Protein AF-A0A6J6P985-F1 (afdb_monomer_lite)

pLDDT: mean 82.82, std 18.65, range [24.58, 98.44]

Sequence (424 aa):
MREKALIQKAADFWYPEFSPVDVTVMYLTQNDATWAEEQISQRPSWSGNIPGGIRSWIERNSCGFALAFMADQKQVFIQCVKNGSESGINDQQVGPHEYSHWVQYAQTPFLFLGTVPWLIEGQANFYGLALGIAPDDPTLLSINKSIAGHATQFDIYNGYQFADFKMLDIFESADVFDMQTMLTRGGTVWDKYAVGTLTSEWLVAKHGHQKYVDWMKGLLQNKGQNNDSERLENANVFRTVYGFEYDQLGVHVTAYFAARSKQLRDAWAQNGQGQPNPAPQNPAPQNPSVSPTVAPTPTPTSSPTPAPTGSPKPTPTPTPAVILNAKVQLPSFSSKATALTNSQRDWIAAKVKDPRVKQVSCTAAYSSKTTAKDLALYKLRAQNSCAYAKTSLTKLGRSAKTSVTTVKTTKTAEVGRVYLVFKG

Secondary structure (DSSP, 8-state):
-HHHHHHHHHHHHHTTT---SS-EEEEE-GGGHHHHHHHHHT-GGGGGGSTT-HHHHHHHHTS-EEEEEEETTEEEEEEEPPPGGG--GGGGGHHHHHHHHHHHHTT-S-TTSSS-THHHHHHHHHHHHHHHTGGG-TT-HHHHHHHHHHHTS--SSS---SS--HHHHHHHHT-HHHHHHHHHH--SSSHHHHHHHHHHHHHHHHH-HHHHHHHHHHHHHS--SSHHHHHHHHHHHHHHHHSS-GGGHHHHHHHHHHHHHHHHHHHHHTTTS-PPP-----------------PPPPPPPPPPPPPPPPPPPPPPPPPPPP-TT-EEEPPPPPTT--SPPHHHHHHHHHHHTSTT--EEEEEEEE-TT--HHHHHHHHHHHHHHHHHHHHHHHHTT---EEEEEEEE-S-GGGTT-EEEEEE-

Foldseek 3Di:
DLLVVLLVLLCVVCVVQDDFDAEDEAEAELVCQVVQQVVVVVPVQCDVQAPPHPNVVCVVPVFLAKGWDDGPSHIYIYGHAYDDLVDDLLSQLRSQLNSVLVSLVVLPVCNPALDQQLLRRQQSSLRSCVSRRCVVCVVCLVVLQVLLLLQQQDDDPDDDDGRDNVSLVLLQVLDLVSLLVLVLRRDDPSSSNNNSNLLLVLCCVPQNDVLVSQLSSQLSNQDDPHNVSSQVSSQVSNCVSPVDGSSCSSVVCSVVSSVSSVVSVVSNVVVPVDPDSCDDDDDDDDDDDDDDDDDDDDDDDDDDDDDDDDDDDDDDDDQPADDAQDKAWQDADDQQDQADDPNSLVVLLSHLPHPQFQEKEKEFEAEPPQDPVLVVSLQSNSVNSLVSNQVSCVVVVGNYHYHYYYDYDPDPVRHSIMIMGTGD

Organism: NCBI:txid449393

Radius of gyration: 27.2 Å; chains: 1; bounding box: 88×66×59 Å

Structure (mmCIF, N/CA/C/O backbone):
data_AF-A0A6J6P985-F1
#
_entry.id   AF-A0A6J6P985-F1
#
loop_
_atom_site.group_PDB
_atom_site.id
_atom_site.type_symbol
_atom_site.label_atom_id
_atom_site.label_alt_id
_atom_site.label_comp_id
_atom_site.label_asym_id
_atom_site.label_entity_id
_atom_site.label_seq_id
_atom_site.pdbx_PDB_ins_code
_atom_site.Cartn_x
_atom_site.Cartn_y
_atom_site.Cartn_z
_atom_site.occupancy
_atom_site.B_iso_or_equiv
_atom_site.auth_seq_id
_atom_site.auth_comp_id
_atom_site.auth_asym_id
_atom_site.auth_atom_id
_atom_site.pdbx_PDB_model_num
ATOM 1 N N . MET A 1 1 ? -28.088 -6.683 10.915 1.00 77.88 1 MET A N 1
ATOM 2 C CA . MET A 1 1 ? -27.445 -5.389 10.596 1.00 77.88 1 MET A CA 1
ATOM 3 C C . MET A 1 1 ? -26.374 -5.640 9.542 1.00 77.88 1 MET A C 1
ATOM 5 O O . MET A 1 1 ? -25.669 -6.634 9.683 1.00 77.88 1 MET A O 1
ATOM 9 N N . ARG A 1 2 ? -26.290 -4.806 8.494 1.00 86.44 2 ARG A N 1
ATOM 10 C CA . ARG A 1 2 ? -25.358 -4.977 7.360 1.00 86.44 2 ARG A CA 1
ATOM 11 C C . ARG A 1 2 ? -23.895 -5.044 7.810 1.00 86.44 2 ARG A C 1
ATOM 13 O O . ARG A 1 2 ? -23.207 -5.978 7.424 1.00 86.44 2 ARG A O 1
ATOM 20 N N . GLU A 1 3 ? -23.477 -4.156 8.710 1.00 89.00 3 GLU A N 1
ATOM 21 C CA . GLU A 1 3 ? -22.098 -4.119 9.228 1.00 89.00 3 GLU A CA 1
ATOM 22 C C . GLU A 1 3 ? -21.650 -5.432 9.877 1.00 89.00 3 GLU A C 1
ATOM 24 O O . GLU A 1 3 ? -20.571 -5.943 9.590 1.00 89.00 3 GLU A O 1
ATOM 29 N N . LYS A 1 4 ? -22.536 -6.074 10.647 1.00 90.56 4 LYS A N 1
ATOM 30 C CA . LYS A 1 4 ? -22.260 -7.401 11.213 1.00 90.56 4 LYS A CA 1
ATOM 31 C C . LYS A 1 4 ? -21.996 -8.456 10.136 1.00 90.56 4 LYS A C 1
ATOM 33 O O . LYS A 1 4 ? -21.120 -9.295 10.316 1.00 90.56 4 LYS A O 1
ATOM 38 N N . ALA A 1 5 ? -22.744 -8.424 9.034 1.00 92.38 5 ALA A N 1
ATOM 39 C CA . ALA A 1 5 ? -22.537 -9.356 7.927 1.00 92.38 5 ALA A CA 1
ATOM 40 C C . ALA A 1 5 ? -21.221 -9.076 7.183 1.00 92.38 5 ALA A C 1
ATOM 42 O O . ALA A 1 5 ? -20.559 -10.015 6.754 1.00 92.38 5 ALA A O 1
ATOM 43 N N . LEU A 1 6 ? -20.815 -7.809 7.071 1.00 93.88 6 LEU A N 1
ATOM 44 C CA . LEU A 1 6 ? -19.551 -7.411 6.446 1.00 93.88 6 LEU A CA 1
ATOM 45 C C . LEU A 1 6 ? -18.336 -7.853 7.269 1.00 93.88 6 LEU A C 1
ATOM 47 O O . LEU A 1 6 ? -17.388 -8.396 6.707 1.00 93.88 6 LEU A O 1
ATOM 51 N N . ILE A 1 7 ? -18.393 -7.711 8.596 1.00 93.00 7 ILE A N 1
ATOM 52 C CA . ILE A 1 7 ? -17.362 -8.247 9.495 1.00 93.00 7 ILE A CA 1
ATOM 53 C C . ILE A 1 7 ? -17.308 -9.771 9.437 1.00 93.00 7 ILE A C 1
ATOM 55 O O . ILE A 1 7 ? -16.219 -10.330 9.341 1.00 93.00 7 ILE A O 1
ATOM 59 N N . GLN A 1 8 ? -18.461 -10.451 9.440 1.00 93.19 8 GLN A N 1
ATOM 60 C CA . GLN A 1 8 ? -18.484 -11.908 9.291 1.00 93.19 8 GLN A CA 1
ATOM 61 C C . GLN A 1 8 ? -17.863 -12.336 7.960 1.00 93.19 8 GLN A C 1
ATOM 63 O O . GLN A 1 8 ? -17.035 -13.235 7.934 1.00 93.19 8 GLN A O 1
ATOM 68 N N . LYS A 1 9 ? -18.185 -11.643 6.866 1.00 95.69 9 LYS A N 1
ATOM 69 C CA . LYS A 1 9 ? -17.593 -11.914 5.557 1.00 95.69 9 LYS A CA 1
ATOM 70 C C . LYS A 1 9 ? -16.074 -11.725 5.557 1.00 95.69 9 LYS A C 1
ATOM 72 O O . LYS A 1 9 ? -15.367 -12.518 4.941 1.00 95.69 9 LYS A O 1
ATOM 77 N N . ALA A 1 10 ? -15.570 -10.685 6.222 1.00 95.88 10 ALA A N 1
ATOM 78 C CA . ALA A 1 10 ? -14.133 -10.492 6.380 1.00 95.88 10 ALA A CA 1
ATOM 79 C C . ALA A 1 10 ? -13.502 -11.632 7.190 1.00 95.88 10 ALA A C 1
ATOM 81 O O . ALA A 1 10 ? -12.466 -12.153 6.787 1.00 95.88 10 ALA A O 1
ATOM 82 N N . ALA A 1 11 ? -14.155 -12.072 8.268 1.00 94.88 11 ALA A N 1
ATOM 83 C CA . ALA A 1 11 ? -13.709 -13.218 9.052 1.00 94.88 11 ALA A CA 1
ATOM 84 C C . ALA A 1 11 ? -13.675 -14.512 8.229 1.00 94.88 11 ALA A C 1
ATOM 86 O O . ALA A 1 11 ? -12.671 -15.214 8.252 1.00 94.88 11 ALA A O 1
ATOM 87 N N . ASP A 1 12 ? -14.722 -14.795 7.452 1.00 95.75 12 ASP A N 1
ATOM 88 C CA . ASP A 1 12 ? -14.796 -15.985 6.599 1.00 95.75 12 ASP A CA 1
ATOM 89 C C . ASP A 1 12 ? -13.705 -15.967 5.517 1.00 95.75 12 ASP A C 1
ATOM 91 O O . ASP A 1 12 ? -13.078 -16.989 5.242 1.00 95.75 12 ASP A O 1
ATOM 95 N N . PHE A 1 13 ? -13.448 -14.796 4.922 1.00 97.12 13 PHE A N 1
ATOM 96 C CA . PHE A 1 13 ? -12.390 -14.612 3.929 1.00 97.12 13 PHE A CA 1
ATOM 97 C C . PHE A 1 13 ? -10.995 -14.842 4.522 1.00 97.12 13 PHE A C 1
ATOM 99 O O . PHE A 1 13 ? -10.173 -15.530 3.922 1.00 97.12 13 PHE A O 1
ATOM 106 N N . TRP A 1 14 ? -10.730 -14.278 5.702 1.00 96.38 14 TRP A N 1
ATOM 107 C CA . TRP A 1 14 ? -9.422 -14.348 6.350 1.00 96.38 14 TRP A CA 1
ATOM 108 C C . TRP A 1 14 ? -9.190 -15.621 7.159 1.00 96.38 14 TRP A C 1
ATOM 110 O O . TRP A 1 14 ? -8.052 -15.864 7.546 1.00 96.38 14 TRP A O 1
ATOM 120 N N . TYR A 1 15 ? -10.213 -16.450 7.376 1.00 95.19 15 TYR A N 1
ATOM 121 C CA . TYR A 1 15 ? -10.146 -17.643 8.222 1.00 95.19 15 TYR A CA 1
ATOM 122 C C . TYR A 1 15 ? -8.940 -18.568 7.958 1.00 95.19 15 TYR A C 1
ATOM 124 O O . TYR A 1 15 ? -8.319 -19.001 8.932 1.00 95.19 15 TYR A O 1
ATOM 132 N N . PRO A 1 16 ? -8.533 -18.848 6.698 1.00 94.50 16 PRO A N 1
ATOM 133 C CA . PRO A 1 16 ? -7.348 -19.673 6.439 1.00 94.50 16 PRO A CA 1
ATOM 134 C C . PRO A 1 16 ? -6.039 -19.046 6.939 1.00 94.50 16 PRO A C 1
ATOM 136 O O . PRO A 1 16 ? -5.064 -19.749 7.190 1.00 94.50 16 PRO A O 1
ATOM 139 N N . GLU A 1 17 ? -6.011 -17.722 7.075 1.00 93.88 17 GLU A N 1
ATOM 140 C CA . GLU A 1 17 ? -4.814 -16.933 7.340 1.00 93.88 17 GLU A CA 1
ATOM 141 C C . GLU A 1 17 ? -4.761 -16.374 8.763 1.00 93.88 17 GLU A C 1
ATOM 143 O O . GLU A 1 17 ? -3.667 -16.113 9.274 1.00 93.88 17 GLU A O 1
ATOM 148 N N . PHE A 1 18 ? -5.924 -16.162 9.376 1.00 92.19 18 PHE A N 1
ATOM 149 C CA . PHE A 1 18 ? -6.105 -15.575 10.692 1.00 92.19 18 PHE A CA 1
ATOM 150 C C . PHE A 1 18 ? -7.467 -15.974 11.268 1.00 92.19 18 PHE A C 1
ATOM 152 O O . PHE A 1 18 ? -8.512 -15.711 10.677 1.00 92.19 18 PHE A O 1
ATOM 159 N N . SER A 1 19 ? -7.448 -16.546 12.471 1.00 89.62 19 SER A N 1
ATOM 160 C CA . SER A 1 19 ? -8.642 -16.773 13.281 1.00 89.62 19 SER A CA 1
ATOM 161 C C . SER A 1 19 ? -8.469 -16.022 14.598 1.00 89.62 19 SER A C 1
ATOM 163 O O . SER A 1 19 ? -7.572 -16.376 15.368 1.00 89.62 19 SER A O 1
ATOM 165 N N . PRO A 1 20 ? -9.284 -14.995 14.883 1.00 84.19 20 PRO A N 1
ATOM 166 C CA . PRO A 1 20 ? -9.195 -14.293 16.152 1.00 84.19 20 PRO A CA 1
ATOM 167 C C . PRO A 1 20 ? -9.678 -15.184 17.307 1.00 84.19 20 PRO A C 1
ATOM 169 O O . PRO A 1 20 ? -10.470 -16.110 17.112 1.00 84.19 20 PRO A O 1
ATOM 172 N N . VAL A 1 21 ? -9.209 -14.884 18.516 1.00 79.62 21 VAL A N 1
ATOM 173 C CA . VAL A 1 21 ? -9.539 -15.589 19.758 1.00 79.62 21 VAL A CA 1
ATOM 174 C C . VAL A 1 21 ? -10.272 -14.617 20.682 1.00 79.62 21 VAL A C 1
ATOM 176 O O . VAL A 1 21 ? -9.804 -13.511 20.931 1.00 79.62 21 VAL A O 1
ATOM 179 N N . ASP A 1 22 ? -11.429 -15.022 21.203 1.00 84.12 22 ASP A N 1
ATOM 180 C CA . ASP A 1 22 ? -12.195 -14.232 22.178 1.00 84.12 22 ASP A CA 1
ATOM 181 C C . ASP A 1 22 ? -12.510 -12.793 21.719 1.00 84.12 22 ASP A C 1
ATOM 183 O O . ASP A 1 22 ? -12.195 -11.803 22.384 1.00 84.12 22 ASP A O 1
ATOM 187 N N . VAL A 1 23 ? -13.171 -12.678 20.562 1.00 89.00 23 VAL A N 1
ATOM 188 C CA . VAL A 1 23 ? -13.545 -11.389 19.964 1.00 89.00 23 VAL A CA 1
ATOM 189 C C . VAL A 1 23 ? -14.640 -10.682 20.763 1.00 89.00 23 VAL A C 1
ATOM 191 O O . VAL A 1 23 ? -15.717 -11.230 20.997 1.00 89.00 23 VAL A O 1
ATOM 194 N N . THR A 1 24 ? -14.413 -9.409 21.080 1.00 91.31 24 THR A N 1
ATOM 195 C CA . THR A 1 24 ? -15.446 -8.479 21.547 1.00 91.31 24 THR A CA 1
ATOM 196 C C . THR A 1 24 ? -15.780 -7.483 20.442 1.00 91.31 24 THR A C 1
ATOM 198 O O . THR A 1 24 ? -14.900 -6.771 19.968 1.00 91.31 24 THR A O 1
ATOM 201 N N . VAL A 1 25 ? -17.055 -7.403 20.053 1.00 91.62 25 VAL A N 1
ATOM 202 C CA . VAL A 1 25 ? -17.539 -6.446 19.046 1.00 91.62 25 VAL A CA 1
ATOM 203 C C . VAL A 1 25 ? -18.564 -5.505 19.667 1.00 91.62 25 VAL A C 1
ATOM 205 O O . VAL A 1 25 ? -19.538 -5.957 20.266 1.00 91.62 25 VAL A O 1
ATOM 208 N N . MET A 1 26 ? -18.366 -4.203 19.482 1.00 93.62 26 MET A N 1
ATOM 209 C CA . MET A 1 26 ? -19.264 -3.142 19.921 1.00 93.62 26 MET A CA 1
ATOM 210 C C . MET A 1 26 ? -19.716 -2.317 18.714 1.00 93.62 26 MET A C 1
ATOM 212 O O . MET A 1 26 ? -18.924 -1.596 18.113 1.00 93.62 26 MET A O 1
ATOM 216 N N . TYR A 1 27 ? -20.999 -2.418 18.370 1.00 93.25 27 TYR A N 1
ATOM 217 C CA . TYR A 1 27 ? -21.635 -1.514 17.411 1.00 93.25 27 TYR A CA 1
ATOM 218 C C . TYR A 1 27 ? -22.296 -0.379 18.175 1.00 93.25 27 TYR A C 1
ATOM 220 O O . TYR A 1 27 ? -22.989 -0.624 19.161 1.00 93.25 27 TYR A O 1
ATOM 228 N N . LEU A 1 28 ? -22.075 0.843 17.714 1.00 93.62 28 LEU A N 1
ATOM 229 C CA . LEU A 1 28 ? -22.618 2.049 18.318 1.00 93.62 28 LEU A CA 1
ATOM 230 C C . LEU A 1 28 ? -23.062 3.028 17.234 1.00 93.62 28 LEU A C 1
ATOM 232 O O . LEU A 1 28 ? -22.626 2.947 16.090 1.00 93.62 28 LEU A O 1
ATOM 236 N N . THR A 1 29 ? -23.939 3.945 17.596 1.00 92.38 29 THR A N 1
ATOM 237 C CA . THR A 1 29 ? -24.404 5.056 16.767 1.00 92.38 29 THR A CA 1
ATOM 238 C C . THR A 1 29 ? -24.014 6.376 17.424 1.00 92.38 29 THR A C 1
ATOM 240 O O . THR A 1 29 ? -23.498 6.404 18.544 1.00 92.38 29 THR A O 1
ATOM 243 N N . GLN A 1 30 ? -24.287 7.499 16.759 1.00 90.75 30 GLN A N 1
ATOM 244 C CA . GLN A 1 30 ? -23.992 8.819 17.319 1.00 90.75 30 GLN A CA 1
ATOM 245 C C . GLN A 1 30 ? -24.688 9.061 18.672 1.00 90.75 30 GLN A C 1
ATOM 247 O O . GLN A 1 30 ? -24.121 9.703 19.555 1.00 90.75 30 GLN A O 1
ATOM 252 N N . ASN A 1 31 ? -25.881 8.491 18.863 1.00 92.62 31 ASN A N 1
ATOM 253 C CA . ASN A 1 31 ? -26.668 8.643 20.089 1.00 92.62 31 ASN A CA 1
ATOM 254 C C . ASN A 1 31 ? -26.132 7.808 21.261 1.00 92.62 31 ASN A C 1
ATOM 256 O O . ASN A 1 31 ? -26.488 8.060 22.410 1.00 92.62 31 ASN A O 1
ATOM 260 N N . ASP A 1 32 ? -25.249 6.847 20.991 1.00 95.00 32 ASP A N 1
ATOM 261 C CA . ASP A 1 32 ? -24.734 5.920 21.994 1.00 95.00 32 ASP A CA 1
ATOM 262 C C . ASP A 1 32 ? -23.474 6.448 22.697 1.00 95.00 32 ASP A C 1
ATOM 264 O O . ASP A 1 32 ? -22.858 5.717 23.467 1.00 95.00 32 ASP A O 1
ATOM 268 N N . ALA A 1 33 ? -23.069 7.705 22.469 1.00 93.44 33 ALA A N 1
ATOM 269 C CA . ALA A 1 33 ? -21.807 8.252 22.979 1.00 93.44 33 ALA A CA 1
ATOM 270 C C . ALA A 1 33 ? -21.634 8.083 24.498 1.00 93.44 33 ALA A C 1
ATOM 272 O O . ALA A 1 33 ? -20.585 7.629 24.952 1.00 93.44 33 ALA A O 1
ATOM 273 N N . THR A 1 34 ? -22.674 8.387 25.281 1.00 95.50 34 THR A N 1
ATOM 274 C CA . THR A 1 34 ? -22.643 8.238 26.746 1.00 95.50 34 THR A CA 1
ATOM 275 C C . THR A 1 34 ? -22.553 6.774 27.167 1.00 95.50 34 THR A C 1
ATOM 277 O O . THR A 1 34 ? -21.746 6.429 28.025 1.00 95.50 34 THR A O 1
ATOM 280 N N . TRP A 1 35 ? -23.332 5.897 26.530 1.00 96.31 35 TRP A N 1
ATOM 281 C CA . TRP A 1 35 ? -23.271 4.460 26.794 1.00 96.31 35 TRP A CA 1
ATOM 282 C C . TRP A 1 35 ? -21.897 3.878 26.431 1.00 96.31 35 TRP A C 1
ATOM 284 O O . TRP A 1 35 ? -21.331 3.101 27.196 1.00 96.31 35 TRP A O 1
ATOM 294 N N . ALA A 1 36 ? -21.322 4.284 25.298 1.00 95.50 36 ALA A N 1
ATOM 295 C CA . ALA A 1 36 ? -20.022 3.815 24.837 1.00 95.50 36 ALA A CA 1
ATOM 296 C C . ALA A 1 36 ? -18.892 4.233 25.791 1.00 95.50 36 ALA A C 1
ATOM 298 O O . ALA A 1 36 ? -18.010 3.428 26.089 1.00 95.50 36 ALA A O 1
ATOM 299 N N . GLU A 1 37 ? -18.924 5.466 26.306 1.00 94.75 37 GLU A N 1
ATOM 300 C CA . GLU A 1 37 ? -17.995 5.916 27.348 1.00 94.75 37 GLU A CA 1
ATOM 301 C C . GLU A 1 37 ? -18.131 5.098 28.630 1.00 94.75 37 GLU A C 1
ATOM 303 O O . GLU A 1 37 ? -17.118 4.685 29.195 1.00 94.75 37 GLU A O 1
ATOM 308 N N . GLU A 1 38 ? -19.360 4.809 29.063 1.00 95.50 38 GLU A N 1
ATOM 309 C CA . GLU A 1 38 ? -19.596 3.970 30.236 1.00 95.50 38 GLU A CA 1
ATOM 310 C C . GLU A 1 38 ? -19.015 2.564 30.024 1.00 95.50 38 GLU A C 1
ATOM 312 O O . GLU A 1 38 ? -18.254 2.080 30.865 1.00 95.50 38 GLU A O 1
ATOM 317 N N . GLN A 1 39 ? -19.263 1.947 28.862 1.00 94.88 39 GLN A N 1
ATOM 318 C CA . GLN A 1 39 ? -18.684 0.647 28.518 1.00 94.88 39 GLN A CA 1
ATOM 319 C C . GLN A 1 39 ? -17.150 0.678 28.512 1.00 94.88 39 GLN A C 1
ATOM 321 O O . GLN A 1 39 ? -16.512 -0.239 29.034 1.00 94.88 39 GLN A O 1
ATOM 326 N N . ILE A 1 40 ? -16.531 1.718 27.958 1.00 93.94 40 ILE A N 1
ATOM 327 C CA . ILE A 1 40 ? -15.066 1.826 27.919 1.00 93.94 40 ILE A CA 1
ATOM 328 C C . ILE A 1 40 ? -14.484 2.114 29.306 1.00 93.94 40 ILE A C 1
ATOM 330 O O . ILE A 1 40 ? -13.428 1.581 29.636 1.00 93.94 40 ILE A O 1
ATOM 334 N N . SER A 1 41 ? -15.170 2.881 30.158 1.00 93.06 41 SER A N 1
ATOM 335 C CA . SER A 1 41 ? -14.693 3.166 31.521 1.00 93.06 41 SER A CA 1
ATOM 336 C C . SER A 1 41 ? -14.625 1.911 32.402 1.00 93.06 41 SER A C 1
ATOM 338 O O . SER A 1 41 ? -13.728 1.786 33.232 1.00 93.06 41 SER A O 1
ATOM 340 N N . GLN A 1 42 ? -15.499 0.929 32.153 1.00 94.38 42 GLN A N 1
ATOM 341 C CA . GLN A 1 42 ? -15.455 -0.396 32.783 1.00 94.38 42 GLN A CA 1
ATOM 342 C C . GLN A 1 42 ? -14.312 -1.284 32.256 1.00 94.38 42 GLN A C 1
ATOM 344 O O . GLN A 1 42 ? -14.088 -2.375 32.779 1.00 94.38 42 GLN A O 1
ATOM 349 N N . ARG A 1 43 ? -13.587 -0.847 31.215 1.00 93.69 43 ARG A N 1
ATOM 350 C CA . ARG A 1 43 ? -12.525 -1.602 30.529 1.00 93.69 43 ARG A CA 1
ATOM 351 C C . ARG A 1 43 ? -11.261 -0.739 30.377 1.00 93.69 43 ARG A C 1
ATOM 353 O O . ARG A 1 43 ? -10.919 -0.336 29.264 1.00 93.69 43 ARG A O 1
ATOM 360 N N . PRO A 1 44 ? -10.534 -0.442 31.474 1.00 90.38 44 PRO A N 1
ATOM 361 C CA . PRO A 1 44 ? -9.434 0.528 31.458 1.00 90.38 44 PRO A CA 1
ATOM 362 C C . PRO A 1 44 ? -8.322 0.223 30.443 1.00 90.38 44 PRO A C 1
ATOM 364 O O . PRO A 1 44 ? -7.727 1.150 29.892 1.00 90.38 44 PRO A O 1
ATOM 367 N N . SER A 1 45 ? -8.079 -1.055 30.141 1.00 91.44 45 SER A N 1
ATOM 368 C CA . SER A 1 45 ? -7.119 -1.530 29.131 1.00 91.44 45 SER A CA 1
ATOM 369 C C . SER A 1 45 ? -7.422 -1.047 27.705 1.00 91.44 45 SER A C 1
ATOM 371 O O . SER A 1 45 ? -6.532 -1.021 26.856 1.00 91.44 45 SER A O 1
ATOM 373 N N . TRP A 1 46 ? -8.658 -0.625 27.420 1.00 93.00 46 TRP A N 1
ATOM 374 C CA . TRP A 1 46 ? -9.060 -0.133 26.100 1.00 93.00 46 TRP A CA 1
ATOM 375 C C . TRP A 1 46 ? -8.658 1.326 25.882 1.00 93.00 46 TRP A C 1
ATOM 377 O O . TRP A 1 46 ? -8.454 1.739 24.744 1.00 93.00 46 TRP A O 1
ATOM 387 N N . SER A 1 47 ? -8.508 2.104 26.957 1.00 86.81 47 SER A N 1
ATOM 388 C CA . SER A 1 47 ? -8.303 3.559 26.892 1.00 86.81 47 SER A CA 1
ATOM 389 C C . SER A 1 47 ? -7.082 3.972 26.058 1.00 86.81 47 SER A C 1
ATOM 391 O O . SER A 1 47 ? -7.171 4.902 25.258 1.00 86.81 47 SER A O 1
ATOM 393 N N . GLY A 1 48 ? -5.969 3.237 26.167 1.00 86.56 48 GLY A N 1
ATOM 394 C CA . GLY A 1 48 ? -4.748 3.492 25.393 1.00 86.56 48 GLY A CA 1
ATOM 395 C C . GLY A 1 48 ? -4.907 3.277 23.883 1.00 86.56 48 GLY A C 1
ATOM 396 O O . GLY A 1 48 ? -4.159 3.860 23.104 1.00 86.56 48 GLY A O 1
ATOM 397 N N . ASN A 1 49 ? -5.906 2.494 23.467 1.00 88.38 49 ASN A N 1
ATOM 398 C CA . ASN A 1 49 ? -6.210 2.211 22.065 1.00 88.38 49 ASN A CA 1
ATOM 399 C C . ASN A 1 49 ? -7.280 3.149 21.481 1.00 88.38 49 ASN A C 1
ATOM 401 O O . ASN A 1 49 ? -7.620 3.037 20.306 1.00 88.38 49 ASN A O 1
ATOM 405 N N . ILE A 1 50 ? -7.806 4.089 22.276 1.00 92.06 50 ILE A N 1
ATOM 406 C CA . ILE A 1 50 ? -8.821 5.058 21.844 1.00 92.06 50 ILE A CA 1
ATOM 407 C C . ILE A 1 50 ? -8.328 6.476 22.179 1.00 92.06 50 ILE A C 1
ATOM 409 O O . ILE A 1 50 ? -8.825 7.110 23.116 1.00 92.06 50 ILE A O 1
ATOM 413 N N . PRO A 1 51 ? -7.330 7.005 21.440 1.00 87.62 51 PRO A N 1
ATOM 414 C CA . PRO A 1 51 ? -6.746 8.308 21.739 1.00 87.62 51 PRO A CA 1
ATOM 415 C C . PRO A 1 51 ? -7.800 9.418 21.691 1.00 87.62 51 PRO A C 1
ATOM 417 O O . PRO A 1 51 ? -8.521 9.561 20.700 1.00 87.62 51 PRO A O 1
ATOM 420 N N . GLY A 1 52 ? -7.885 10.206 22.764 1.00 90.75 52 GLY A N 1
ATOM 421 C CA . GLY A 1 52 ? -8.888 11.266 22.923 1.00 90.75 52 GLY A CA 1
ATOM 422 C C . GLY A 1 52 ? -10.277 10.790 23.374 1.00 90.75 52 GLY A C 1
ATOM 423 O O . GLY A 1 52 ? -11.155 11.626 23.558 1.00 90.75 52 GLY A O 1
ATOM 424 N N . GLY A 1 53 ? -10.478 9.484 23.587 1.00 93.56 53 GLY A N 1
ATOM 425 C CA . GLY A 1 53 ? -11.738 8.907 24.065 1.00 93.56 53 GLY A CA 1
ATOM 426 C C . GLY A 1 53 ? -12.804 8.741 22.977 1.00 93.56 53 GLY A C 1
ATOM 427 O O . GLY A 1 53 ? -12.815 9.449 21.969 1.00 93.56 53 GLY A O 1
ATOM 428 N N . ILE A 1 54 ? -13.725 7.788 23.172 1.00 94.62 54 ILE A N 1
ATOM 429 C CA . ILE A 1 54 ? -14.691 7.394 22.131 1.00 94.62 54 ILE A CA 1
ATOM 430 C C . ILE A 1 54 ? -15.635 8.528 21.728 1.00 94.62 54 ILE A C 1
ATOM 432 O O . ILE A 1 54 ? -15.925 8.685 20.545 1.00 94.62 54 ILE A O 1
ATOM 436 N N . ARG A 1 55 ? -16.060 9.371 22.676 1.00 94.38 55 ARG A N 1
ATOM 437 C CA . ARG A 1 55 ? -16.934 10.515 22.398 1.00 94.38 55 ARG A CA 1
ATOM 438 C C . ARG A 1 55 ? -16.294 11.483 21.413 1.00 94.38 55 ARG A C 1
ATOM 440 O O . ARG A 1 55 ? -16.937 11.866 20.445 1.00 94.38 55 ARG A O 1
ATOM 447 N N . SER A 1 56 ? -15.006 11.783 21.586 1.00 93.25 56 SER A N 1
ATOM 448 C CA . SER A 1 56 ? -14.269 12.646 20.657 1.00 93.25 56 SER A CA 1
ATOM 449 C C . SER A 1 56 ? -14.232 12.071 19.238 1.00 93.25 56 SER A C 1
ATOM 451 O O . SER A 1 56 ? -14.252 12.816 18.260 1.00 93.25 56 SER A O 1
ATOM 453 N N . TRP A 1 57 ? -14.173 10.746 19.087 1.00 92.62 57 TRP A N 1
ATOM 454 C CA . TRP A 1 57 ? -14.256 10.103 17.773 1.00 92.62 57 TRP A CA 1
ATOM 455 C C . TRP A 1 57 ? -15.655 10.202 17.162 1.00 92.62 57 TRP A C 1
ATOM 457 O O . TRP A 1 57 ? -15.769 10.515 15.977 1.00 92.62 57 TRP A O 1
ATOM 467 N N . ILE A 1 58 ? -16.702 9.986 17.961 1.00 92.19 58 ILE A N 1
ATOM 468 C CA . ILE A 1 58 ? -18.100 10.118 17.530 1.00 92.19 58 ILE A CA 1
ATOM 469 C C . ILE A 1 58 ? -18.390 11.553 17.076 1.00 92.19 58 ILE A C 1
ATOM 471 O O . ILE A 1 58 ? -18.885 11.751 15.970 1.00 92.19 58 ILE A O 1
ATOM 475 N N . GLU A 1 59 ? -18.025 12.547 17.886 1.00 89.38 59 GLU A N 1
ATOM 476 C CA . GLU A 1 59 ? -18.293 13.965 17.623 1.00 89.38 59 GLU A CA 1
ATOM 477 C C . GLU A 1 59 ? -17.517 14.499 16.413 1.00 89.38 59 GLU A C 1
ATOM 479 O O . GLU A 1 59 ? -18.078 15.233 15.604 1.00 89.38 59 GLU A O 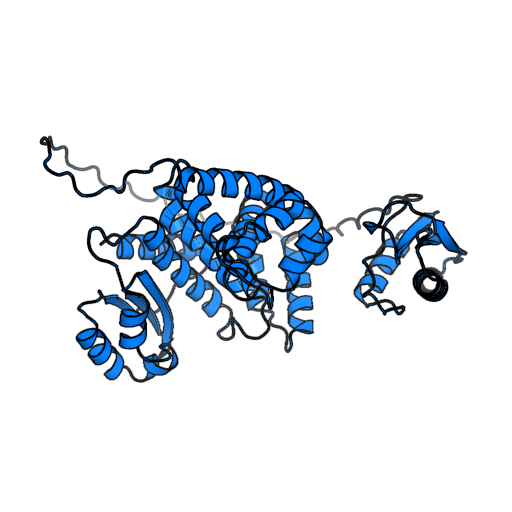1
ATOM 484 N N . ARG A 1 60 ? -16.245 14.108 16.241 1.00 87.56 60 ARG A N 1
ATOM 485 C CA . ARG A 1 60 ? -15.424 14.574 15.108 1.00 87.56 60 ARG A CA 1
ATOM 486 C C . ARG A 1 60 ? -15.864 14.003 13.764 1.00 87.56 60 ARG A C 1
ATOM 488 O O . ARG A 1 60 ? -15.730 14.688 12.757 1.00 87.56 60 ARG A O 1
ATOM 495 N N . ASN A 1 61 ? -16.336 12.757 13.742 1.00 83.25 61 ASN A N 1
ATOM 496 C CA . ASN A 1 61 ? -16.599 12.043 12.490 1.00 83.25 61 ASN A CA 1
ATOM 497 C C . ASN A 1 61 ? -18.090 11.923 12.156 1.00 83.25 61 ASN A C 1
ATOM 499 O O . ASN A 1 61 ? -18.416 11.615 11.017 1.00 83.25 61 ASN A O 1
ATOM 503 N N . SER A 1 62 ? -18.995 12.173 13.114 1.00 86.75 62 SER A N 1
ATOM 504 C CA . SER A 1 62 ? -20.433 11.881 12.969 1.00 86.75 62 SER A CA 1
ATOM 505 C C . SER A 1 62 ? -20.686 10.419 12.552 1.00 86.75 62 SER A C 1
ATOM 507 O O . SER A 1 62 ? -21.454 10.137 11.637 1.00 86.75 62 SER A O 1
ATOM 509 N N . CYS A 1 63 ? -20.002 9.476 13.221 1.00 89.12 63 CYS A N 1
ATOM 510 C CA . CYS A 1 63 ? -19.913 8.055 12.840 1.00 89.12 63 CYS A CA 1
ATOM 511 C C . CYS A 1 63 ? -19.328 7.786 11.432 1.00 89.12 63 CYS A C 1
ATOM 513 O O . CYS A 1 63 ? -18.885 8.687 10.731 1.00 89.12 63 CYS A O 1
ATOM 515 N N . GLY A 1 64 ? -19.245 6.512 11.032 1.00 87.94 64 GLY A N 1
ATOM 516 C CA . GLY A 1 64 ? -18.573 6.073 9.800 1.00 87.94 64 GLY A CA 1
ATOM 517 C C . GLY A 1 64 ? -17.108 5.683 10.011 1.00 87.94 64 GLY A C 1
ATOM 518 O O . GLY A 1 64 ? -16.309 5.769 9.087 1.00 87.94 64 GLY A O 1
ATOM 519 N N . PHE A 1 65 ? -16.750 5.274 11.229 1.00 91.56 65 PHE A N 1
ATOM 520 C CA . PHE A 1 65 ? -15.418 4.780 11.570 1.00 91.56 65 PHE A CA 1
ATOM 521 C C . PHE A 1 65 ? -15.520 3.452 12.317 1.00 91.56 65 PHE A C 1
ATOM 523 O O . PHE A 1 65 ? -16.544 3.145 12.940 1.00 91.56 65 PHE A O 1
ATOM 530 N N . ALA A 1 66 ? -14.431 2.696 12.303 1.00 93.44 66 ALA A N 1
ATOM 531 C CA . ALA A 1 66 ? -14.232 1.571 13.194 1.00 93.44 66 ALA A CA 1
ATOM 532 C C . ALA A 1 66 ? -12.830 1.626 13.809 1.00 93.44 66 ALA A C 1
ATOM 534 O O . ALA A 1 66 ? -11.968 2.375 13.358 1.00 93.44 66 ALA A O 1
ATOM 535 N N . LEU A 1 67 ? -12.643 0.873 14.885 1.00 91.44 67 LEU A N 1
ATOM 536 C CA . LEU A 1 67 ? -11.385 0.683 15.586 1.00 91.44 67 LEU A CA 1
ATOM 537 C C . LEU A 1 67 ? -11.209 -0.818 15.798 1.00 91.44 67 LEU A C 1
ATOM 539 O O . LEU A 1 67 ? -12.068 -1.454 16.414 1.00 91.44 67 LEU A O 1
ATOM 543 N N . ALA A 1 68 ? -10.093 -1.363 15.327 1.00 90.25 68 ALA A N 1
ATOM 544 C CA . ALA A 1 68 ? -9.694 -2.742 15.568 1.00 90.25 68 ALA A CA 1
ATOM 545 C C . ALA A 1 68 ? -8.360 -2.772 16.317 1.00 90.25 68 ALA A C 1
ATOM 547 O O . ALA A 1 68 ? -7.340 -2.296 15.825 1.00 90.25 68 ALA A O 1
ATOM 548 N N . PHE A 1 69 ? -8.357 -3.332 17.524 1.00 87.56 69 PHE A N 1
ATOM 549 C CA . PHE A 1 69 ? -7.152 -3.425 18.351 1.00 87.56 69 PHE A CA 1
ATOM 550 C C . PHE A 1 69 ? -7.170 -4.673 19.236 1.00 87.56 69 PHE A C 1
ATOM 552 O O . PHE A 1 69 ? -8.120 -5.460 19.214 1.00 87.56 69 PHE A O 1
ATOM 559 N N . MET A 1 70 ? -6.096 -4.869 20.000 1.00 85.44 70 MET A N 1
ATOM 560 C CA . MET A 1 70 ? -5.982 -5.921 21.007 1.00 85.44 70 MET A CA 1
ATOM 561 C C . MET A 1 70 ? -5.930 -5.291 22.402 1.00 85.44 70 MET A C 1
ATOM 563 O O . MET A 1 70 ? -5.162 -4.359 22.635 1.00 85.44 70 MET A O 1
ATOM 567 N N . ALA A 1 71 ? -6.726 -5.810 23.333 1.00 86.75 71 ALA A N 1
ATOM 568 C CA . ALA A 1 71 ? -6.679 -5.433 24.744 1.00 86.75 71 ALA A CA 1
ATOM 569 C C . ALA A 1 71 ? -6.947 -6.667 25.608 1.00 86.75 71 ALA A C 1
ATOM 571 O O . ALA A 1 71 ? -7.798 -7.482 25.265 1.00 86.75 71 ALA A O 1
ATOM 572 N N . ASP A 1 72 ? -6.204 -6.832 26.704 1.00 85.75 72 ASP A N 1
ATOM 573 C CA . ASP A 1 72 ? -6.308 -7.997 27.600 1.00 85.75 72 ASP A CA 1
ATOM 574 C C . ASP A 1 72 ? -6.227 -9.351 26.873 1.00 85.75 72 ASP A C 1
ATOM 576 O O . ASP A 1 72 ? -6.952 -10.287 27.200 1.00 85.75 72 ASP A O 1
ATOM 580 N N . GLN A 1 73 ? -5.353 -9.446 25.861 1.00 82.31 73 GLN A N 1
ATOM 581 C CA . GLN A 1 73 ? -5.206 -10.625 24.989 1.00 82.31 73 GLN A CA 1
ATOM 582 C C . GLN A 1 73 ? -6.467 -10.985 24.179 1.00 82.31 73 GLN A C 1
ATOM 584 O O . GLN A 1 73 ? -6.553 -12.079 23.630 1.00 82.31 73 GLN A O 1
ATOM 589 N N . LYS A 1 74 ? -7.430 -10.063 24.066 1.00 86.56 74 LYS A N 1
ATOM 590 C CA . LYS A 1 74 ? -8.666 -10.219 23.293 1.00 86.56 74 LYS A CA 1
ATOM 591 C C . LYS A 1 74 ? -8.692 -9.256 22.120 1.00 86.56 74 LYS A C 1
ATOM 593 O O . LYS A 1 74 ? -8.250 -8.109 22.233 1.00 86.56 74 LYS A O 1
ATOM 598 N N . GLN A 1 75 ? -9.239 -9.705 20.994 1.00 89.38 75 GLN A N 1
ATOM 599 C CA . GLN A 1 75 ? -9.517 -8.818 19.869 1.00 89.38 75 GLN A CA 1
ATOM 600 C C . GLN A 1 75 ? -10.749 -7.960 20.169 1.00 89.38 75 GLN A C 1
ATOM 602 O O . GLN A 1 75 ? -11.813 -8.476 20.508 1.00 89.38 75 GLN A O 1
ATOM 607 N N . VAL A 1 76 ? -10.604 -6.643 20.036 1.00 91.81 76 VAL A N 1
ATOM 608 C CA . VAL A 1 76 ? -11.665 -5.664 20.288 1.00 91.81 76 VAL A CA 1
ATOM 609 C C . VAL A 1 76 ? -11.963 -4.897 19.012 1.00 91.81 76 VAL A C 1
ATOM 611 O O . VAL A 1 76 ? -11.056 -4.358 18.377 1.00 91.81 76 VAL A O 1
ATOM 614 N N . PHE A 1 77 ? -13.240 -4.884 18.637 1.00 93.56 77 PHE A N 1
ATOM 615 C CA . PHE A 1 77 ? -13.758 -4.177 17.476 1.00 93.56 77 PHE A CA 1
ATOM 616 C C . PHE A 1 77 ? -14.834 -3.199 17.914 1.00 93.56 77 PHE A C 1
ATOM 618 O O . PHE A 1 77 ? -15.815 -3.599 18.542 1.00 93.56 77 PHE A O 1
ATOM 625 N N . ILE A 1 78 ? -14.677 -1.929 17.570 1.00 94.81 78 ILE A N 1
ATOM 626 C CA . ILE A 1 78 ? -15.666 -0.891 17.853 1.00 94.81 78 ILE A CA 1
ATOM 627 C C . ILE A 1 78 ? -16.035 -0.233 16.534 1.00 94.81 78 ILE A C 1
ATOM 629 O O . ILE A 1 78 ? -15.150 0.285 15.870 1.00 94.81 78 ILE A O 1
ATOM 633 N N . GLN A 1 79 ? -17.313 -0.209 16.160 1.00 94.44 79 GLN A N 1
ATOM 634 C CA . GLN A 1 79 ? -17.766 0.460 14.937 1.00 94.44 79 GLN A CA 1
ATOM 635 C C . GLN A 1 79 ? -18.912 1.424 15.219 1.00 94.44 79 GLN A C 1
ATOM 637 O O . GLN A 1 79 ? -19.971 1.020 15.700 1.00 94.44 79 GLN A O 1
ATOM 642 N N . CYS A 1 80 ? -18.689 2.693 14.872 1.00 94.00 80 CYS A N 1
ATOM 643 C CA . CYS A 1 80 ? -19.698 3.747 14.887 1.00 94.00 80 CYS A CA 1
ATOM 644 C C . CYS A 1 80 ? -20.413 3.748 13.539 1.00 94.00 80 CYS A C 1
ATOM 646 O O . CYS A 1 80 ? -19.849 4.174 12.528 1.00 94.00 80 CYS A O 1
ATOM 648 N N . VAL A 1 81 ? -21.643 3.255 13.510 1.00 92.06 81 VAL A N 1
ATOM 649 C CA . VAL A 1 81 ? -22.445 3.094 12.298 1.00 92.06 81 VAL A CA 1
ATOM 650 C C . VAL A 1 81 ? -23.316 4.333 12.093 1.00 92.06 81 VAL A C 1
ATOM 652 O O . VAL A 1 81 ? -23.941 4.823 13.034 1.00 92.06 81 VAL A O 1
ATOM 655 N N . LYS A 1 82 ? -23.364 4.844 10.859 1.00 87.44 82 LYS A N 1
ATOM 656 C CA . LYS A 1 82 ? -24.303 5.907 10.471 1.00 87.44 82 LYS A CA 1
ATOM 657 C C . LYS A 1 82 ? -25.713 5.341 10.305 1.00 87.44 82 LYS A C 1
ATOM 659 O O . LYS A 1 82 ? -25.878 4.208 9.855 1.00 87.44 82 LYS A O 1
ATOM 664 N N . ASN A 1 83 ? -26.733 6.126 10.643 1.00 79.00 83 ASN A N 1
ATOM 665 C CA . ASN A 1 83 ? -28.123 5.670 10.617 1.00 79.00 83 ASN A CA 1
ATOM 666 C C . ASN A 1 83 ? -28.854 6.108 9.340 1.00 79.00 83 ASN A C 1
ATOM 668 O O . ASN A 1 83 ? -28.703 7.229 8.863 1.00 79.00 83 ASN A O 1
ATOM 672 N N . GLY A 1 84 ? -29.724 5.235 8.824 1.00 74.06 84 GLY A N 1
ATOM 673 C CA . GLY A 1 84 ? -30.668 5.578 7.756 1.00 74.06 84 GLY A CA 1
ATOM 674 C C . GLY A 1 84 ? -29.993 6.154 6.508 1.00 74.06 84 GLY A C 1
ATOM 675 O O . GLY A 1 84 ? -29.073 5.552 5.964 1.00 74.06 84 GLY A O 1
ATOM 676 N N . SER A 1 85 ? -30.459 7.322 6.060 1.00 70.75 85 SER A N 1
ATOM 677 C CA . SER A 1 85 ? -29.967 8.008 4.857 1.00 70.75 85 SER A CA 1
ATOM 678 C C . SER A 1 85 ? -28.540 8.553 4.969 1.00 70.75 85 SER A C 1
ATOM 680 O O . SER A 1 85 ? -27.988 8.990 3.966 1.00 70.75 85 SER A O 1
ATOM 682 N N . GLU A 1 86 ? -27.947 8.563 6.165 1.00 72.88 86 GLU A N 1
ATOM 683 C CA . GLU A 1 86 ? -26.557 8.991 6.366 1.00 72.88 86 GLU A CA 1
ATOM 684 C C . GLU A 1 86 ? -25.554 7.880 6.038 1.00 72.88 86 GLU A C 1
ATOM 686 O O . GLU A 1 86 ? -24.378 8.166 5.817 1.00 72.88 86 GLU A O 1
ATOM 691 N N . SER A 1 87 ? -26.006 6.619 5.995 1.00 77.38 87 SER A N 1
ATOM 692 C CA . SER A 1 87 ? -25.176 5.484 5.599 1.00 77.38 87 SER A CA 1
ATOM 693 C C . SER A 1 87 ? -25.104 5.382 4.076 1.00 77.38 87 SER A C 1
ATOM 695 O O . SER A 1 87 ? -26.109 5.175 3.395 1.00 77.38 87 SER A O 1
ATOM 697 N N . GLY A 1 88 ? -23.896 5.527 3.540 1.00 80.88 88 GLY A N 1
ATOM 698 C CA . GLY A 1 88 ? -23.589 5.357 2.127 1.00 80.88 88 GLY A CA 1
ATOM 699 C C . GLY A 1 88 ? -22.882 4.036 1.840 1.00 80.88 88 GLY A C 1
ATOM 700 O O . GLY A 1 88 ? -22.348 3.371 2.727 1.00 80.88 88 GLY A O 1
ATOM 701 N N . ILE A 1 89 ? -22.799 3.675 0.557 1.00 84.50 89 ILE A N 1
ATOM 702 C CA . ILE A 1 89 ? -22.071 2.474 0.118 1.00 84.50 89 ILE A CA 1
ATOM 703 C C . ILE A 1 89 ? -20.596 2.485 0.557 1.00 84.50 89 ILE A C 1
ATOM 705 O O . ILE A 1 89 ? -20.040 1.440 0.871 1.00 84.50 89 ILE A O 1
ATOM 709 N N . ASN A 1 90 ? -19.984 3.669 0.664 1.00 83.88 90 ASN A N 1
ATOM 710 C CA . ASN A 1 90 ? -18.602 3.812 1.115 1.00 83.88 90 ASN A CA 1
ATOM 711 C C . ASN A 1 90 ? -18.397 3.463 2.594 1.00 83.88 90 ASN A C 1
ATOM 713 O O . ASN A 1 90 ? -17.274 3.124 2.953 1.00 83.88 90 ASN A O 1
ATOM 717 N N . ASP A 1 91 ? -19.431 3.509 3.441 1.00 87.69 91 ASP A N 1
ATOM 718 C CA . ASP A 1 91 ? -19.297 3.104 4.848 1.00 87.69 91 ASP A CA 1
ATOM 719 C C . ASP A 1 91 ? -19.120 1.576 4.972 1.00 87.69 91 ASP A C 1
ATOM 721 O O . ASP A 1 91 ? -18.524 1.096 5.934 1.00 87.69 91 ASP A O 1
ATOM 725 N N . GLN A 1 92 ? -19.534 0.806 3.956 1.00 90.62 92 GLN A N 1
ATOM 726 C CA . GLN A 1 92 ? -19.437 -0.659 3.950 1.00 90.62 92 GLN A CA 1
ATOM 727 C C . GLN A 1 92 ? -17.992 -1.178 3.895 1.00 90.62 92 GLN A C 1
ATOM 729 O O . GLN A 1 92 ? -17.733 -2.337 4.216 1.00 90.62 92 GLN A O 1
ATOM 734 N N . GLN A 1 93 ? -17.028 -0.348 3.488 1.00 93.44 93 GLN A N 1
ATOM 735 C CA . GLN A 1 93 ? -15.619 -0.748 3.481 1.00 93.44 93 GLN A CA 1
ATOM 736 C C . GLN A 1 93 ? -14.982 -0.710 4.874 1.00 93.44 93 GLN A C 1
ATOM 738 O O . GLN A 1 93 ? -13.982 -1.386 5.096 1.00 93.44 93 GLN A O 1
ATOM 743 N N . VAL A 1 94 ? -15.546 0.077 5.798 1.00 93.62 94 VAL A N 1
ATOM 744 C CA . VAL A 1 94 ? -14.922 0.427 7.083 1.00 93.62 94 VAL A CA 1
ATOM 745 C C . VAL A 1 94 ? -14.709 -0.814 7.942 1.00 93.62 94 VAL A C 1
ATOM 747 O O . VAL A 1 94 ? -13.614 -1.040 8.447 1.00 93.62 94 VAL A O 1
ATOM 750 N N . GLY A 1 95 ? -15.736 -1.658 8.055 1.00 94.56 95 GLY A N 1
ATOM 751 C CA . GLY A 1 95 ? -15.652 -2.896 8.819 1.00 94.56 95 GLY A CA 1
ATOM 752 C C . GLY A 1 95 ? -14.538 -3.831 8.319 1.00 94.56 95 GLY A C 1
ATOM 753 O O . GLY A 1 95 ? -13.609 -4.139 9.069 1.00 94.56 95 GLY A O 1
ATOM 754 N N . PRO A 1 96 ? -14.596 -4.278 7.049 1.00 96.62 96 PRO A N 1
ATOM 755 C CA . PRO A 1 96 ? -13.571 -5.146 6.476 1.00 96.62 96 PRO A CA 1
ATOM 756 C C . PRO A 1 96 ? -12.164 -4.528 6.429 1.00 96.62 96 PRO A C 1
ATOM 758 O O . PRO A 1 96 ? -11.193 -5.265 6.590 1.00 96.62 96 PRO A O 1
ATOM 761 N N . HIS A 1 97 ? -12.042 -3.203 6.259 1.00 96.94 97 HIS A N 1
ATOM 762 C CA . HIS A 1 97 ? -10.762 -2.483 6.339 1.00 96.94 97 HIS A CA 1
ATOM 763 C C . HIS A 1 97 ? -10.114 -2.664 7.712 1.00 96.94 97 HIS A C 1
ATOM 765 O O . HIS A 1 97 ? -8.988 -3.148 7.809 1.00 96.94 97 HIS A O 1
ATOM 771 N N . GLU A 1 98 ? -10.843 -2.352 8.784 1.00 94.81 98 GLU A N 1
ATOM 772 C CA . GLU A 1 98 ? -10.319 -2.490 10.145 1.00 94.81 98 GLU A CA 1
ATOM 773 C C . GLU A 1 98 ? -10.094 -3.962 10.530 1.00 94.81 98 GLU A C 1
ATOM 775 O O . GLU A 1 98 ? -9.144 -4.285 11.240 1.00 94.81 98 GLU A O 1
ATOM 780 N N . TYR A 1 99 ? -10.898 -4.897 10.011 1.00 95.25 99 TYR A N 1
ATOM 781 C CA . TYR A 1 99 ? -10.637 -6.327 10.209 1.00 95.25 99 TYR A CA 1
ATOM 782 C C . TYR A 1 99 ? -9.285 -6.745 9.607 1.00 95.25 99 TYR A C 1
ATOM 784 O O . TYR A 1 99 ? -8.543 -7.520 10.212 1.00 95.25 99 TYR A O 1
ATOM 792 N N . SER A 1 100 ? -8.921 -6.218 8.435 1.00 95.75 100 SER A N 1
ATOM 793 C CA . SER A 1 100 ? -7.609 -6.480 7.837 1.00 95.75 100 SER A CA 1
ATOM 794 C C . SER A 1 100 ? -6.448 -5.995 8.711 1.00 95.75 100 SER A C 1
ATOM 796 O O . SER A 1 100 ? -5.402 -6.649 8.720 1.00 95.75 100 SER A O 1
ATOM 798 N N . HIS A 1 101 ? -6.633 -4.943 9.515 1.00 93.50 101 HIS A N 1
ATOM 799 C CA . HIS A 1 101 ? -5.629 -4.534 10.503 1.00 93.50 101 HIS A CA 1
ATOM 800 C C . HIS A 1 101 ? -5.412 -5.590 11.592 1.00 93.50 101 HIS A C 1
ATOM 802 O O . HIS A 1 101 ? -4.273 -5.782 12.007 1.00 93.50 101 HIS A O 1
ATOM 808 N N . TRP A 1 102 ? -6.419 -6.367 12.012 1.00 91.56 102 TRP A N 1
ATOM 809 C CA . TRP A 1 102 ? -6.179 -7.493 12.933 1.00 91.56 102 TRP A CA 1
ATOM 810 C C . TRP A 1 102 ? -5.278 -8.572 12.342 1.00 91.56 102 TRP A C 1
ATOM 812 O O . TRP A 1 102 ? -4.404 -9.086 13.041 1.00 91.56 102 TRP A O 1
ATOM 822 N N . VAL A 1 103 ? -5.455 -8.892 11.058 1.00 93.12 103 VAL A N 1
ATOM 823 C CA . VAL A 1 103 ? -4.600 -9.864 10.360 1.00 93.12 103 VAL A CA 1
ATOM 824 C C . VAL A 1 103 ? -3.148 -9.392 10.374 1.00 93.12 103 VAL A C 1
ATOM 826 O O . VAL A 1 103 ? -2.240 -10.189 10.616 1.00 93.12 103 VAL A O 1
ATOM 829 N N . GLN A 1 104 ? -2.934 -8.090 10.168 1.00 92.88 104 GLN A N 1
ATOM 830 C CA . GLN A 1 104 ? -1.619 -7.462 10.234 1.00 92.88 104 GLN A CA 1
ATOM 831 C C . GLN A 1 104 ? -1.068 -7.445 11.671 1.00 92.88 104 GLN A C 1
ATOM 833 O O . GLN A 1 104 ? 0.071 -7.859 11.892 1.00 92.88 104 GLN A O 1
ATOM 838 N N . TYR A 1 105 ? -1.867 -7.038 12.664 1.00 88.94 105 TYR A N 1
ATOM 839 C CA . TYR A 1 105 ? -1.472 -7.010 14.078 1.00 88.94 105 TYR A CA 1
ATOM 840 C C . TYR A 1 105 ? -1.104 -8.393 14.622 1.00 88.94 105 TYR A C 1
ATOM 842 O O . TYR A 1 105 ? -0.226 -8.501 15.476 1.00 88.94 105 TYR A O 1
ATOM 850 N N . ALA A 1 106 ? -1.728 -9.454 14.104 1.00 89.56 106 ALA A N 1
ATOM 851 C CA . ALA A 1 106 ? -1.369 -10.829 14.437 1.00 89.56 106 ALA A CA 1
ATOM 852 C C . ALA A 1 106 ? 0.056 -11.199 13.993 1.00 89.56 106 ALA A C 1
ATOM 854 O O . ALA A 1 106 ? 0.649 -12.117 14.554 1.00 89.56 106 ALA A O 1
ATOM 855 N N . GLN A 1 107 ? 0.617 -10.489 13.008 1.00 90.50 107 GLN A N 1
ATOM 856 C CA . GLN A 1 107 ? 2.003 -10.679 12.576 1.00 90.50 107 GLN A CA 1
ATOM 857 C C . GLN A 1 107 ? 2.972 -9.863 13.431 1.00 90.50 107 GLN A C 1
ATOM 859 O O . GLN A 1 107 ? 4.069 -10.325 13.735 1.00 90.50 107 GLN A O 1
ATOM 864 N N . THR A 1 108 ? 2.581 -8.643 13.813 1.00 86.62 108 THR A N 1
ATOM 865 C CA . THR A 1 108 ? 3.400 -7.766 14.653 1.00 86.62 108 THR A CA 1
ATOM 866 C C . THR A 1 108 ? 2.562 -6.684 15.344 1.00 86.62 108 THR A C 1
ATOM 868 O O . THR A 1 108 ? 1.781 -5.994 14.684 1.00 86.62 108 THR A O 1
ATOM 871 N N . PRO A 1 109 ? 2.756 -6.438 16.654 1.00 83.50 109 PRO A N 1
ATOM 872 C CA . PRO A 1 109 ? 2.075 -5.346 17.350 1.00 83.50 109 PRO A CA 1
ATOM 873 C C . PRO A 1 109 ? 2.618 -3.957 16.960 1.00 83.50 109 PRO A C 1
ATOM 875 O O . PRO A 1 109 ? 2.011 -2.941 17.292 1.00 83.50 109 PRO A O 1
ATOM 878 N N . PHE A 1 110 ? 3.746 -3.881 16.243 1.00 83.38 110 PHE A N 1
ATOM 879 C CA . PHE A 1 110 ? 4.438 -2.629 15.915 1.00 83.38 110 PHE A CA 1
ATOM 880 C C . PHE A 1 110 ? 4.207 -2.174 14.466 1.00 83.38 110 PHE A C 1
ATOM 882 O O . PHE A 1 110 ? 5.159 -1.750 13.810 1.00 83.38 110 PHE A O 1
ATOM 889 N N . LEU A 1 111 ? 2.978 -2.267 13.940 1.00 82.00 111 LEU A N 1
ATOM 890 C CA . LEU A 1 111 ? 2.670 -2.047 12.512 1.00 82.00 111 LEU A CA 1
ATOM 891 C C . LEU A 1 111 ? 3.296 -0.781 11.918 1.00 82.00 111 LEU A C 1
ATOM 893 O O . LEU A 1 111 ? 4.009 -0.857 10.925 1.00 82.00 111 LEU A O 1
ATOM 897 N N . PHE A 1 112 ? 3.094 0.371 12.554 1.00 78.12 112 PHE A N 1
ATOM 898 C CA . PHE A 1 112 ? 3.508 1.665 12.001 1.00 78.12 112 PHE A CA 1
ATOM 899 C C . PHE A 1 112 ? 4.969 2.036 12.280 1.00 78.12 112 PHE A C 1
ATOM 901 O O . PHE A 1 112 ? 5.470 3.024 11.741 1.00 78.12 112 PHE A O 1
ATOM 908 N N . LEU A 1 113 ? 5.678 1.275 13.119 1.00 80.88 113 LEU A N 1
ATOM 909 C CA . LEU A 1 113 ? 7.060 1.595 13.457 1.00 80.88 113 LEU A CA 1
ATOM 910 C C . LEU A 1 113 ? 7.977 1.228 12.285 1.00 80.88 113 LEU A C 1
ATOM 912 O O . LEU A 1 113 ? 8.212 0.051 12.024 1.00 80.88 113 LEU A O 1
ATOM 916 N N . GLY A 1 114 ? 8.469 2.239 11.569 1.00 76.38 114 GLY A N 1
ATOM 917 C CA . GLY A 1 114 ? 9.432 2.093 10.470 1.00 76.38 114 GLY A CA 1
ATOM 918 C C . GLY A 1 114 ? 8.868 1.536 9.158 1.00 76.38 114 GLY A C 1
ATOM 919 O O . GLY A 1 114 ? 9.547 1.612 8.133 1.00 76.38 114 GLY A O 1
ATOM 920 N N . THR A 1 115 ? 7.627 1.042 9.153 1.00 83.00 115 THR A N 1
ATOM 921 C CA . THR A 1 115 ? 6.967 0.508 7.958 1.00 83.00 115 THR A CA 1
ATOM 922 C C . THR A 1 115 ? 6.365 1.629 7.118 1.00 83.00 115 THR A C 1
ATOM 924 O O . THR A 1 115 ? 5.768 2.583 7.615 1.00 83.00 115 THR A O 1
ATOM 927 N N . VAL A 1 116 ? 6.524 1.500 5.804 1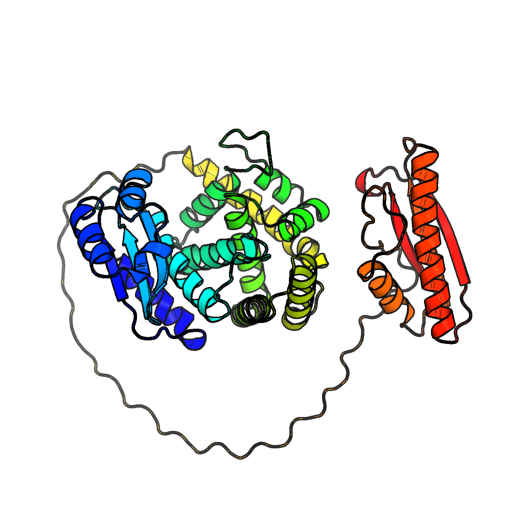.00 84.94 116 VAL A N 1
ATOM 928 C CA . VAL A 1 116 ? 5.988 2.430 4.808 1.00 84.94 116 VAL A CA 1
ATOM 929 C C . VAL A 1 116 ? 4.447 2.460 4.907 1.00 84.94 116 VAL A C 1
ATOM 931 O O . VAL A 1 116 ? 3.837 1.408 4.725 1.00 84.94 116 VAL A O 1
ATOM 934 N N . PRO A 1 117 ? 3.789 3.616 5.148 1.00 87.44 117 PRO A N 1
ATOM 935 C CA . PRO A 1 117 ? 2.360 3.655 5.488 1.00 87.44 117 PRO A CA 1
ATOM 936 C C . PRO A 1 117 ? 1.402 2.976 4.501 1.00 87.44 117 PRO A C 1
ATOM 938 O O . PRO A 1 117 ? 0.432 2.355 4.937 1.00 87.44 117 PRO A O 1
ATOM 941 N N . TRP A 1 118 ? 1.656 3.032 3.186 1.00 90.75 118 TRP A N 1
ATOM 942 C CA . TRP A 1 118 ? 0.790 2.352 2.208 1.00 90.75 118 TRP A CA 1
ATOM 943 C C . TRP A 1 118 ? 0.786 0.826 2.377 1.00 90.75 118 TRP A C 1
ATOM 945 O O . TRP A 1 118 ? -0.235 0.198 2.099 1.00 90.75 118 TRP A O 1
ATOM 955 N N . LEU A 1 119 ? 1.883 0.235 2.875 1.00 90.81 119 LEU A N 1
ATOM 956 C CA . LEU A 1 119 ? 1.977 -1.200 3.173 1.00 90.81 119 LEU A CA 1
ATOM 957 C C . LEU A 1 119 ? 1.092 -1.606 4.353 1.00 90.81 119 LEU A C 1
ATOM 959 O O . LEU A 1 119 ? 0.911 -2.791 4.581 1.00 90.81 119 LEU A O 1
ATOM 963 N N . ILE A 1 120 ? 0.546 -0.663 5.108 1.00 92.12 120 ILE A N 1
ATOM 964 C CA . ILE A 1 120 ? -0.389 -0.959 6.190 1.00 92.12 120 ILE A CA 1
ATOM 965 C C . ILE A 1 120 ? -1.793 -0.598 5.710 1.00 92.12 120 ILE A C 1
ATOM 967 O O . ILE A 1 120 ? -2.642 -1.457 5.483 1.00 92.12 120 ILE A O 1
ATOM 971 N N . GLU A 1 121 ? -1.982 0.681 5.411 1.00 93.50 121 GLU A N 1
ATOM 972 C CA . GLU A 1 121 ? -3.298 1.300 5.245 1.00 93.50 121 GLU A CA 1
ATOM 973 C C . GLU A 1 121 ? -3.883 1.070 3.862 1.00 93.50 121 GLU A C 1
ATOM 975 O O . GLU A 1 121 ? -5.078 0.847 3.713 1.00 93.50 121 GLU A O 1
ATOM 980 N N . GLY A 1 122 ? -3.042 1.078 2.829 1.00 95.38 122 GLY A N 1
ATOM 981 C CA . GLY A 1 122 ? -3.508 0.790 1.481 1.00 95.38 122 GLY A CA 1
ATOM 982 C C . GLY A 1 122 ? -3.779 -0.698 1.255 1.00 95.38 122 GLY A C 1
ATOM 983 O O . GLY A 1 122 ? -4.648 -1.026 0.451 1.00 95.38 122 GLY A O 1
ATOM 984 N N . GLN A 1 123 ? -3.100 -1.591 1.987 1.00 95.50 123 GLN A N 1
ATOM 985 C CA . GLN A 1 123 ? -3.441 -3.018 1.996 1.00 95.50 123 GLN A CA 1
ATOM 986 C C . GLN A 1 123 ? -4.804 -3.247 2.660 1.00 95.50 123 GLN A C 1
ATOM 988 O O . GLN A 1 123 ? -5.667 -3.896 2.075 1.00 95.50 123 GLN A O 1
ATOM 993 N N . ALA A 1 124 ? -5.020 -2.667 3.846 1.00 96.75 124 ALA A N 1
ATOM 994 C CA . ALA A 1 124 ? -6.309 -2.723 4.533 1.00 96.75 124 ALA A CA 1
ATOM 995 C C . ALA A 1 124 ? -7.436 -2.137 3.664 1.00 96.75 124 ALA A C 1
ATOM 997 O O . ALA A 1 124 ? -8.478 -2.768 3.500 1.00 96.75 124 ALA A O 1
ATOM 998 N N . ASN A 1 125 ? -7.179 -1.014 2.988 1.00 97.44 125 ASN A N 1
ATOM 999 C CA . ASN A 1 125 ? -8.165 -0.357 2.129 1.00 97.44 125 ASN A CA 1
ATOM 1000 C C . ASN A 1 125 ? -8.541 -1.184 0.903 1.00 97.44 125 ASN A C 1
ATOM 1002 O O . ASN A 1 125 ? -9.706 -1.216 0.514 1.00 97.44 125 ASN A O 1
ATOM 1006 N N . PHE A 1 126 ? -7.575 -1.886 0.307 1.00 97.94 126 PHE A N 1
ATOM 1007 C CA . PHE A 1 126 ? -7.857 -2.819 -0.780 1.00 97.94 126 PHE A CA 1
ATOM 1008 C C . PHE A 1 126 ? -8.886 -3.878 -0.360 1.00 97.94 126 PHE A C 1
ATOM 1010 O O . PHE A 1 126 ? -9.870 -4.082 -1.070 1.00 97.94 126 PHE A O 1
ATOM 1017 N N . TYR A 1 127 ? -8.710 -4.504 0.806 1.00 98.00 127 TYR A N 1
ATOM 1018 C CA . TYR A 1 127 ? -9.666 -5.495 1.307 1.00 98.00 127 TYR A CA 1
ATOM 1019 C C . TYR A 1 127 ? -10.966 -4.874 1.814 1.00 98.00 127 TYR A C 1
ATOM 1021 O O . TYR A 1 127 ? -12.025 -5.462 1.600 1.00 98.00 127 TYR A O 1
ATOM 1029 N N . GLY A 1 128 ? -10.912 -3.672 2.391 1.00 97.44 128 GLY A N 1
ATOM 1030 C CA . GLY A 1 1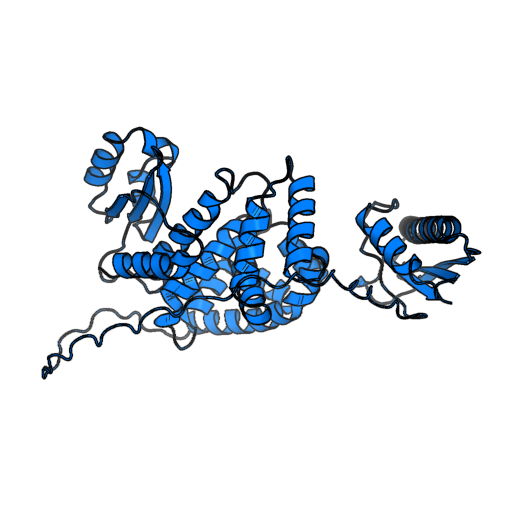28 ? -12.084 -2.852 2.690 1.00 97.44 128 GLY A CA 1
ATOM 1031 C C . GLY A 1 128 ? -12.999 -2.725 1.475 1.00 97.44 128 GLY A C 1
ATOM 1032 O O . GLY A 1 128 ? -14.164 -3.121 1.509 1.00 97.44 128 GLY A O 1
ATOM 1033 N N . LEU A 1 129 ? -12.445 -2.243 0.363 1.00 96.75 129 LEU A N 1
ATOM 1034 C CA . LEU A 1 129 ? -13.167 -2.068 -0.896 1.00 96.75 129 LEU A CA 1
ATOM 1035 C C . LEU A 1 129 ? -13.608 -3.407 -1.505 1.00 96.75 129 LEU A C 1
ATOM 1037 O O . LEU A 1 129 ? -14.767 -3.550 -1.899 1.00 96.75 129 LEU A O 1
ATOM 1041 N N . ALA A 1 130 ? -12.714 -4.397 -1.566 1.00 96.06 130 ALA A N 1
ATOM 1042 C CA . ALA A 1 130 ? -12.983 -5.684 -2.209 1.00 96.06 130 ALA A CA 1
ATOM 1043 C C . ALA A 1 130 ? -14.050 -6.513 -1.474 1.00 96.06 130 ALA A C 1
ATOM 1045 O O . ALA A 1 130 ? -14.876 -7.179 -2.100 1.00 96.06 130 ALA A O 1
ATOM 1046 N N . LEU A 1 131 ? -14.051 -6.486 -0.141 1.00 96.56 131 LEU A N 1
ATOM 1047 C CA . LEU A 1 131 ? -14.980 -7.269 0.671 1.00 96.56 131 LEU A CA 1
ATOM 1048 C C . LEU A 1 131 ? -16.255 -6.488 0.985 1.00 96.56 131 LEU A C 1
ATOM 1050 O O . LEU A 1 131 ? -17.331 -7.094 0.989 1.00 96.56 131 LEU A O 1
ATOM 1054 N N . GLY A 1 132 ? -16.127 -5.180 1.217 1.00 94.69 132 GLY A N 1
ATOM 1055 C CA . GLY A 1 132 ? -17.206 -4.290 1.631 1.00 94.69 132 GLY A CA 1
ATOM 1056 C C . GLY A 1 132 ? -18.064 -3.756 0.490 1.00 94.69 132 GLY A C 1
ATOM 1057 O O . GLY A 1 132 ? -19.285 -3.778 0.600 1.00 94.69 132 GLY A O 1
ATOM 1058 N N . ILE A 1 133 ? -17.441 -3.309 -0.606 1.00 93.75 133 ILE A N 1
ATOM 1059 C CA . ILE A 1 133 ? -18.129 -2.570 -1.680 1.00 93.75 133 ILE A CA 1
ATOM 1060 C C . ILE A 1 133 ? -18.290 -3.404 -2.951 1.00 93.75 133 ILE A C 1
ATOM 1062 O O . ILE A 1 133 ? -19.383 -3.454 -3.507 1.00 93.75 133 ILE A O 1
ATOM 1066 N N . ALA A 1 134 ? -17.232 -4.085 -3.408 1.00 91.75 134 ALA A N 1
ATOM 1067 C CA . ALA A 1 134 ? -17.203 -4.749 -4.721 1.00 91.75 134 ALA A CA 1
ATOM 1068 C C . ALA A 1 134 ? -18.392 -5.681 -5.031 1.00 91.75 134 ALA A C 1
ATOM 1070 O O . ALA A 1 134 ? -18.850 -5.670 -6.172 1.00 91.75 134 ALA A O 1
ATOM 1071 N N . PRO A 1 135 ? -18.925 -6.471 -4.075 1.00 89.62 135 PRO A N 1
ATOM 1072 C CA . PRO A 1 135 ? -20.070 -7.346 -4.344 1.00 89.62 135 PRO A CA 1
ATOM 1073 C C . PRO A 1 135 ? -21.334 -6.600 -4.768 1.00 89.62 135 PRO A C 1
ATOM 1075 O O . PRO A 1 135 ? -22.135 -7.151 -5.517 1.00 89.62 135 PRO A O 1
ATOM 1078 N N . ASP A 1 136 ? -21.492 -5.364 -4.294 1.00 87.62 136 ASP A N 1
ATOM 1079 C CA . ASP A 1 136 ? -22.675 -4.536 -4.524 1.00 87.62 136 ASP A CA 1
ATOM 1080 C C . ASP A 1 136 ? -22.392 -3.408 -5.538 1.00 87.62 136 ASP A C 1
ATOM 1082 O O . ASP A 1 136 ? -23.256 -2.574 -5.804 1.00 87.62 136 ASP A O 1
ATOM 1086 N N . ASP A 1 137 ? -21.194 -3.385 -6.133 1.00 88.62 137 ASP A N 1
ATOM 1087 C CA . ASP A 1 137 ? -20.753 -2.390 -7.114 1.00 88.62 137 ASP A CA 1
ATOM 1088 C C . ASP A 1 137 ? -20.321 -3.060 -8.434 1.00 88.62 137 ASP A C 1
ATOM 1090 O O . ASP A 1 137 ? -19.142 -3.038 -8.799 1.00 88.62 137 ASP A O 1
ATOM 1094 N N . PRO A 1 138 ? -21.259 -3.656 -9.198 1.00 86.81 138 PRO A N 1
ATOM 1095 C CA . PRO A 1 138 ? -20.939 -4.422 -10.408 1.00 86.81 138 PRO A CA 1
ATOM 1096 C C . PRO A 1 138 ? -20.289 -3.578 -11.515 1.00 86.81 138 PRO A C 1
ATOM 1098 O O . PRO A 1 138 ? -19.644 -4.117 -12.411 1.00 86.81 138 PRO A O 1
ATOM 1101 N N . THR A 1 139 ? -20.454 -2.253 -11.464 1.00 86.75 139 THR A N 1
ATOM 1102 C CA . THR A 1 139 ? -19.837 -1.303 -12.407 1.00 86.75 139 THR A CA 1
ATOM 1103 C C . THR A 1 139 ? -18.487 -0.764 -11.933 1.00 86.75 139 THR A C 1
ATOM 1105 O O . THR A 1 139 ? -17.830 -0.033 -12.674 1.00 86.75 139 THR A O 1
ATOM 1108 N N . LEU A 1 140 ? -18.072 -1.110 -10.707 1.00 88.56 140 LEU A N 1
ATOM 1109 C CA . LEU A 1 140 ? -16.893 -0.578 -10.016 1.00 88.56 140 LEU A CA 1
ATOM 1110 C C . LEU A 1 140 ? -16.902 0.952 -9.865 1.00 88.56 140 LEU A C 1
ATOM 1112 O O . LEU A 1 140 ? -15.855 1.564 -9.635 1.00 88.56 140 LEU A O 1
ATOM 1116 N N . LEU A 1 141 ? -18.059 1.600 -10.030 1.00 90.06 141 LEU A N 1
ATOM 1117 C CA . LEU A 1 141 ? -18.159 3.052 -10.012 1.00 90.06 141 LEU A CA 1
ATOM 1118 C C . LEU A 1 141 ? -17.894 3.592 -8.608 1.00 90.06 141 LEU A C 1
ATOM 1120 O O . LEU A 1 141 ? -17.154 4.562 -8.463 1.00 90.06 141 LEU A O 1
ATOM 1124 N N . SER A 1 142 ? -18.457 2.964 -7.579 1.00 90.25 142 SER A N 1
ATOM 1125 C CA . SER A 1 142 ? -18.293 3.392 -6.185 1.00 90.25 142 SER A CA 1
ATOM 1126 C C . SER A 1 142 ? -16.867 3.149 -5.693 1.00 90.25 142 SER A C 1
ATOM 1128 O O . SER A 1 142 ? -16.267 4.042 -5.098 1.00 90.25 142 SER A O 1
ATOM 1130 N N . ILE A 1 143 ? -16.275 2.000 -6.033 1.00 93.06 143 ILE A N 1
ATOM 1131 C CA . ILE A 1 143 ? -14.862 1.701 -5.754 1.00 93.06 143 ILE A CA 1
ATOM 1132 C C . ILE A 1 143 ? -13.955 2.729 -6.422 1.00 93.06 143 ILE A C 1
ATOM 1134 O O . ILE A 1 143 ? -13.106 3.330 -5.761 1.00 93.06 143 ILE A O 1
ATOM 1138 N N . ASN A 1 144 ? -14.143 2.973 -7.721 1.00 93.94 144 ASN A N 1
ATOM 1139 C CA . ASN A 1 144 ? -13.325 3.938 -8.447 1.00 93.94 144 ASN A CA 1
ATOM 1140 C C . ASN A 1 144 ? -13.517 5.357 -7.898 1.00 93.94 144 ASN A C 1
ATOM 1142 O O . ASN A 1 144 ? -12.537 6.084 -7.774 1.00 93.94 144 ASN A O 1
ATOM 1146 N N . LYS A 1 145 ? -14.736 5.739 -7.494 1.00 90.12 145 LYS A N 1
ATOM 1147 C CA . LYS A 1 145 ? -14.994 7.014 -6.807 1.00 90.12 145 LYS A CA 1
ATOM 1148 C C . LYS A 1 145 ? -14.268 7.102 -5.464 1.00 90.12 145 LYS A C 1
ATOM 1150 O O . LYS A 1 145 ? -13.675 8.139 -5.184 1.00 90.12 145 LYS A O 1
ATOM 1155 N N . SER A 1 146 ? -14.265 6.038 -4.660 1.00 90.81 146 SER A N 1
ATOM 1156 C CA . SER A 1 146 ? -13.556 6.012 -3.372 1.00 90.81 146 SER A CA 1
ATOM 1157 C C . SER A 1 146 ? -12.044 6.169 -3.562 1.00 90.81 146 SER A C 1
ATOM 1159 O O . SER A 1 146 ? -11.420 7.001 -2.907 1.00 90.81 146 SER A O 1
ATOM 1161 N N . ILE A 1 147 ? -11.447 5.425 -4.500 1.00 93.19 147 ILE A N 1
ATOM 1162 C CA . ILE A 1 147 ? -10.006 5.519 -4.789 1.00 93.19 147 ILE A CA 1
ATOM 1163 C C . ILE A 1 147 ? -9.663 6.887 -5.395 1.00 93.19 147 ILE A C 1
ATOM 1165 O O . ILE A 1 147 ? -8.659 7.490 -5.014 1.00 93.19 147 ILE A O 1
ATOM 1169 N N . ALA A 1 148 ? -10.500 7.406 -6.299 1.00 90.56 148 ALA A N 1
ATOM 1170 C CA . ALA A 1 148 ? -10.336 8.745 -6.855 1.00 90.56 148 ALA A CA 1
ATOM 1171 C C . ALA A 1 148 ? -10.386 9.811 -5.754 1.00 90.56 148 ALA A C 1
ATOM 1173 O O . ALA A 1 148 ? -9.521 10.678 -5.730 1.00 90.56 148 ALA A O 1
ATOM 1174 N N . GLY A 1 149 ? -11.306 9.688 -4.792 1.00 87.06 149 GLY A N 1
ATOM 1175 C CA . GLY A 1 149 ? -11.395 10.581 -3.638 1.00 87.06 149 GLY A CA 1
ATOM 1176 C C . GLY A 1 149 ? -10.122 10.615 -2.795 1.00 87.06 149 GLY A C 1
ATOM 1177 O O . GLY A 1 149 ? -9.712 11.695 -2.371 1.00 87.06 149 GLY A O 1
ATOM 1178 N N . HIS A 1 150 ? -9.457 9.472 -2.595 1.00 87.94 150 HIS A N 1
ATOM 1179 C CA . HIS A 1 150 ? -8.136 9.428 -1.956 1.00 87.94 150 HIS A CA 1
ATOM 1180 C C . HIS A 1 150 ? -7.057 10.097 -2.820 1.00 87.94 150 HIS A C 1
ATOM 1182 O O . HIS A 1 150 ? -6.208 10.822 -2.304 1.00 87.94 150 HIS A O 1
ATOM 1188 N N . ALA A 1 151 ? -7.102 9.888 -4.137 1.00 87.31 151 ALA A N 1
ATOM 1189 C CA . ALA A 1 151 ? -6.129 10.454 -5.065 1.00 87.31 151 ALA A CA 1
ATOM 1190 C C . ALA A 1 151 ? -6.267 11.978 -5.255 1.00 87.31 151 ALA A C 1
ATOM 1192 O O . ALA A 1 151 ? -5.266 12.638 -5.526 1.00 87.31 151 ALA A O 1
ATOM 1193 N N . THR A 1 152 ? -7.467 12.546 -5.084 1.00 80.44 152 THR A N 1
ATOM 1194 C CA . THR A 1 152 ? -7.739 13.990 -5.240 1.00 80.44 152 THR A CA 1
ATOM 1195 C C . THR A 1 152 ? -7.474 14.829 -3.981 1.00 80.44 152 THR A C 1
ATOM 1197 O O . THR A 1 152 ? -7.737 16.032 -3.955 1.00 80.44 152 THR A O 1
ATOM 1200 N N . GLN A 1 153 ? -6.984 14.205 -2.907 1.00 73.00 153 GLN A N 1
ATOM 1201 C CA . GLN A 1 153 ? -6.669 14.841 -1.618 1.00 73.00 153 GLN A CA 1
ATOM 1202 C C . GLN A 1 153 ? -5.154 14.803 -1.332 1.00 73.00 153 GLN A C 1
ATOM 1204 O O . GLN A 1 153 ? -4.703 14.472 -0.237 1.00 73.00 153 GLN A O 1
ATOM 1209 N N . PHE A 1 154 ? -4.363 15.088 -2.364 1.00 65.56 154 PHE A N 1
ATOM 1210 C CA . PHE A 1 154 ? -2.904 14.974 -2.415 1.00 65.56 154 PHE A CA 1
ATOM 1211 C C . PHE A 1 154 ? -2.159 16.084 -1.640 1.00 65.56 154 PHE A C 1
ATOM 1213 O O . PHE A 1 154 ? -2.472 17.243 -1.877 1.00 65.56 154 PHE A O 1
ATOM 1220 N N . ASP A 1 155 ? -1.128 15.780 -0.818 1.00 57.97 155 ASP A N 1
ATOM 1221 C CA . ASP A 1 155 ? 0.164 16.530 -0.779 1.00 57.97 155 ASP A CA 1
ATOM 1222 C C . ASP A 1 155 ? 1.304 15.933 0.093 1.00 57.97 155 ASP A C 1
ATOM 1224 O O . ASP A 1 155 ? 1.201 15.473 1.227 1.00 57.97 155 ASP A O 1
ATOM 1228 N N . ILE A 1 156 ? 2.474 15.974 -0.516 1.00 55.00 156 ILE A N 1
ATOM 1229 C CA . ILE A 1 156 ? 3.745 15.356 -0.174 1.00 55.00 156 ILE A CA 1
ATOM 1230 C C . ILE A 1 156 ? 4.648 16.203 0.767 1.00 55.00 156 ILE A C 1
ATOM 1232 O O . ILE A 1 156 ? 5.846 15.933 0.837 1.00 55.00 156 ILE A O 1
ATOM 1236 N N . TYR A 1 157 ? 4.101 17.182 1.505 1.00 51.62 157 TYR A N 1
ATOM 1237 C CA . TYR A 1 157 ? 4.778 18.192 2.357 1.00 51.62 157 TYR A CA 1
ATOM 1238 C C . TYR A 1 157 ? 5.484 19.339 1.579 1.00 51.62 157 TYR A C 1
ATOM 1240 O O . TYR A 1 157 ? 6.654 19.217 1.229 1.00 51.62 157 TYR A O 1
ATOM 1248 N N . ASN A 1 158 ? 4.980 20.550 1.336 1.00 56.72 158 ASN A N 1
ATOM 1249 C CA . ASN A 1 158 ? 3.722 21.208 1.657 1.00 56.72 158 ASN A CA 1
ATOM 1250 C C . ASN A 1 158 ? 3.461 22.312 0.622 1.00 56.72 158 ASN A C 1
ATOM 1252 O O . ASN A 1 158 ? 4.229 23.266 0.491 1.00 56.72 158 ASN A O 1
ATOM 1256 N N . GLY A 1 159 ? 2.310 22.253 -0.009 1.00 53.03 159 GLY A N 1
ATOM 1257 C CA . GLY A 1 159 ? 1.661 23.387 -0.639 1.00 53.03 159 GLY A CA 1
ATOM 1258 C C . GLY A 1 159 ? 0.253 23.052 -1.121 1.00 53.03 159 GLY A C 1
ATOM 1259 O O . GLY A 1 159 ? -0.102 23.499 -2.205 1.00 53.03 159 GLY A O 1
ATOM 1260 N N . TYR A 1 160 ? -0.491 22.228 -0.370 1.00 56.41 160 TYR A N 1
ATOM 1261 C CA . TYR A 1 160 ? -1.861 21.751 -0.614 1.00 56.41 160 TYR A CA 1
ATOM 1262 C C . TYR A 1 160 ? -2.804 22.848 -1.107 1.00 56.41 160 TYR A C 1
ATOM 1264 O O . TYR A 1 160 ? -2.829 23.897 -0.470 1.00 56.41 160 TYR A O 1
ATOM 1272 N N . GLN A 1 161 ? -3.715 22.525 -2.042 1.00 47.47 161 GLN A N 1
ATOM 1273 C CA . GLN A 1 161 ? -5.143 22.854 -1.894 1.00 47.47 161 GLN A CA 1
ATOM 1274 C C . GLN A 1 161 ? -6.032 21.766 -2.518 1.00 47.47 161 GLN A C 1
ATOM 1276 O O . GLN A 1 161 ? -5.745 21.210 -3.571 1.00 47.47 161 GLN A O 1
ATOM 1281 N N . PHE A 1 162 ? -7.099 21.460 -1.789 1.00 50.62 162 PHE A N 1
ATOM 1282 C CA . PHE A 1 162 ? -8.086 20.413 -2.018 1.00 50.62 162 PHE A CA 1
ATOM 1283 C C . PHE A 1 162 ? -8.633 20.353 -3.456 1.00 50.62 162 PHE A C 1
ATOM 1285 O O . PHE A 1 162 ? -8.920 21.386 -4.057 1.00 50.62 162 PHE A O 1
ATOM 1292 N N . ALA A 1 163 ? -8.854 19.118 -3.933 1.00 55.81 163 ALA A N 1
ATOM 1293 C CA . ALA A 1 163 ? -9.375 18.749 -5.254 1.00 55.81 163 ALA A CA 1
ATOM 1294 C C . ALA A 1 163 ? -8.432 19.019 -6.445 1.00 55.81 163 ALA A C 1
ATOM 1296 O O . ALA A 1 163 ? -8.885 19.434 -7.513 1.00 55.81 163 ALA A O 1
ATOM 1297 N N . ASP A 1 164 ? -7.133 18.734 -6.293 1.00 67.19 164 ASP A N 1
ATOM 1298 C CA . ASP A 1 164 ? -6.230 18.616 -7.442 1.00 67.19 164 ASP A CA 1
ATOM 1299 C C . ASP A 1 164 ? -6.194 17.176 -7.982 1.00 67.19 164 ASP A C 1
ATOM 1301 O O . ASP A 1 164 ? -6.557 16.215 -7.306 1.00 67.19 164 ASP A O 1
ATOM 1305 N N . PHE A 1 165 ? -5.787 17.017 -9.238 1.00 78.81 165 PHE A N 1
ATOM 1306 C CA . PHE A 1 165 ? -5.582 15.706 -9.847 1.00 78.81 165 PHE A CA 1
ATOM 1307 C C . PHE A 1 165 ? -4.103 15.318 -9.904 1.00 78.81 165 PHE A C 1
ATOM 1309 O O . PHE A 1 165 ? -3.720 14.455 -10.690 1.00 78.81 165 PHE A O 1
ATOM 1316 N N . LYS A 1 166 ? -3.249 15.923 -9.077 1.00 81.62 166 LYS A N 1
ATOM 1317 C CA . LYS A 1 166 ? -1.796 15.844 -9.247 1.00 81.62 166 LYS A CA 1
ATOM 1318 C C . LYS A 1 166 ? -1.255 14.431 -9.075 1.00 81.62 166 LYS A C 1
ATOM 1320 O O . LYS A 1 166 ? -0.355 14.019 -9.803 1.00 81.62 166 LYS A O 1
ATOM 1325 N N . MET A 1 167 ? -1.825 13.657 -8.154 1.00 86.19 167 MET A N 1
ATOM 1326 C CA . MET A 1 167 ? -1.512 12.232 -8.050 1.00 86.19 167 MET A CA 1
ATOM 1327 C C . MET A 1 167 ? -1.872 11.480 -9.335 1.00 86.19 167 MET A C 1
ATOM 1329 O O . MET A 1 167 ? -1.083 10.674 -9.826 1.00 86.19 167 MET A O 1
ATOM 1333 N N . LEU A 1 168 ? -3.063 11.739 -9.874 1.00 89.19 168 LEU A N 1
ATOM 1334 C CA . LEU A 1 168 ? -3.525 11.101 -11.100 1.00 89.19 168 LEU A CA 1
ATOM 1335 C C . LEU A 1 168 ? -2.684 11.544 -12.308 1.00 89.19 168 LEU A C 1
ATOM 1337 O O . LEU A 1 168 ? -2.412 10.713 -13.171 1.00 89.19 168 LEU A O 1
ATOM 1341 N N . ASP A 1 169 ? -2.191 12.785 -12.333 1.00 87.75 169 ASP A N 1
ATOM 1342 C CA . ASP A 1 169 ? -1.239 13.270 -13.340 1.00 87.75 169 ASP A CA 1
ATOM 1343 C C . ASP A 1 169 ? 0.089 12.500 -13.258 1.00 87.75 169 ASP A C 1
ATOM 1345 O O . ASP A 1 169 ? 0.618 12.072 -14.283 1.00 87.75 169 ASP A O 1
ATOM 1349 N N . ILE A 1 170 ? 0.613 12.268 -12.045 1.00 86.50 170 ILE A N 1
ATOM 1350 C CA . ILE A 1 170 ? 1.824 11.456 -11.836 1.00 86.50 170 ILE A CA 1
ATOM 1351 C C . ILE A 1 170 ? 1.603 10.037 -12.362 1.00 86.50 170 ILE A C 1
ATOM 1353 O O . ILE A 1 170 ? 2.428 9.527 -13.120 1.00 86.50 170 ILE A O 1
ATOM 1357 N N . PHE A 1 171 ? 0.480 9.412 -12.010 1.00 91.06 171 PHE A N 1
ATOM 1358 C CA . PHE A 1 171 ? 0.150 8.067 -12.479 1.00 91.06 171 PHE A CA 1
ATOM 1359 C C . PHE A 1 171 ? 0.045 8.011 -14.007 1.00 91.06 171 PHE A C 1
ATOM 1361 O O . PHE A 1 171 ? 0.606 7.117 -14.635 1.00 91.06 171 PHE A O 1
ATOM 1368 N N . GLU A 1 172 ? -0.639 8.984 -14.608 1.00 91.69 172 GLU A N 1
ATOM 1369 C CA . GLU A 1 172 ? -0.862 9.086 -16.052 1.00 91.69 172 GLU A CA 1
ATOM 1370 C C . GLU A 1 172 ? 0.418 9.388 -16.839 1.00 91.69 172 GLU A C 1
ATOM 1372 O O . GLU A 1 172 ? 0.575 8.894 -17.955 1.00 91.69 172 GLU A O 1
ATOM 1377 N N . SER A 1 173 ? 1.369 10.118 -16.244 1.00 87.62 173 SER A N 1
ATOM 1378 C CA . SER A 1 173 ? 2.673 10.408 -16.859 1.00 87.62 173 SER A CA 1
ATOM 1379 C C . SER A 1 173 ? 3.481 9.151 -17.194 1.00 87.62 173 SER A C 1
ATOM 1381 O O . SER A 1 173 ? 4.387 9.204 -18.029 1.00 87.62 173 SER A O 1
ATOM 1383 N N . ALA A 1 174 ? 3.159 8.029 -16.539 1.00 85.31 174 ALA A N 1
ATOM 1384 C CA . ALA A 1 174 ? 3.883 6.773 -16.638 1.00 85.31 174 ALA A CA 1
ATOM 1385 C C . ALA A 1 174 ? 5.398 6.926 -16.369 1.00 85.31 174 ALA A C 1
ATOM 1387 O O . ALA A 1 174 ? 6.218 6.178 -16.914 1.00 85.31 174 ALA A O 1
ATOM 1388 N N . ASP A 1 175 ? 5.787 7.889 -15.526 1.00 85.56 175 ASP A N 1
ATOM 1389 C CA . ASP A 1 175 ? 7.173 8.045 -15.103 1.00 85.56 175 ASP A CA 1
ATOM 1390 C C . ASP A 1 175 ? 7.523 7.042 -13.994 1.00 85.56 175 ASP A C 1
ATOM 1392 O O . ASP A 1 175 ? 7.035 7.085 -12.864 1.00 85.56 175 ASP A O 1
ATOM 1396 N N . VAL A 1 176 ? 8.420 6.115 -14.327 1.00 83.31 176 VAL A N 1
ATOM 1397 C CA . VAL A 1 176 ? 8.864 5.049 -13.420 1.00 83.31 176 VAL A CA 1
ATOM 1398 C C . VAL A 1 176 ? 9.564 5.598 -12.174 1.00 83.31 176 VAL A C 1
ATOM 1400 O O . VAL A 1 176 ? 9.487 4.980 -11.111 1.00 83.31 176 VAL A O 1
ATOM 1403 N N . PHE A 1 177 ? 10.288 6.717 -12.282 1.00 82.38 177 PHE A N 1
ATOM 1404 C CA . PHE A 1 177 ? 11.020 7.279 -11.150 1.00 82.38 177 PHE A CA 1
ATOM 1405 C C . PHE A 1 177 ? 10.058 7.878 -10.124 1.00 82.38 177 PHE A C 1
ATOM 1407 O O . PHE A 1 177 ? 10.214 7.615 -8.927 1.00 82.38 177 PHE A O 1
ATOM 1414 N N . ASP A 1 178 ? 9.048 8.615 -10.578 1.00 83.69 178 ASP A N 1
ATOM 1415 C CA . ASP A 1 178 ? 8.016 9.162 -9.701 1.00 83.69 178 ASP A CA 1
ATOM 1416 C C . ASP A 1 178 ? 7.193 8.036 -9.065 1.00 83.69 178 ASP A C 1
ATOM 1418 O O . ASP A 1 178 ? 7.028 8.010 -7.841 1.00 83.69 178 ASP A O 1
ATOM 1422 N N . MET A 1 179 ? 6.811 7.020 -9.848 1.00 85.06 179 MET A N 1
ATOM 1423 C CA . MET A 1 179 ? 6.123 5.832 -9.332 1.00 85.06 179 MET A CA 1
ATOM 1424 C C . MET A 1 179 ? 6.935 5.094 -8.261 1.00 85.06 179 MET A C 1
ATOM 1426 O O . MET A 1 179 ? 6.428 4.805 -7.173 1.00 85.06 179 MET A O 1
ATOM 1430 N N . GLN A 1 180 ? 8.218 4.826 -8.517 1.00 87.44 180 GLN A N 1
ATOM 1431 C CA . GLN A 1 180 ? 9.087 4.178 -7.533 1.00 87.44 180 GLN A CA 1
ATOM 1432 C C . GLN A 1 180 ? 9.292 5.056 -6.290 1.00 87.44 180 GLN A C 1
ATOM 1434 O O . GLN A 1 180 ? 9.405 4.544 -5.171 1.00 87.44 180 GLN A O 1
ATOM 1439 N N . THR A 1 181 ? 9.317 6.379 -6.458 1.00 83.38 181 THR A N 1
ATOM 1440 C CA . THR A 1 181 ? 9.428 7.327 -5.347 1.00 83.38 181 THR A CA 1
ATOM 1441 C C . THR A 1 181 ? 8.202 7.257 -4.443 1.00 83.38 181 THR A C 1
ATOM 1443 O O . THR A 1 181 ? 8.367 7.176 -3.223 1.00 83.38 181 THR A O 1
ATOM 1446 N N . MET A 1 182 ? 6.994 7.210 -5.010 1.00 84.12 182 MET A N 1
ATOM 1447 C CA . MET A 1 182 ? 5.752 7.057 -4.242 1.00 84.12 182 MET A CA 1
ATOM 1448 C C . MET A 1 182 ? 5.730 5.738 -3.459 1.00 84.12 182 MET A C 1
ATOM 1450 O O . MET A 1 182 ? 5.513 5.743 -2.245 1.00 84.12 182 MET A O 1
ATOM 1454 N N . LEU A 1 183 ? 6.071 4.625 -4.117 1.00 87.69 183 LEU A N 1
ATOM 1455 C CA . LEU A 1 183 ? 6.145 3.301 -3.488 1.00 87.69 183 LEU A CA 1
ATOM 1456 C C . LEU A 1 183 ? 7.185 3.229 -2.360 1.00 87.69 183 LEU A C 1
ATOM 1458 O O . LEU A 1 183 ? 6.987 2.532 -1.368 1.00 87.69 183 LEU A O 1
ATOM 1462 N N . THR A 1 184 ? 8.300 3.947 -2.487 1.00 82.94 184 THR A N 1
ATOM 1463 C CA . THR A 1 184 ? 9.378 3.918 -1.486 1.00 82.94 184 THR A CA 1
ATOM 1464 C C . THR A 1 184 ? 9.098 4.842 -0.299 1.00 82.94 184 THR A C 1
ATOM 1466 O O . THR A 1 184 ? 9.576 4.591 0.809 1.00 82.94 184 THR A O 1
ATOM 1469 N N . ARG A 1 185 ? 8.372 5.945 -0.517 1.00 76.50 185 ARG A N 1
ATOM 1470 C CA . ARG A 1 185 ? 8.134 6.968 0.514 1.00 76.50 185 ARG A CA 1
ATOM 1471 C C . ARG A 1 185 ? 6.870 6.747 1.326 1.00 76.50 185 ARG A C 1
ATOM 1473 O O . ARG A 1 185 ? 6.859 7.164 2.476 1.00 76.50 185 ARG A O 1
ATOM 1480 N N . GLY A 1 186 ? 5.854 6.081 0.783 1.00 66.31 186 GLY A N 1
ATOM 1481 C CA . GLY A 1 186 ? 4.736 5.626 1.610 1.00 66.31 186 GLY A CA 1
ATOM 1482 C C . GLY A 1 186 ? 3.537 6.533 1.728 1.00 66.31 186 GLY A C 1
ATOM 1483 O O . GLY A 1 186 ? 2.504 6.069 2.199 1.00 66.31 186 GLY A O 1
ATOM 1484 N N . GLY A 1 187 ? 3.683 7.777 1.289 1.00 67.62 187 GLY A N 1
ATOM 1485 C CA . GLY A 1 187 ? 2.694 8.811 1.503 1.00 67.62 187 GLY A CA 1
ATOM 1486 C C . GLY A 1 187 ? 2.532 9.233 2.958 1.00 67.62 187 GLY A C 1
ATOM 1487 O O . GLY A 1 187 ? 3.153 8.669 3.860 1.00 67.62 187 GLY A O 1
ATOM 1488 N N . THR A 1 188 ? 1.748 10.280 3.178 1.00 66.81 188 THR A N 1
ATOM 1489 C CA . THR A 1 188 ? 1.665 10.993 4.465 1.00 66.81 188 THR A CA 1
ATOM 1490 C C . THR A 1 188 ? 0.237 11.114 4.969 1.00 66.81 188 THR A C 1
ATOM 1492 O O . THR A 1 188 ? 0.034 11.194 6.180 1.00 66.81 188 THR A O 1
ATOM 1495 N N . VAL A 1 189 ? -0.750 11.087 4.065 1.00 76.00 189 VAL A N 1
ATOM 1496 C CA . VAL A 1 189 ? -2.166 11.265 4.404 1.00 76.00 189 VAL A CA 1
ATOM 1497 C C . VAL A 1 189 ? -3.031 10.304 3.583 1.00 76.00 189 VAL A C 1
ATOM 1499 O O . VAL A 1 189 ? -3.123 9.130 3.936 1.00 76.00 189 VAL A O 1
ATOM 1502 N N . TRP A 1 190 ? -3.662 10.771 2.502 1.00 79.44 190 TRP A N 1
ATOM 1503 C CA . TRP A 1 190 ? -4.621 10.005 1.695 1.00 79.44 190 TRP A CA 1
ATOM 1504 C C . TRP A 1 190 ? -3.959 9.187 0.585 1.00 79.44 190 TRP A C 1
ATOM 1506 O O . TRP A 1 190 ? -4.465 8.150 0.155 1.00 79.44 190 TRP A O 1
ATOM 1516 N N . ASP A 1 191 ? -2.775 9.613 0.167 1.00 81.62 191 ASP A N 1
ATOM 1517 C CA . ASP A 1 191 ? -1.977 8.980 -0.872 1.00 81.62 191 ASP A CA 1
ATOM 1518 C C . ASP A 1 191 ? -1.577 7.540 -0.537 1.00 81.62 191 ASP A C 1
ATOM 1520 O O . ASP A 1 191 ? -1.552 6.688 -1.429 1.00 81.62 191 ASP A O 1
ATOM 1524 N N . LYS A 1 192 ? -1.358 7.233 0.748 1.00 88.19 192 LYS A N 1
ATOM 1525 C CA . LYS A 1 192 ? -1.082 5.864 1.214 1.00 88.19 192 LYS A CA 1
ATOM 1526 C C . LYS A 1 192 ? -2.211 4.885 0.860 1.00 88.19 192 LYS A C 1
ATOM 1528 O O . LYS A 1 192 ? -1.933 3.743 0.493 1.00 88.19 192 LYS A O 1
ATOM 1533 N N . TYR A 1 193 ? -3.467 5.338 0.899 1.00 92.56 193 TYR A N 1
ATOM 1534 C CA . TYR A 1 193 ? -4.629 4.513 0.570 1.00 92.56 193 TYR A CA 1
ATOM 1535 C C . TYR A 1 193 ? -4.701 4.249 -0.931 1.00 92.56 193 TYR A C 1
ATOM 1537 O O . TYR A 1 193 ? -4.817 3.095 -1.338 1.00 92.56 193 TYR A O 1
ATOM 1545 N N . ALA A 1 194 ? -4.573 5.287 -1.764 1.00 92.50 194 ALA A N 1
ATOM 1546 C CA . ALA A 1 194 ? -4.626 5.143 -3.219 1.00 92.50 194 ALA A CA 1
ATOM 1547 C C . ALA A 1 194 ? -3.461 4.295 -3.757 1.00 92.50 194 ALA A C 1
ATOM 1549 O O . ALA A 1 194 ? -3.687 3.306 -4.456 1.00 92.50 194 ALA A O 1
ATOM 1550 N N . VAL A 1 195 ? -2.218 4.628 -3.383 1.00 92.75 195 VAL A N 1
ATOM 1551 C CA . VAL A 1 195 ? -1.018 3.900 -3.831 1.00 92.75 195 VAL A CA 1
ATOM 1552 C C . VAL A 1 195 ? -1.068 2.448 -3.383 1.00 92.75 195 VAL A C 1
ATOM 1554 O O . VAL A 1 195 ? -0.843 1.546 -4.193 1.00 92.75 195 VAL A O 1
ATOM 1557 N N . GLY A 1 196 ? -1.374 2.202 -2.108 1.00 95.19 196 GLY A N 1
ATOM 1558 C CA . GLY A 1 196 ? -1.393 0.837 -1.610 1.00 95.19 196 GLY A CA 1
ATOM 1559 C C . GLY A 1 196 ? -2.570 0.033 -2.146 1.00 95.19 196 GLY A C 1
ATOM 1560 O O . GLY A 1 196 ? -2.368 -1.132 -2.474 1.00 95.19 196 GLY A O 1
ATOM 1561 N N . THR A 1 197 ? -3.737 0.642 -2.373 1.00 97.19 197 THR A N 1
ATOM 1562 C CA . THR A 1 197 ? -4.872 -0.052 -3.003 1.00 97.19 197 THR A CA 1
ATOM 1563 C C . THR A 1 197 ? -4.531 -0.502 -4.414 1.00 97.19 197 THR A C 1
ATOM 1565 O O . THR A 1 197 ? -4.657 -1.682 -4.722 1.00 97.19 197 THR A O 1
ATOM 1568 N N . LEU A 1 198 ? -4.038 0.406 -5.263 1.00 97.38 198 LEU A N 1
ATOM 1569 C CA . LEU A 1 198 ? -3.720 0.092 -6.659 1.00 97.38 198 LEU A CA 1
ATOM 1570 C C . LEU A 1 198 ? -2.554 -0.897 -6.784 1.00 97.38 198 LEU A C 1
ATOM 1572 O O . LEU A 1 198 ? -2.561 -1.760 -7.661 1.00 97.38 198 LEU A O 1
ATOM 1576 N N . THR A 1 199 ? -1.565 -0.809 -5.891 1.00 97.25 199 THR A N 1
ATOM 1577 C CA . THR A 1 199 ? -0.466 -1.783 -5.848 1.00 97.25 199 THR A CA 1
ATOM 1578 C C . THR A 1 199 ? -0.974 -3.162 -5.439 1.00 97.25 199 THR A C 1
ATOM 1580 O O . THR A 1 199 ? -0.605 -4.160 -6.053 1.00 97.25 199 THR A O 1
ATOM 1583 N N . SER A 1 200 ? -1.852 -3.224 -4.437 1.00 98.12 200 SER A N 1
ATOM 1584 C CA . SER A 1 200 ? -2.446 -4.476 -3.958 1.00 98.12 200 SER A CA 1
ATOM 1585 C C . SER A 1 200 ? -3.342 -5.116 -5.007 1.00 98.12 200 SER A C 1
ATOM 1587 O O . SER A 1 200 ? -3.206 -6.304 -5.285 1.00 98.12 200 SER A O 1
ATOM 1589 N N . GLU A 1 201 ? -4.173 -4.308 -5.662 1.00 97.88 201 GLU A N 1
ATOM 1590 C CA . GLU A 1 201 ? -5.010 -4.706 -6.790 1.00 97.88 201 GLU A CA 1
ATOM 1591 C C . GLU A 1 201 ? -4.159 -5.334 -7.904 1.00 97.88 201 GLU A C 1
ATOM 1593 O O . GLU A 1 201 ? -4.439 -6.451 -8.338 1.00 97.88 201 GLU A O 1
ATOM 1598 N N . TRP A 1 202 ? -3.061 -4.680 -8.304 1.00 98.38 202 TRP A N 1
ATOM 1599 C CA . TRP A 1 202 ? -2.151 -5.211 -9.321 1.00 98.38 202 TRP A CA 1
ATOM 1600 C C . TRP A 1 202 ? -1.476 -6.518 -8.891 1.00 98.38 202 TRP A C 1
ATOM 1602 O O . TRP A 1 202 ? -1.450 -7.477 -9.666 1.00 98.38 202 TRP A O 1
ATOM 1612 N N . LEU A 1 203 ? -0.940 -6.574 -7.666 1.00 98.44 203 LEU A N 1
ATOM 1613 C CA . LEU A 1 203 ? -0.236 -7.752 -7.156 1.00 98.44 203 LEU A CA 1
ATOM 1614 C C . LEU A 1 203 ? -1.172 -8.960 -7.069 1.00 98.44 203 LEU A C 1
ATOM 1616 O O . LEU A 1 203 ? -0.829 -10.031 -7.568 1.00 98.44 203 LEU A O 1
ATOM 1620 N N . VAL A 1 204 ? -2.369 -8.786 -6.507 1.00 98.25 204 VAL A N 1
ATOM 1621 C CA . VAL A 1 204 ? -3.368 -9.857 -6.402 1.00 98.25 204 VAL A CA 1
ATOM 1622 C C . VAL A 1 204 ? -3.843 -10.289 -7.788 1.00 98.25 204 VAL A C 1
ATOM 1624 O O . VAL A 1 204 ? -3.876 -11.487 -8.068 1.00 98.25 204 VAL A O 1
ATOM 1627 N N . ALA A 1 205 ? -4.133 -9.346 -8.689 1.00 97.06 205 ALA A N 1
ATOM 1628 C CA . ALA A 1 205 ? -4.586 -9.667 -10.041 1.00 97.06 205 ALA A CA 1
ATOM 1629 C C . ALA A 1 205 ? -3.520 -10.397 -10.879 1.00 97.06 205 ALA A C 1
ATOM 1631 O O . ALA A 1 205 ? -3.859 -11.241 -11.707 1.00 97.06 205 ALA A O 1
ATOM 1632 N N . LYS A 1 206 ? -2.230 -10.080 -10.697 1.00 97.44 206 LYS A N 1
ATOM 1633 C CA . LYS A 1 206 ? -1.133 -10.676 -11.481 1.00 97.44 206 LYS A CA 1
ATOM 1634 C C . LYS A 1 206 ? -0.536 -11.935 -10.875 1.00 97.44 206 LYS A C 1
ATOM 1636 O O . LYS A 1 206 ? -0.072 -12.794 -11.623 1.00 97.44 206 LYS A O 1
ATOM 1641 N N . HIS A 1 207 ? -0.500 -12.029 -9.553 1.00 97.44 207 HIS A N 1
ATOM 1642 C CA . HIS A 1 207 ? 0.262 -13.058 -8.847 1.00 97.44 207 HIS A CA 1
ATOM 1643 C C . HIS A 1 207 ? -0.592 -13.922 -7.918 1.00 97.44 207 HIS A C 1
ATOM 1645 O O . HIS A 1 207 ? -0.096 -14.929 -7.413 1.00 97.44 207 HIS A O 1
ATOM 1651 N N . GLY A 1 208 ? -1.869 -13.578 -7.748 1.00 97.38 208 GLY A N 1
ATOM 1652 C CA . GLY A 1 208 ? -2.804 -14.293 -6.895 1.00 97.38 208 GLY A CA 1
ATOM 1653 C C . GLY A 1 208 ? -2.771 -13.816 -5.445 1.00 97.38 208 GLY A C 1
ATOM 1654 O O . GLY A 1 208 ? -1.778 -13.281 -4.951 1.00 97.38 208 GLY A O 1
ATOM 1655 N N . HIS A 1 209 ? -3.890 -14.042 -4.758 1.00 96.69 209 HIS A N 1
ATOM 1656 C CA . HIS A 1 209 ? -4.091 -13.623 -3.374 1.00 96.69 209 HIS A CA 1
ATOM 1657 C C . HIS A 1 209 ? -3.087 -14.264 -2.404 1.00 96.69 209 HIS A C 1
ATOM 1659 O O . HIS A 1 209 ? -2.503 -13.546 -1.601 1.00 96.69 209 HIS A O 1
ATOM 1665 N N . GLN A 1 210 ? -2.810 -15.569 -2.523 1.00 97.25 210 GLN A N 1
ATOM 1666 C CA . GLN A 1 210 ? -1.917 -16.257 -1.581 1.00 97.25 210 GLN A CA 1
ATOM 1667 C C . GLN A 1 210 ? -0.522 -15.628 -1.535 1.00 97.25 210 GLN A C 1
ATOM 1669 O O . GLN A 1 210 ? -0.033 -15.293 -0.466 1.00 97.25 210 GLN A O 1
ATOM 1674 N N . LYS A 1 211 ? 0.089 -15.367 -2.700 1.00 97.69 211 LYS A N 1
ATOM 1675 C CA . LYS A 1 211 ? 1.398 -14.701 -2.761 1.00 97.69 211 LYS A CA 1
ATOM 1676 C C . LYS A 1 211 ? 1.370 -13.328 -2.100 1.00 97.69 211 LYS A C 1
ATOM 1678 O O . LYS A 1 211 ? 2.320 -12.944 -1.427 1.00 97.69 211 LYS A O 1
ATOM 1683 N N . TYR A 1 212 ? 0.284 -12.589 -2.287 1.00 97.75 212 TYR A N 1
ATOM 1684 C CA . TYR A 1 212 ? 0.124 -11.299 -1.640 1.00 97.75 212 TYR A CA 1
ATOM 1685 C C . TYR A 1 212 ? 0.087 -11.421 -0.113 1.00 97.75 212 TYR A C 1
ATOM 1687 O O . TYR A 1 212 ? 0.778 -10.663 0.569 1.00 97.75 212 TYR A O 1
ATOM 1695 N N . VAL A 1 213 ? -0.647 -12.401 0.419 1.00 96.94 213 VAL A N 1
ATOM 1696 C CA . VAL A 1 213 ? -0.686 -12.678 1.861 1.00 96.94 213 VAL A CA 1
ATOM 1697 C C . VAL A 1 213 ? 0.675 -13.135 2.381 1.00 96.94 213 VAL A C 1
ATOM 1699 O O . VAL A 1 213 ? 1.132 -12.610 3.394 1.00 96.94 213 VAL A O 1
ATOM 1702 N N . ASP A 1 214 ? 1.358 -14.035 1.673 1.00 96.50 214 ASP A N 1
ATOM 1703 C CA . ASP A 1 214 ? 2.692 -14.518 2.045 1.00 96.50 214 ASP A CA 1
ATOM 1704 C C . ASP A 1 214 ? 3.696 -13.359 2.141 1.00 96.50 214 ASP A C 1
ATOM 1706 O O . ASP A 1 214 ? 4.486 -13.280 3.084 1.00 96.50 214 ASP A O 1
ATOM 1710 N N . TRP A 1 215 ? 3.643 -12.419 1.190 1.00 95.69 215 TRP A N 1
ATOM 1711 C CA . TRP A 1 215 ? 4.469 -11.215 1.232 1.00 95.69 215 TRP A CA 1
ATOM 1712 C C . TRP A 1 215 ? 4.093 -10.291 2.392 1.00 95.69 215 TRP A C 1
ATOM 1714 O O . TRP A 1 215 ? 4.990 -9.849 3.107 1.00 95.69 215 TRP A O 1
ATOM 1724 N N . MET A 1 216 ? 2.803 -10.022 2.615 1.00 95.06 216 MET A N 1
ATOM 1725 C CA . MET A 1 216 ? 2.336 -9.186 3.727 1.00 95.06 216 MET A CA 1
ATOM 1726 C C . MET A 1 216 ? 2.773 -9.757 5.082 1.00 95.06 216 MET A C 1
ATOM 1728 O O . MET A 1 216 ? 3.355 -9.038 5.893 1.00 95.06 216 MET A O 1
ATOM 1732 N N . LYS A 1 217 ? 2.580 -11.061 5.302 1.00 94.50 217 LYS A N 1
ATOM 1733 C CA . LYS A 1 217 ? 3.019 -11.741 6.526 1.00 94.50 217 LYS A CA 1
ATOM 1734 C C . LYS A 1 217 ? 4.533 -11.707 6.670 1.00 94.50 217 LYS A C 1
ATOM 1736 O O . LYS A 1 217 ? 5.033 -11.291 7.711 1.00 94.50 217 LYS A O 1
ATOM 1741 N N . GLY A 1 218 ? 5.264 -12.079 5.620 1.00 93.50 218 GLY A N 1
ATOM 1742 C CA . GLY A 1 218 ? 6.724 -12.083 5.643 1.00 93.50 218 GLY A CA 1
ATOM 1743 C C . GLY A 1 218 ? 7.311 -10.695 5.907 1.00 93.50 218 GLY A C 1
ATOM 1744 O O . GLY A 1 218 ? 8.259 -10.579 6.677 1.00 93.50 218 GLY A O 1
ATOM 1745 N N . LEU A 1 219 ? 6.732 -9.643 5.326 1.00 90.62 219 LEU A N 1
ATOM 1746 C CA . LEU A 1 219 ? 7.107 -8.254 5.588 1.00 90.62 219 LEU A CA 1
ATOM 1747 C C . LEU A 1 219 ? 6.940 -7.907 7.071 1.00 90.62 219 LEU A C 1
ATOM 1749 O O . LEU A 1 219 ? 7.858 -7.380 7.689 1.00 90.62 219 LEU A O 1
ATOM 1753 N N . LEU A 1 220 ? 5.765 -8.192 7.634 1.00 90.75 220 LEU A N 1
ATOM 1754 C CA . LEU A 1 220 ? 5.420 -7.785 8.995 1.00 90.75 220 LEU A CA 1
ATOM 1755 C C . LEU A 1 220 ? 6.116 -8.627 10.070 1.00 90.75 220 LEU A C 1
ATOM 1757 O O . LEU A 1 220 ? 6.347 -8.132 11.170 1.00 90.75 220 LEU A O 1
ATOM 1761 N N . GLN A 1 221 ? 6.473 -9.874 9.765 1.00 89.88 221 GLN A N 1
ATOM 1762 C CA . GLN A 1 221 ? 7.244 -10.738 10.661 1.00 89.88 221 GLN A CA 1
ATOM 1763 C C . GLN A 1 221 ? 8.736 -10.382 10.655 1.00 89.88 221 GLN A C 1
ATOM 1765 O O . GLN A 1 221 ? 9.379 -10.403 11.704 1.00 89.88 221 GLN A O 1
ATOM 1770 N N . ASN A 1 222 ? 9.294 -10.014 9.497 1.00 85.50 222 ASN A N 1
ATOM 1771 C CA . ASN A 1 222 ? 10.715 -9.691 9.347 1.00 85.50 222 ASN A CA 1
ATOM 1772 C C . ASN A 1 222 ? 10.973 -8.187 9.503 1.00 85.50 222 ASN A C 1
ATOM 1774 O O . ASN A 1 222 ? 11.550 -7.551 8.620 1.00 85.50 222 ASN A O 1
ATOM 1778 N N . LYS A 1 223 ? 10.540 -7.610 10.633 1.00 76.75 223 LYS A N 1
ATOM 1779 C CA . LYS A 1 223 ? 10.746 -6.181 10.892 1.00 76.75 223 LYS A CA 1
ATOM 1780 C C . LYS A 1 223 ? 12.223 -5.855 11.082 1.00 76.75 223 LYS A C 1
ATOM 1782 O O . LYS A 1 223 ? 12.923 -6.477 11.884 1.00 76.75 223 LYS A O 1
ATOM 1787 N N . GLY A 1 224 ? 12.682 -4.826 10.383 1.00 71.19 224 GLY A N 1
ATOM 1788 C CA . GLY A 1 224 ? 13.999 -4.251 10.590 1.00 71.19 224 GLY A CA 1
ATOM 1789 C C . GLY A 1 224 ? 14.079 -3.484 11.911 1.00 71.19 224 GLY A C 1
ATOM 1790 O O . GLY A 1 224 ? 13.107 -2.900 12.381 1.00 71.19 224 GLY A O 1
ATOM 1791 N N . GLN A 1 225 ? 15.272 -3.424 12.504 1.00 74.56 225 GLN A N 1
ATOM 1792 C CA . GLN A 1 225 ? 15.533 -2.641 13.723 1.00 74.56 225 GLN A CA 1
ATOM 1793 C C . GLN A 1 225 ? 15.408 -1.122 13.500 1.00 74.56 225 GLN A C 1
ATOM 1795 O O . GLN A 1 225 ? 15.272 -0.349 14.445 1.00 74.56 225 GLN A O 1
ATOM 1800 N N . ASN A 1 226 ? 15.507 -0.684 12.245 1.00 77.94 226 ASN A N 1
ATOM 1801 C CA . ASN A 1 226 ? 15.370 0.696 11.793 1.00 77.94 226 ASN A CA 1
ATOM 1802 C C . ASN A 1 226 ? 14.834 0.752 10.350 1.00 77.94 226 ASN A C 1
ATOM 1804 O O . ASN A 1 226 ? 14.759 -0.267 9.660 1.00 77.94 226 ASN A O 1
ATOM 1808 N N . ASN A 1 227 ? 14.537 1.963 9.872 1.00 74.88 227 ASN A N 1
ATOM 1809 C CA . ASN A 1 227 ? 13.957 2.206 8.546 1.00 74.88 227 ASN A CA 1
ATOM 1810 C C . ASN A 1 227 ? 14.763 1.602 7.381 1.00 74.88 227 ASN A C 1
ATOM 1812 O O . ASN A 1 227 ? 14.169 1.150 6.404 1.00 74.88 227 ASN A O 1
ATOM 1816 N N . ASP A 1 228 ? 16.097 1.602 7.453 1.00 78.81 228 ASP A N 1
ATOM 1817 C CA . ASP A 1 228 ? 16.939 1.071 6.374 1.00 78.81 228 ASP A CA 1
ATOM 1818 C C . ASP A 1 228 ? 16.898 -0.458 6.353 1.00 78.81 228 ASP A C 1
ATOM 1820 O O . ASP A 1 228 ? 16.732 -1.060 5.290 1.00 78.81 228 ASP A O 1
ATOM 1824 N N . SER A 1 229 ? 16.984 -1.088 7.527 1.00 80.81 229 SER A N 1
ATOM 1825 C CA . SER A 1 229 ? 16.823 -2.540 7.647 1.00 80.81 229 SER A CA 1
ATOM 1826 C C . SER A 1 229 ? 15.411 -3.003 7.279 1.00 80.81 229 SER A C 1
ATOM 1828 O O . SER A 1 229 ? 15.284 -4.014 6.606 1.00 80.81 229 SER A O 1
ATOM 1830 N N . GLU A 1 230 ? 14.362 -2.240 7.606 1.00 81.25 230 GLU A N 1
ATOM 1831 C CA . GLU A 1 230 ? 12.978 -2.565 7.224 1.00 81.25 230 GLU A CA 1
ATOM 1832 C C . GLU A 1 230 ? 12.827 -2.591 5.698 1.00 81.25 230 GLU A C 1
ATOM 1834 O O . GLU A 1 230 ? 12.240 -3.506 5.125 1.00 81.25 230 GLU A O 1
ATOM 1839 N N . ARG A 1 231 ? 13.398 -1.597 5.007 1.00 80.38 231 ARG A N 1
ATOM 1840 C CA . ARG A 1 231 ? 13.375 -1.542 3.539 1.00 80.38 231 ARG A CA 1
ATOM 1841 C C . ARG A 1 231 ? 14.131 -2.706 2.915 1.00 80.38 231 ARG A C 1
ATOM 1843 O O . ARG A 1 231 ? 13.686 -3.231 1.896 1.00 80.38 231 ARG A O 1
ATOM 1850 N N . LEU A 1 232 ? 15.266 -3.082 3.502 1.00 84.25 232 LEU A N 1
ATOM 1851 C CA . LEU A 1 232 ? 16.057 -4.217 3.041 1.00 84.25 232 LEU A CA 1
ATOM 1852 C C . LEU A 1 232 ? 15.294 -5.534 3.219 1.00 84.25 232 LEU A C 1
ATOM 1854 O O . LEU A 1 232 ? 15.201 -6.303 2.264 1.00 84.25 232 LEU A O 1
ATOM 1858 N N . GLU A 1 233 ? 14.715 -5.770 4.397 1.00 85.56 233 GLU A N 1
ATOM 1859 C CA . GLU A 1 233 ? 13.952 -6.992 4.657 1.00 85.56 233 GLU A CA 1
ATOM 1860 C C . GLU A 1 233 ? 12.693 -7.069 3.797 1.00 85.56 233 GLU A C 1
ATOM 1862 O O . GLU A 1 233 ? 12.449 -8.097 3.164 1.00 85.56 233 GLU A O 1
ATOM 1867 N N . ASN A 1 234 ? 11.961 -5.962 3.639 1.00 86.88 234 ASN A N 1
ATOM 1868 C CA . ASN A 1 234 ? 10.842 -5.903 2.702 1.00 86.88 234 ASN A CA 1
ATOM 1869 C C . ASN A 1 234 ? 11.280 -6.287 1.281 1.00 86.88 234 ASN A C 1
ATOM 1871 O O . ASN A 1 234 ? 10.652 -7.130 0.643 1.00 86.88 234 ASN A O 1
ATOM 1875 N N . ALA A 1 235 ? 12.392 -5.728 0.794 1.00 88.56 235 ALA A N 1
ATOM 1876 C CA . ALA A 1 235 ? 12.905 -6.056 -0.532 1.00 88.56 235 ALA A CA 1
ATOM 1877 C C . ALA A 1 235 ? 13.278 -7.544 -0.669 1.00 88.56 235 ALA A C 1
ATOM 1879 O O . ALA A 1 235 ? 12.997 -8.155 -1.704 1.00 88.56 235 ALA A O 1
ATOM 1880 N N . ASN A 1 236 ? 13.855 -8.146 0.375 1.00 90.44 236 ASN A N 1
ATOM 1881 C CA . ASN A 1 236 ? 14.201 -9.567 0.404 1.00 90.44 236 ASN A CA 1
ATOM 1882 C C . ASN A 1 236 ? 12.965 -10.472 0.362 1.00 90.44 236 ASN A C 1
ATOM 1884 O O . ASN A 1 236 ? 12.914 -11.403 -0.452 1.00 90.44 236 ASN A O 1
ATOM 1888 N N . VAL A 1 237 ? 11.969 -10.201 1.210 1.00 92.69 237 VAL A N 1
ATOM 1889 C CA . VAL A 1 237 ? 10.710 -10.961 1.246 1.00 92.69 237 VAL A CA 1
ATOM 1890 C C . VAL A 1 237 ? 9.984 -10.810 -0.086 1.00 92.69 237 VAL A C 1
ATOM 1892 O O . VAL A 1 237 ? 9.604 -11.806 -0.701 1.00 92.69 237 VAL A O 1
ATOM 1895 N N . PHE A 1 238 ? 9.864 -9.578 -0.583 1.00 94.38 238 PHE A N 1
ATOM 1896 C CA . PHE A 1 238 ? 9.214 -9.286 -1.854 1.00 94.38 238 PHE A CA 1
ATOM 1897 C C . PHE A 1 238 ? 9.844 -10.080 -3.006 1.00 94.38 238 PHE A C 1
ATOM 1899 O O . PHE A 1 238 ? 9.147 -10.781 -3.743 1.00 94.38 238 PHE A O 1
ATOM 1906 N N . ARG A 1 239 ? 11.177 -10.051 -3.122 1.00 94.69 239 ARG A N 1
ATOM 1907 C CA . ARG A 1 239 ? 11.911 -10.810 -4.142 1.00 94.69 239 ARG A CA 1
ATOM 1908 C C . ARG A 1 239 ? 11.692 -12.312 -4.022 1.00 94.69 239 ARG A C 1
ATOM 1910 O O . ARG A 1 239 ? 11.578 -12.990 -5.040 1.00 94.69 239 ARG A O 1
ATOM 1917 N N . THR A 1 240 ? 11.624 -12.829 -2.800 1.00 95.00 240 THR A N 1
ATOM 1918 C CA . THR A 1 240 ? 11.384 -14.255 -2.544 1.00 95.00 240 THR A CA 1
ATOM 1919 C C . THR A 1 240 ? 10.003 -14.687 -3.038 1.00 95.00 240 THR A C 1
ATOM 1921 O O . THR A 1 240 ? 9.877 -15.732 -3.671 1.0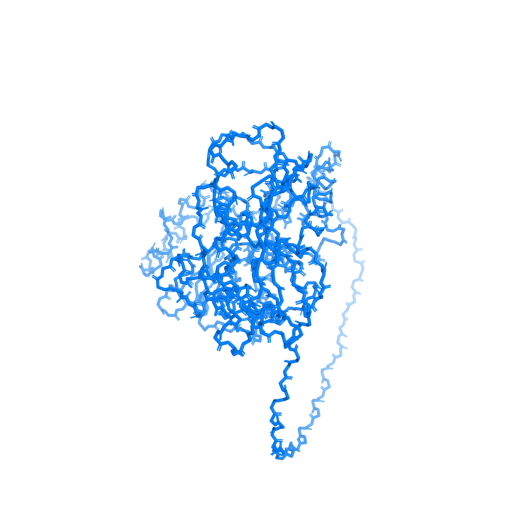0 95.00 240 THR A O 1
ATOM 1924 N N . VAL A 1 241 ? 8.979 -13.862 -2.818 1.00 96.88 241 VAL A N 1
ATOM 1925 C CA . VAL A 1 241 ? 7.591 -14.172 -3.190 1.00 96.88 241 VAL A CA 1
ATOM 1926 C C . VAL A 1 241 ? 7.328 -13.976 -4.690 1.00 96.88 241 VAL A C 1
ATOM 1928 O O . VAL A 1 241 ? 6.706 -14.822 -5.351 1.00 96.88 241 VAL A O 1
ATOM 1931 N N . TYR A 1 242 ? 7.799 -12.860 -5.248 1.00 94.44 242 TYR A N 1
ATOM 1932 C CA . TYR A 1 242 ? 7.441 -12.433 -6.604 1.00 94.44 242 TYR A CA 1
ATOM 1933 C C . TYR A 1 242 ? 8.511 -12.719 -7.658 1.00 94.44 242 TYR A C 1
ATOM 1935 O O . TYR A 1 242 ? 8.200 -12.729 -8.849 1.00 94.44 242 TYR A O 1
ATOM 1943 N N . GLY A 1 243 ? 9.748 -13.007 -7.252 1.00 90.50 243 GLY A N 1
ATOM 1944 C CA . GLY A 1 243 ? 10.840 -13.348 -8.166 1.00 90.50 243 GLY A CA 1
ATOM 1945 C C . GLY A 1 243 ? 11.458 -12.153 -8.900 1.00 90.50 243 GLY A C 1
ATOM 1946 O O . GLY A 1 243 ? 12.215 -12.360 -9.847 1.00 90.50 243 GLY A O 1
ATOM 1947 N N . PHE A 1 244 ? 11.157 -10.922 -8.479 1.00 89.62 244 PHE A N 1
ATOM 1948 C CA . PHE A 1 244 ? 11.777 -9.695 -8.984 1.00 89.62 244 PHE A CA 1
ATOM 1949 C C . PHE A 1 244 ? 12.048 -8.704 -7.847 1.00 89.62 244 PHE A C 1
ATOM 1951 O O . PHE A 1 244 ? 11.501 -8.835 -6.754 1.00 89.62 244 PHE A O 1
ATOM 1958 N N . GLU A 1 245 ? 12.930 -7.736 -8.085 1.00 88.69 245 GLU A N 1
ATOM 1959 C CA . GLU A 1 245 ? 13.390 -6.818 -7.041 1.00 88.69 245 GLU A CA 1
ATOM 1960 C C . GLU A 1 245 ? 12.309 -5.785 -6.676 1.00 88.69 245 GLU A C 1
ATOM 1962 O O . GLU A 1 245 ? 11.625 -5.247 -7.547 1.00 88.69 245 GLU A O 1
ATOM 1967 N N . TYR A 1 246 ? 12.183 -5.439 -5.391 1.00 87.31 246 TYR A N 1
ATOM 1968 C CA . TYR A 1 246 ? 11.220 -4.418 -4.942 1.00 87.31 246 TYR A CA 1
ATOM 1969 C C . TYR A 1 246 ? 11.488 -3.031 -5.558 1.00 87.31 246 TYR A C 1
ATOM 1971 O O . TYR A 1 246 ? 10.563 -2.251 -5.776 1.00 87.31 246 TYR A O 1
ATOM 1979 N N . ASP A 1 247 ? 12.742 -2.723 -5.906 1.00 85.12 247 ASP A N 1
ATOM 1980 C CA . ASP A 1 247 ? 13.105 -1.485 -6.612 1.00 85.12 247 ASP A CA 1
ATOM 1981 C C . ASP A 1 247 ? 12.672 -1.467 -8.093 1.00 85.12 247 ASP A C 1
ATOM 1983 O O . ASP A 1 247 ? 12.714 -0.418 -8.739 1.00 85.12 247 ASP A O 1
ATOM 1987 N N . GLN A 1 248 ? 12.216 -2.608 -8.620 1.00 87.31 248 GLN A N 1
ATOM 1988 C CA . GLN A 1 248 ? 11.596 -2.734 -9.936 1.00 87.31 248 GLN A CA 1
ATOM 1989 C C . GLN A 1 248 ? 10.070 -2.666 -9.863 1.00 87.31 248 GLN A C 1
ATOM 1991 O O . GLN A 1 248 ? 9.435 -2.564 -10.912 1.00 87.31 248 GLN A O 1
ATOM 1996 N N . LEU A 1 249 ? 9.460 -2.684 -8.672 1.00 91.44 249 LEU A N 1
ATOM 1997 C CA . LEU A 1 249 ? 8.003 -2.661 -8.531 1.00 91.44 249 LEU A CA 1
ATOM 1998 C C . LEU A 1 249 ? 7.382 -1.471 -9.266 1.00 91.44 249 LEU A C 1
ATOM 2000 O O . LEU A 1 249 ? 6.414 -1.660 -9.998 1.00 91.44 249 LEU A O 1
ATOM 2004 N N . GLY A 1 250 ? 7.997 -0.287 -9.181 1.00 91.00 250 GLY A N 1
ATOM 2005 C CA . GLY A 1 250 ? 7.599 0.887 -9.954 1.00 91.00 250 GLY A CA 1
ATOM 2006 C C . GLY A 1 250 ? 7.525 0.593 -11.451 1.00 91.00 250 GLY A C 1
ATOM 2007 O O . GLY A 1 250 ? 6.499 0.862 -12.067 1.00 91.00 250 GLY A O 1
ATOM 2008 N N . VAL A 1 251 ? 8.544 -0.050 -12.034 1.00 89.31 251 VAL A N 1
ATOM 2009 C CA . VAL A 1 251 ? 8.562 -0.444 -13.459 1.00 89.31 251 VAL A CA 1
ATOM 2010 C C . VAL A 1 251 ? 7.360 -1.326 -13.801 1.00 89.31 251 VAL A C 1
ATOM 2012 O O . VAL A 1 251 ? 6.721 -1.128 -14.833 1.00 89.31 251 VAL A O 1
ATOM 2015 N N . HIS A 1 252 ? 7.044 -2.286 -12.933 1.00 91.94 252 HIS A N 1
ATOM 2016 C CA . HIS A 1 252 ? 5.983 -3.259 -13.166 1.00 91.94 252 HIS A CA 1
ATOM 2017 C C . HIS A 1 252 ? 4.573 -2.664 -13.047 1.00 91.94 252 HIS A C 1
ATOM 2019 O O . HIS A 1 252 ? 3.698 -3.017 -13.841 1.00 91.94 252 HIS A O 1
ATOM 2025 N N . VAL A 1 253 ? 4.352 -1.744 -12.102 1.00 95.94 253 VAL A N 1
ATOM 2026 C CA . VAL A 1 253 ? 3.023 -1.159 -11.857 1.00 95.94 253 VAL A CA 1
ATOM 2027 C C . VAL A 1 253 ? 2.754 0.109 -12.664 1.00 95.94 253 VAL A C 1
ATOM 2029 O O . VAL A 1 253 ? 1.598 0.485 -12.815 1.00 95.94 253 VAL A O 1
ATOM 2032 N N . THR A 1 254 ? 3.774 0.767 -13.221 1.00 93.38 254 THR A N 1
ATOM 2033 C CA . THR A 1 254 ? 3.625 2.084 -13.875 1.00 93.38 254 THR A CA 1
ATOM 2034 C C . THR A 1 254 ? 2.538 2.096 -14.955 1.00 93.38 254 THR A C 1
ATOM 2036 O O . THR A 1 254 ? 1.644 2.937 -14.924 1.00 93.38 254 THR A O 1
ATOM 2039 N N . ALA A 1 255 ? 2.555 1.131 -15.881 1.00 90.75 255 ALA A N 1
ATOM 2040 C CA . ALA A 1 255 ? 1.544 1.061 -16.940 1.00 90.75 255 ALA A CA 1
ATOM 2041 C C . ALA A 1 255 ? 0.132 0.798 -16.385 1.00 90.75 255 ALA A C 1
ATOM 2043 O O . ALA A 1 255 ? -0.858 1.283 -16.930 1.00 90.75 255 ALA A O 1
ATOM 2044 N N . TYR A 1 256 ? 0.044 0.045 -15.287 1.00 96.56 256 TYR A N 1
ATOM 2045 C CA . TYR A 1 256 ? -1.216 -0.215 -14.606 1.00 96.56 256 TYR A CA 1
ATOM 2046 C C . TYR A 1 256 ? -1.775 1.052 -13.961 1.00 96.56 256 TYR A C 1
ATOM 2048 O O . TYR A 1 256 ? -2.938 1.386 -14.164 1.00 96.56 256 TYR A O 1
ATOM 2056 N N . PHE A 1 257 ? -0.933 1.793 -13.244 1.00 95.75 257 PHE A N 1
ATOM 2057 C CA . PHE A 1 257 ? -1.313 3.043 -12.595 1.00 95.75 257 PHE A CA 1
ATOM 2058 C C . PHE A 1 257 ? -1.763 4.094 -13.610 1.00 95.75 257 PHE A C 1
ATOM 2060 O O . PHE A 1 257 ? -2.784 4.738 -13.384 1.00 95.75 257 PHE A O 1
ATOM 2067 N N . ALA A 1 258 ? -1.089 4.204 -14.758 1.00 93.94 258 ALA A N 1
ATOM 2068 C CA . ALA A 1 258 ? -1.520 5.088 -15.840 1.00 93.94 258 ALA A CA 1
ATOM 2069 C C . ALA A 1 258 ? -2.926 4.730 -16.354 1.00 93.94 258 ALA A C 1
ATOM 2071 O O . ALA A 1 258 ? -3.788 5.600 -16.481 1.00 93.94 258 ALA A O 1
ATOM 2072 N N . ALA A 1 259 ? -3.197 3.439 -16.579 1.00 94.31 259 ALA A N 1
ATOM 2073 C CA . ALA A 1 259 ? -4.519 2.978 -17.002 1.00 94.31 259 ALA A CA 1
ATOM 2074 C C . ALA A 1 259 ? -5.597 3.224 -15.930 1.00 94.31 259 ALA A C 1
ATOM 2076 O O . ALA A 1 259 ? -6.698 3.681 -16.249 1.00 94.31 259 ALA A O 1
ATOM 2077 N N . ARG A 1 260 ? -5.279 2.962 -14.655 1.00 95.81 260 ARG A N 1
ATOM 2078 C CA . ARG A 1 260 ? -6.192 3.216 -13.533 1.00 95.81 260 ARG A CA 1
ATOM 2079 C C . ARG A 1 260 ? -6.454 4.704 -13.352 1.00 95.81 260 ARG A C 1
ATOM 2081 O O . ARG A 1 260 ? -7.604 5.063 -13.148 1.00 95.81 260 ARG A O 1
ATOM 2088 N N . SER A 1 261 ? -5.456 5.570 -13.524 1.00 94.19 261 SER A N 1
ATOM 2089 C CA . SER A 1 261 ? -5.618 7.026 -13.436 1.00 94.19 261 SER A CA 1
ATOM 2090 C C . SER A 1 261 ? -6.773 7.530 -14.300 1.00 94.19 261 SER A C 1
ATOM 2092 O O . SER A 1 261 ? -7.677 8.200 -13.799 1.00 94.19 261 SER A O 1
ATOM 2094 N N . LYS A 1 262 ? -6.827 7.098 -15.567 1.00 89.94 262 LYS A N 1
ATOM 2095 C CA . LYS A 1 262 ? -7.934 7.445 -16.463 1.00 89.94 262 LYS A CA 1
ATOM 2096 C C . LYS A 1 262 ? -9.291 6.976 -15.918 1.00 89.94 262 LYS A C 1
ATOM 2098 O O . LYS A 1 262 ? -10.237 7.755 -15.886 1.00 89.94 262 LYS A O 1
ATOM 2103 N N . GLN A 1 263 ? -9.388 5.727 -15.462 1.00 93.12 263 GLN A N 1
ATOM 2104 C CA . GLN A 1 263 ? -10.637 5.167 -14.926 1.00 93.12 263 GLN A CA 1
ATOM 2105 C C . GLN A 1 263 ? -11.109 5.905 -13.665 1.00 93.12 263 GLN A C 1
ATOM 2107 O O . GLN A 1 263 ? -12.303 6.143 -13.494 1.00 93.12 263 GLN A O 1
ATOM 2112 N N . LEU A 1 264 ? -10.172 6.300 -12.801 1.00 93.75 264 LEU A N 1
ATOM 2113 C CA . LEU A 1 264 ? -10.455 7.079 -11.598 1.00 93.75 264 LEU A CA 1
ATOM 2114 C C . LEU A 1 264 ? -10.953 8.488 -11.946 1.00 93.75 264 LEU A C 1
ATOM 2116 O O . LEU A 1 264 ? -11.931 8.945 -11.358 1.00 93.75 264 LEU A O 1
ATOM 2120 N N . ARG A 1 265 ? -10.350 9.154 -12.942 1.00 90.69 265 ARG A N 1
ATOM 2121 C CA . ARG A 1 265 ? -10.846 10.444 -13.456 1.00 90.69 265 ARG A CA 1
ATOM 2122 C C . ARG A 1 265 ? -12.247 10.326 -14.039 1.00 90.69 265 ARG A C 1
ATOM 2124 O O . ARG A 1 265 ? -13.097 11.150 -13.719 1.00 90.69 265 ARG A O 1
ATOM 2131 N N . ASP A 1 266 ? -12.489 9.311 -14.867 1.00 89.69 266 ASP A N 1
ATOM 2132 C CA . ASP A 1 266 ? -13.793 9.087 -15.496 1.00 89.69 266 ASP A CA 1
ATOM 2133 C C . ASP A 1 266 ? -14.880 8.877 -14.420 1.00 89.69 266 ASP A C 1
ATOM 2135 O O . ASP A 1 266 ? -15.957 9.471 -14.493 1.00 89.69 266 ASP A O 1
ATOM 2139 N N . ALA A 1 267 ? -14.585 8.089 -13.378 1.00 89.88 267 ALA A N 1
ATOM 2140 C CA . ALA A 1 267 ? -15.486 7.869 -12.244 1.00 89.88 267 ALA A CA 1
ATOM 2141 C C . ALA A 1 267 ? -15.715 9.140 -11.406 1.00 89.88 267 ALA A C 1
ATOM 2143 O O . ALA A 1 267 ? -16.837 9.398 -10.962 1.00 89.88 267 ALA A O 1
ATOM 2144 N N . TRP A 1 268 ? -14.672 9.954 -11.213 1.00 87.25 268 TRP A N 1
ATOM 2145 C CA . TRP A 1 268 ? -14.770 11.235 -10.511 1.00 87.25 268 TRP A CA 1
ATOM 2146 C C . TRP A 1 268 ? -15.567 12.278 -11.302 1.00 87.25 268 TRP A C 1
ATOM 2148 O O . TRP A 1 268 ? -16.356 13.018 -10.726 1.00 87.25 268 TRP A O 1
ATOM 2158 N N . ALA A 1 269 ? -15.431 12.324 -12.628 1.00 85.19 269 ALA A N 1
ATOM 2159 C CA . ALA A 1 269 ? -16.185 13.244 -13.481 1.00 85.19 269 ALA A CA 1
ATOM 2160 C C . ALA A 1 269 ? -17.695 12.945 -13.469 1.00 85.19 269 ALA A C 1
ATOM 2162 O O . ALA A 1 269 ? -18.518 13.863 -13.468 1.00 85.19 269 ALA A O 1
ATOM 2163 N N . GLN A 1 270 ? -18.071 11.668 -13.352 1.00 80.94 270 GLN A N 1
ATOM 2164 C CA . GLN A 1 270 ? -19.464 11.248 -13.148 1.00 80.94 270 GLN A CA 1
ATOM 2165 C C . GLN A 1 270 ? -20.054 11.728 -11.807 1.00 80.94 270 GLN A C 1
ATOM 2167 O O . GLN A 1 270 ? -21.248 11.570 -11.570 1.00 80.94 270 GLN A O 1
ATOM 2172 N N . ASN A 1 271 ? -19.254 12.333 -10.923 1.00 66.25 271 ASN A N 1
ATOM 2173 C CA . ASN A 1 271 ? -19.731 12.972 -9.697 1.00 66.25 271 ASN A CA 1
ATOM 2174 C C . ASN A 1 271 ? -20.424 14.329 -9.967 1.00 66.25 271 ASN A C 1
ATOM 2176 O O . ASN A 1 271 ? -21.237 14.765 -9.160 1.00 66.25 271 ASN A O 1
ATOM 2180 N N . GLY A 1 272 ? -20.142 14.979 -11.109 1.00 51.25 272 GLY A N 1
ATOM 2181 C CA . GLY A 1 272 ? -20.749 16.258 -11.521 1.00 51.25 272 GLY A CA 1
ATOM 2182 C C . GLY A 1 272 ? -21.914 16.140 -12.514 1.00 51.25 272 GLY A C 1
ATOM 2183 O O . GLY A 1 272 ? -22.644 17.106 -12.723 1.00 51.25 272 GLY A O 1
ATOM 2184 N N . GLN A 1 273 ? -22.121 14.964 -13.113 1.00 42.41 273 GLN A N 1
ATOM 2185 C CA . GLN A 1 273 ? -23.270 14.661 -13.972 1.00 42.41 273 GLN A CA 1
ATOM 2186 C C . GLN A 1 273 ? -24.279 13.812 -13.199 1.00 42.41 273 GLN A C 1
ATOM 2188 O O . GLN A 1 273 ? -24.396 12.618 -13.439 1.00 42.41 273 GLN A O 1
ATOM 2193 N N . GLY A 1 274 ? -24.953 14.437 -12.228 1.00 39.72 274 GLY A N 1
ATOM 2194 C CA . GLY A 1 274 ? -26.147 13.918 -11.558 1.00 39.72 274 GLY A CA 1
ATOM 2195 C C . GLY A 1 274 ? -26.190 12.405 -11.340 1.00 39.72 274 GLY A C 1
ATOM 2196 O O . GLY A 1 274 ? -26.906 11.705 -12.051 1.00 39.72 274 GLY A O 1
ATOM 2197 N N . GLN A 1 275 ? -25.553 11.909 -10.277 1.00 33.50 275 GLN A N 1
ATOM 2198 C CA . GLN A 1 275 ? -26.266 10.878 -9.531 1.00 33.50 275 GLN A CA 1
ATOM 2199 C C . GLN A 1 275 ? -27.309 11.600 -8.676 1.00 33.50 275 GLN A C 1
ATOM 2201 O O . GLN A 1 275 ? -26.923 12.444 -7.861 1.00 33.50 275 GLN A O 1
ATOM 2206 N N . PRO A 1 276 ? -28.615 11.327 -8.850 1.00 33.00 276 PRO A N 1
ATOM 2207 C CA . PRO A 1 276 ? -29.578 11.748 -7.857 1.00 33.00 276 PRO A CA 1
ATOM 2208 C C . PRO A 1 276 ? -29.141 11.141 -6.528 1.00 33.00 276 PRO A C 1
ATOM 2210 O O . PRO A 1 276 ? -28.886 9.941 -6.427 1.00 33.00 276 PRO A O 1
ATOM 2213 N N . ASN A 1 277 ? -29.044 11.993 -5.517 1.00 32.53 277 ASN A N 1
ATOM 2214 C CA . ASN A 1 277 ? -29.178 11.568 -4.139 1.00 32.53 277 ASN A CA 1
ATOM 2215 C C . ASN A 1 277 ? -30.421 10.660 -4.063 1.00 32.53 277 ASN A C 1
ATOM 2217 O O . ASN A 1 277 ? -31.504 11.148 -4.407 1.00 32.53 277 ASN A O 1
ATOM 2221 N N . PRO A 1 278 ? -30.342 9.374 -3.678 1.00 34.06 278 PRO A N 1
ATOM 2222 C CA . PRO A 1 278 ? -31.553 8.635 -3.380 1.00 34.06 278 PRO A CA 1
ATOM 2223 C C . PRO A 1 278 ? -32.068 9.117 -2.017 1.00 34.06 278 PRO A C 1
ATOM 2225 O O . PRO A 1 278 ? -31.839 8.501 -0.982 1.00 34.06 278 PRO A O 1
ATOM 2228 N N . ALA A 1 279 ? -32.757 10.259 -2.023 1.00 27.64 279 ALA A N 1
ATOM 2229 C CA . ALA A 1 279 ? -33.730 10.596 -0.993 1.00 27.64 279 ALA A CA 1
ATOM 2230 C C . ALA A 1 279 ? -34.997 9.730 -1.207 1.00 27.64 279 ALA A C 1
ATOM 2232 O O . ALA A 1 279 ? -35.241 9.242 -2.313 1.00 27.64 279 ALA A O 1
ATOM 2233 N N . PRO A 1 280 ? -35.775 9.472 -0.146 1.00 35.22 280 PRO A N 1
ATOM 2234 C CA . PRO A 1 280 ? -36.453 8.203 0.084 1.00 35.22 280 PRO A CA 1
ATOM 2235 C C . PRO A 1 280 ? -37.666 8.007 -0.825 1.00 35.22 280 PRO A C 1
ATOM 2237 O O . PRO A 1 280 ? -38.553 8.856 -0.884 1.00 35.22 280 PRO A O 1
ATOM 2240 N N . GLN A 1 281 ? -37.762 6.835 -1.451 1.00 24.58 281 GLN A N 1
ATOM 2241 C CA . GLN A 1 281 ? -39.027 6.342 -1.986 1.00 24.58 281 GLN A CA 1
ATOM 2242 C C . GLN A 1 281 ? -39.370 4.990 -1.362 1.00 24.58 281 GLN A C 1
ATOM 2244 O O . GLN A 1 281 ? -38.688 3.990 -1.561 1.00 24.58 281 GLN A O 1
ATOM 2249 N N . ASN A 1 282 ? -40.464 4.993 -0.607 1.00 27.25 282 ASN A N 1
ATOM 2250 C CA . ASN A 1 282 ? -41.338 3.850 -0.351 1.00 27.25 282 ASN A CA 1
ATOM 2251 C C . ASN A 1 282 ? -42.776 4.380 -0.601 1.00 27.25 282 ASN A C 1
ATOM 2253 O O . ASN A 1 282 ? -42.986 5.571 -0.349 1.00 27.25 282 ASN A O 1
ATOM 2257 N N . PRO A 1 283 ? -43.762 3.599 -1.093 1.00 33.84 283 PRO A N 1
ATOM 2258 C CA . PRO A 1 283 ? -44.021 2.206 -0.744 1.00 33.84 283 PRO A CA 1
ATOM 2259 C C . PRO A 1 283 ? -44.033 1.205 -1.920 1.00 33.84 283 PRO A C 1
ATOM 2261 O O . PRO A 1 283 ? -44.103 1.565 -3.091 1.00 33.84 283 PRO A O 1
ATOM 2264 N N . ALA A 1 284 ? -43.977 -0.069 -1.528 1.00 26.80 284 ALA A N 1
ATOM 2265 C CA . ALA A 1 284 ? -43.977 -1.314 -2.302 1.00 26.80 284 ALA A CA 1
ATOM 2266 C C . ALA A 1 284 ? -45.060 -1.476 -3.394 1.00 26.80 284 ALA A C 1
ATOM 2268 O O . ALA A 1 284 ? -46.106 -0.826 -3.360 1.00 26.80 284 ALA A O 1
ATOM 2269 N N . PRO A 1 285 ? -44.894 -2.505 -4.248 1.00 26.09 285 PRO A N 1
ATOM 2270 C CA . PRO A 1 285 ? -45.942 -3.523 -4.371 1.00 26.09 285 PRO A CA 1
ATOM 2271 C C . PRO A 1 285 ? -45.502 -4.909 -3.881 1.00 26.09 285 PRO A C 1
ATOM 2273 O O . PRO A 1 285 ? -44.324 -5.231 -3.759 1.00 26.09 285 PRO A O 1
ATOM 2276 N N . GLN A 1 286 ? -46.515 -5.703 -3.559 1.00 25.02 286 GLN A N 1
ATOM 2277 C CA . GLN A 1 286 ? -46.495 -6.920 -2.761 1.00 25.02 286 GLN A CA 1
ATOM 2278 C C . GLN A 1 286 ? -45.922 -8.170 -3.467 1.00 25.02 286 GLN A C 1
ATOM 2280 O O . GLN A 1 286 ? -45.960 -8.302 -4.684 1.00 25.02 286 GLN A O 1
ATOM 2285 N N . ASN A 1 287 ? -45.452 -9.074 -2.598 1.00 26.73 287 ASN A N 1
ATOM 2286 C CA . ASN A 1 287 ? -45.123 -10.512 -2.666 1.00 26.73 287 ASN A CA 1
ATOM 2287 C C . ASN A 1 287 ? -45.790 -11.375 -3.785 1.00 26.73 287 ASN A C 1
ATOM 2289 O O . ASN A 1 287 ? -46.876 -11.030 -4.244 1.00 26.73 287 ASN A O 1
ATOM 2293 N N . PRO A 1 288 ? -45.244 -12.571 -4.128 1.00 27.70 288 PRO A N 1
ATOM 2294 C CA . PRO A 1 288 ? -45.430 -13.727 -3.239 1.00 27.70 288 PRO A CA 1
ATOM 2295 C C . PRO A 1 288 ? -44.206 -14.654 -3.057 1.00 27.70 288 PRO A C 1
ATOM 2297 O O . PRO A 1 288 ? -43.671 -15.227 -3.997 1.00 27.70 288 PRO A O 1
ATOM 2300 N N . SER A 1 289 ? -43.836 -14.848 -1.790 1.00 31.59 289 SER A N 1
ATOM 2301 C CA . SER A 1 289 ? -43.733 -16.125 -1.068 1.00 31.59 289 SER A CA 1
ATOM 2302 C C . SER A 1 289 ? -43.337 -17.369 -1.873 1.00 31.59 289 SER A C 1
ATOM 2304 O O . SER A 1 289 ? -44.195 -17.990 -2.498 1.00 31.59 289 SER A O 1
ATOM 2306 N N . VAL A 1 290 ? -42.103 -17.849 -1.665 1.00 26.91 290 VAL A N 1
ATOM 2307 C CA . VAL A 1 290 ? -41.787 -19.287 -1.718 1.00 26.91 290 VAL A CA 1
ATOM 2308 C C . VAL A 1 290 ? -40.764 -19.649 -0.630 1.00 26.91 290 VAL A C 1
ATOM 2310 O O . VAL A 1 290 ? -39.717 -19.021 -0.506 1.00 26.91 290 VAL A O 1
ATOM 2313 N N . SER A 1 291 ? -41.091 -20.670 0.158 1.00 25.34 291 SER A N 1
ATOM 2314 C CA . SER A 1 291 ? -40.248 -21.429 1.099 1.00 25.34 291 SER A CA 1
ATOM 2315 C C . SER A 1 291 ? -40.932 -22.804 1.288 1.00 25.34 291 SER A C 1
ATOM 2317 O O . SER A 1 291 ? -42.146 -22.840 1.050 1.00 25.34 291 SER A O 1
ATOM 2319 N N . PRO A 1 292 ? -40.302 -23.912 1.753 1.00 40.06 292 PRO A N 1
ATOM 2320 C CA . PRO A 1 292 ? -38.893 -24.155 2.114 1.00 40.06 292 PRO A CA 1
ATOM 2321 C C . PRO A 1 292 ? -38.294 -25.517 1.607 1.00 40.06 292 PRO A C 1
ATOM 2323 O O . PRO A 1 292 ? -38.986 -26.351 1.034 1.00 40.06 292 PRO A O 1
ATOM 2326 N N . THR A 1 293 ? -37.015 -25.757 1.959 1.00 31.28 293 THR A N 1
ATOM 2327 C CA . THR A 1 293 ? -36.368 -27.061 2.300 1.00 31.28 293 THR A CA 1
ATOM 2328 C C . THR A 1 293 ? -35.854 -28.015 1.204 1.00 31.28 293 THR A C 1
ATOM 2330 O O . THR A 1 293 ? -36.641 -28.691 0.555 1.00 31.28 293 THR A O 1
ATOM 2333 N N . VAL A 1 294 ? -34.526 -28.258 1.194 1.00 32.12 294 VAL A N 1
ATOM 2334 C CA . VAL A 1 294 ? -33.922 -29.616 1.140 1.00 32.12 294 VAL A CA 1
ATOM 2335 C C . VAL A 1 294 ? -32.682 -29.672 2.058 1.00 32.12 294 VAL A C 1
ATOM 2337 O O . VAL A 1 294 ? -31.903 -28.725 2.126 1.00 32.12 294 VAL A O 1
ATOM 2340 N N . ALA A 1 295 ? -32.566 -30.779 2.797 1.00 30.20 295 ALA A N 1
ATOM 2341 C CA . ALA A 1 295 ? -31.576 -31.128 3.822 1.00 30.20 295 ALA A CA 1
ATOM 2342 C C . ALA A 1 295 ? -30.131 -31.345 3.296 1.00 30.20 295 ALA A C 1
ATOM 2344 O O . ALA A 1 295 ? -29.952 -31.583 2.101 1.00 30.20 295 ALA A O 1
ATOM 2345 N N . PRO A 1 296 ? -29.097 -31.324 4.168 1.00 37.12 296 PRO A N 1
ATOM 2346 C CA . PRO A 1 296 ? -27.717 -31.613 3.773 1.00 37.12 296 PRO A CA 1
ATOM 2347 C C . PRO A 1 296 ? -27.464 -33.120 3.577 1.00 37.12 296 PRO A C 1
ATOM 2349 O O . PRO A 1 296 ? -27.827 -33.947 4.412 1.00 37.12 296 PRO A O 1
ATOM 2352 N N . THR A 1 297 ? -26.791 -33.461 2.478 1.00 35.50 297 THR A N 1
ATOM 2353 C CA . THR A 1 297 ? -26.274 -34.804 2.155 1.00 35.50 297 THR A CA 1
ATOM 2354 C C . THR A 1 297 ? -24.979 -35.085 2.941 1.00 35.50 297 THR A C 1
ATOM 2356 O O . THR A 1 297 ? -24.150 -34.179 3.053 1.00 35.50 297 THR A O 1
ATOM 2359 N N . PRO A 1 298 ? -24.760 -36.303 3.482 1.00 39.47 298 PRO A N 1
ATOM 2360 C CA . PRO A 1 298 ? -23.593 -36.615 4.306 1.00 39.47 298 PRO A CA 1
ATOM 2361 C C . PRO A 1 298 ? -22.274 -36.684 3.521 1.00 39.47 298 PRO A C 1
ATOM 2363 O O . PRO A 1 298 ? -22.209 -37.110 2.369 1.00 39.47 298 PRO A O 1
ATOM 2366 N N . THR A 1 299 ? -21.217 -36.284 4.224 1.00 36.53 299 THR A N 1
ATOM 2367 C CA . THR A 1 299 ? -19.799 -36.257 3.852 1.00 36.53 299 THR A CA 1
ATOM 2368 C C . THR A 1 299 ? -19.240 -37.656 3.542 1.00 36.53 299 THR A C 1
ATOM 2370 O O . THR A 1 299 ? -19.416 -38.558 4.366 1.00 36.53 299 THR A O 1
ATOM 2373 N N . PRO A 1 300 ? -18.509 -37.870 2.428 1.00 41.66 300 PRO A N 1
ATOM 2374 C CA . PRO A 1 300 ? -17.770 -39.106 2.218 1.00 41.66 300 PRO A CA 1
ATOM 2375 C C . PRO A 1 300 ? -16.471 -39.130 3.034 1.00 41.66 300 PRO A C 1
ATOM 2377 O O . PRO A 1 300 ? -15.777 -38.132 3.220 1.00 41.66 300 PRO A O 1
ATOM 2380 N N . THR A 1 301 ? -16.191 -40.325 3.534 1.00 37.25 301 THR A N 1
ATOM 2381 C CA . THR A 1 301 ? -15.145 -40.721 4.474 1.00 37.25 301 THR A CA 1
ATOM 2382 C C . THR A 1 301 ? -13.737 -40.568 3.885 1.00 37.25 301 THR A C 1
ATOM 2384 O O . THR A 1 301 ? -13.499 -40.874 2.718 1.00 37.25 301 THR A O 1
ATOM 2387 N N . SER A 1 302 ? -12.785 -40.127 4.710 1.00 36.28 302 SER A N 1
ATOM 2388 C CA . SER A 1 302 ? -11.362 -40.004 4.378 1.00 36.28 302 SER A CA 1
ATOM 2389 C C . SER A 1 302 ? -10.709 -41.367 4.107 1.00 36.28 302 SER A C 1
ATOM 2391 O O . SER A 1 302 ? -10.689 -42.231 4.983 1.00 36.28 302 SER A O 1
ATOM 2393 N N . SER A 1 303 ? -10.122 -41.523 2.919 1.00 40.84 303 SER A N 1
ATOM 2394 C CA . SER A 1 303 ? -9.180 -42.600 2.580 1.00 40.84 303 SER A CA 1
ATOM 2395 C C . SER A 1 303 ? -7.777 -42.269 3.125 1.00 40.84 303 SER A C 1
ATOM 2397 O O . SER A 1 303 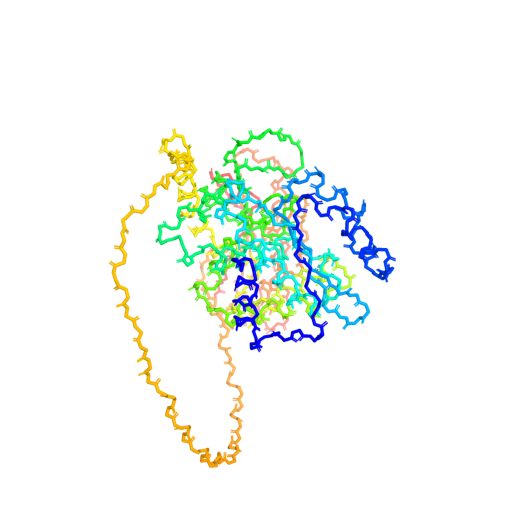? -7.399 -41.096 3.102 1.00 40.84 303 SER A O 1
ATOM 2399 N N . PRO A 1 304 ? -6.982 -43.249 3.599 1.00 47.62 304 PRO A N 1
ATOM 2400 C CA . PRO A 1 304 ? -5.662 -42.989 4.170 1.00 47.62 304 PRO A CA 1
ATOM 2401 C C . PRO A 1 304 ? -4.648 -42.524 3.114 1.00 47.62 304 PRO A C 1
ATOM 2403 O O . PRO A 1 304 ? -4.465 -43.155 2.072 1.00 47.62 304 PRO A O 1
ATOM 2406 N N . THR A 1 305 ? -3.970 -41.418 3.421 1.00 44.31 305 THR A N 1
ATOM 2407 C CA . THR A 1 305 ? -2.841 -40.852 2.672 1.00 44.31 305 THR A CA 1
ATOM 2408 C C . THR A 1 305 ? -1.608 -41.766 2.771 1.00 44.31 305 THR A C 1
ATOM 2410 O O . THR A 1 305 ? -1.202 -42.094 3.888 1.00 44.31 305 THR A O 1
ATOM 2413 N N . PRO A 1 306 ? -0.972 -42.173 1.654 1.00 47.53 306 PRO A N 1
ATOM 2414 C CA . PRO A 1 306 ? 0.297 -42.896 1.689 1.00 47.53 306 PRO A CA 1
ATOM 2415 C C . PRO A 1 306 ? 1.477 -41.991 2.090 1.00 47.53 306 PRO A C 1
ATOM 2417 O O . PRO A 1 306 ? 1.485 -40.786 1.845 1.00 47.53 306 PRO A O 1
ATOM 2420 N N . ALA A 1 307 ? 2.472 -42.614 2.725 1.00 38.19 307 ALA A N 1
ATOM 2421 C CA . ALA A 1 307 ? 3.670 -42.009 3.308 1.00 38.19 307 ALA A CA 1
ATOM 2422 C C . ALA A 1 307 ? 4.516 -41.173 2.314 1.00 38.19 307 ALA A C 1
ATOM 2424 O O . ALA A 1 307 ? 4.532 -41.468 1.117 1.00 38.19 307 ALA A O 1
ATOM 2425 N N . PRO A 1 308 ? 5.262 -40.154 2.794 1.00 47.47 308 PRO A N 1
ATOM 2426 C CA . PRO A 1 308 ? 5.966 -39.208 1.936 1.00 47.47 308 PRO A CA 1
ATOM 2427 C C . PRO A 1 308 ? 7.192 -39.847 1.274 1.00 47.47 308 PRO A C 1
ATOM 2429 O O . PRO A 1 308 ? 8.158 -40.228 1.934 1.00 47.47 308 PRO A O 1
ATOM 2432 N N . THR A 1 309 ? 7.181 -39.911 -0.055 1.00 48.78 309 THR A N 1
ATOM 2433 C CA . THR A 1 309 ? 8.384 -40.124 -0.867 1.00 48.78 309 THR A CA 1
ATOM 2434 C C . THR A 1 309 ? 9.244 -38.860 -0.881 1.00 48.78 309 THR A C 1
ATOM 2436 O O . THR A 1 309 ? 8.730 -37.751 -1.025 1.00 48.78 309 THR A O 1
ATOM 2439 N N . GLY A 1 310 ? 10.557 -39.043 -0.711 1.00 45.38 310 GLY A N 1
ATOM 2440 C CA . GLY A 1 310 ? 11.548 -37.987 -0.505 1.00 45.38 310 GLY A CA 1
ATOM 2441 C C . GLY A 1 310 ? 11.496 -36.842 -1.520 1.00 45.38 310 GLY A C 1
ATOM 2442 O O . GLY A 1 310 ? 11.402 -37.050 -2.728 1.00 45.38 310 GLY A O 1
ATOM 2443 N N . SER A 1 311 ? 11.595 -35.623 -0.991 1.00 36.06 311 SER A N 1
ATOM 2444 C CA . SER A 1 311 ? 11.655 -34.378 -1.756 1.00 36.06 311 SER A CA 1
ATOM 2445 C C . SER A 1 311 ? 12.896 -34.348 -2.667 1.00 36.06 311 SER A C 1
ATOM 2447 O O . SER A 1 311 ? 14.012 -34.567 -2.178 1.00 36.06 311 SER A O 1
ATOM 2449 N N . PRO A 1 312 ? 12.751 -34.088 -3.981 1.00 48.88 312 PRO A N 1
ATOM 2450 C CA . PRO A 1 312 ? 13.886 -33.937 -4.876 1.00 48.88 312 PRO A CA 1
ATOM 2451 C C . PRO A 1 312 ? 14.684 -32.674 -4.531 1.00 48.88 312 PRO A C 1
ATOM 2453 O O . PRO A 1 312 ? 14.143 -31.588 -4.326 1.00 48.88 312 PRO A O 1
ATOM 2456 N N . LYS A 1 313 ? 16.010 -32.830 -4.494 1.00 40.88 313 LYS A N 1
ATOM 2457 C CA . LYS A 1 313 ? 16.990 -31.753 -4.305 1.00 40.88 313 LYS A CA 1
ATOM 2458 C C . LYS A 1 313 ? 16.701 -30.593 -5.279 1.00 40.88 313 LYS A C 1
ATOM 2460 O O . LYS A 1 313 ? 16.580 -30.854 -6.479 1.00 40.88 313 LYS A O 1
ATOM 2465 N N . PRO A 1 314 ? 16.625 -29.330 -4.811 1.00 40.41 314 PRO A N 1
ATOM 2466 C CA . PRO A 1 314 ? 16.306 -28.195 -5.668 1.00 40.41 314 PRO A CA 1
ATOM 2467 C C . PRO A 1 314 ? 17.333 -28.082 -6.795 1.00 40.41 314 PRO A C 1
ATOM 2469 O O . PRO A 1 314 ? 18.542 -27.997 -6.567 1.00 40.41 314 PRO A O 1
ATOM 2472 N N . THR A 1 315 ? 16.828 -28.109 -8.025 1.00 36.97 315 THR A N 1
ATOM 2473 C CA . THR A 1 315 ? 17.616 -27.808 -9.220 1.00 36.97 315 THR A CA 1
ATOM 2474 C C . THR A 1 315 ? 17.934 -26.311 -9.196 1.00 36.97 315 THR A C 1
ATOM 2476 O O . THR A 1 315 ? 17.017 -25.520 -8.967 1.00 36.97 315 THR A O 1
ATOM 2479 N N . PRO A 1 316 ? 19.199 -25.887 -9.380 1.00 38.94 316 PRO A N 1
ATOM 2480 C CA . PRO A 1 316 ? 19.554 -24.475 -9.337 1.00 38.94 316 PRO A CA 1
ATOM 2481 C C . PRO A 1 316 ? 18.787 -23.703 -10.412 1.00 38.94 316 PRO A C 1
ATOM 2483 O O . PRO A 1 316 ? 18.911 -23.982 -11.605 1.00 38.94 316 PRO A O 1
ATOM 2486 N N . THR A 1 317 ? 17.995 -22.725 -9.977 1.00 38.16 317 THR A N 1
ATOM 2487 C CA . THR A 1 317 ? 17.291 -21.787 -10.852 1.00 38.16 317 THR A CA 1
ATOM 2488 C C . THR A 1 317 ? 18.307 -21.076 -11.755 1.00 38.16 317 THR A C 1
ATOM 2490 O O . THR A 1 317 ? 19.283 -20.522 -11.237 1.00 38.16 317 THR A O 1
ATOM 2493 N N . PRO A 1 318 ? 18.133 -21.072 -13.090 1.00 42.31 318 PRO A N 1
ATOM 2494 C CA . PRO A 1 318 ? 19.070 -20.415 -13.991 1.00 42.31 318 PRO A CA 1
ATOM 2495 C C . PRO A 1 318 ? 19.104 -18.907 -13.712 1.00 42.31 318 PRO A C 1
ATOM 2497 O O . PRO A 1 318 ? 18.092 -18.215 -13.808 1.00 42.31 318 PRO A O 1
ATOM 2500 N N . THR A 1 319 ? 20.286 -18.393 -13.366 1.00 50.12 319 THR A N 1
ATOM 2501 C CA . THR A 1 319 ? 20.546 -16.953 -13.239 1.00 50.12 319 THR A CA 1
ATOM 2502 C C . THR A 1 319 ? 20.155 -16.249 -14.549 1.00 50.12 319 THR A C 1
ATOM 2504 O O . THR A 1 319 ? 20.607 -16.697 -15.607 1.00 50.12 319 THR A O 1
ATOM 2507 N N . PRO A 1 320 ? 19.363 -15.155 -14.527 1.00 54.84 320 PRO A N 1
ATOM 2508 C CA . PRO A 1 320 ? 18.946 -14.450 -15.737 1.00 54.84 320 PRO A CA 1
ATOM 2509 C C . PRO A 1 320 ? 20.147 -14.084 -16.615 1.00 54.84 320 PRO A C 1
ATOM 2511 O O . PRO A 1 320 ? 21.065 -13.388 -16.168 1.00 54.84 320 PRO A O 1
ATOM 2514 N N . ALA A 1 321 ? 20.141 -14.556 -17.862 1.00 63.91 321 ALA A N 1
ATOM 2515 C CA . ALA A 1 321 ? 21.256 -14.386 -18.785 1.00 63.91 321 ALA A CA 1
ATOM 2516 C C . ALA A 1 321 ? 21.526 -12.897 -19.061 1.00 63.91 321 ALA A C 1
ATOM 2518 O O . ALA A 1 321 ? 20.610 -12.112 -19.321 1.00 63.91 321 ALA A O 1
ATOM 2519 N N . VAL A 1 322 ? 22.796 -12.486 -19.031 1.00 79.12 322 VAL A N 1
ATOM 2520 C CA . VAL A 1 322 ? 23.179 -11.133 -19.452 1.00 79.12 322 VAL A CA 1
ATOM 2521 C C . VAL A 1 322 ? 23.031 -11.031 -20.968 1.00 79.12 322 VAL A C 1
ATOM 2523 O O . VAL A 1 322 ? 23.562 -11.863 -21.705 1.00 79.12 322 VAL A O 1
ATOM 2526 N N . ILE A 1 323 ? 22.323 -10.006 -21.446 1.00 85.25 323 ILE A N 1
ATOM 2527 C CA . ILE A 1 323 ? 22.299 -9.662 -22.870 1.00 85.25 323 ILE A CA 1
ATOM 2528 C C . ILE A 1 323 ? 23.582 -8.883 -23.165 1.00 85.25 323 ILE A C 1
ATOM 2530 O O . ILE A 1 323 ? 23.725 -7.724 -22.769 1.00 85.25 323 ILE A O 1
ATOM 2534 N N . LEU A 1 324 ? 24.547 -9.537 -23.812 1.00 87.94 324 LEU A N 1
ATOM 2535 C CA . LEU A 1 324 ? 25.807 -8.898 -24.184 1.00 87.94 324 LEU A CA 1
ATOM 2536 C C . LEU A 1 324 ? 25.578 -7.788 -25.213 1.00 87.94 324 LEU A C 1
ATOM 2538 O O . LEU A 1 324 ? 24.655 -7.845 -26.020 1.00 87.94 324 LEU A O 1
ATOM 2542 N N . ASN A 1 325 ? 26.449 -6.782 -25.189 1.00 90.56 325 ASN A N 1
ATOM 2543 C CA . ASN A 1 325 ? 26.438 -5.601 -26.054 1.00 90.56 325 ASN A CA 1
ATOM 2544 C C . ASN A 1 325 ? 25.203 -4.690 -25.918 1.00 90.56 325 ASN A C 1
ATOM 2546 O O . ASN A 1 325 ? 25.169 -3.628 -26.539 1.00 90.56 325 ASN A O 1
ATOM 2550 N N . ALA A 1 326 ? 24.234 -5.033 -25.066 1.00 89.56 326 ALA A N 1
ATOM 2551 C CA . ALA A 1 326 ? 23.117 -4.159 -24.748 1.00 89.56 326 ALA A CA 1
ATOM 2552 C C . ALA A 1 326 ? 23.557 -3.015 -23.824 1.00 89.56 326 ALA A C 1
ATOM 2554 O O . ALA A 1 326 ? 24.298 -3.213 -22.856 1.00 89.56 326 ALA A O 1
ATOM 2555 N N . LYS A 1 327 ? 23.059 -1.810 -24.111 1.00 91.06 327 LYS A N 1
ATOM 2556 C CA . LYS A 1 327 ? 23.176 -0.653 -23.222 1.00 91.06 327 LYS A CA 1
ATOM 2557 C C . LYS A 1 327 ? 22.126 -0.780 -22.126 1.00 91.06 327 LYS A C 1
ATOM 2559 O O . LYS A 1 327 ? 20.937 -0.649 -22.391 1.00 91.06 327 LYS A O 1
ATOM 2564 N N . VAL A 1 328 ? 22.574 -1.005 -20.898 1.00 92.56 328 VAL A N 1
ATOM 2565 C CA . VAL A 1 328 ? 21.709 -1.145 -19.722 1.00 92.56 328 VAL A CA 1
ATOM 2566 C C . VAL A 1 328 ? 21.988 -0.029 -18.729 1.00 92.56 328 VAL A C 1
ATOM 2568 O O . VAL A 1 328 ? 23.134 0.358 -18.517 1.00 92.56 328 VAL A O 1
ATOM 2571 N N . GLN A 1 329 ? 20.940 0.534 -18.141 1.00 93.00 329 GLN A N 1
ATOM 2572 C CA . GLN A 1 329 ? 21.083 1.617 -17.177 1.00 93.00 329 GLN A CA 1
ATOM 2573 C C . GLN A 1 329 ? 21.453 1.060 -15.798 1.00 93.00 329 GLN A C 1
ATOM 2575 O O . GLN A 1 329 ? 20.817 0.124 -15.321 1.00 93.00 329 GLN A O 1
ATOM 2580 N N . LEU A 1 330 ? 22.452 1.658 -15.148 1.00 90.12 330 LEU A N 1
ATOM 2581 C CA . LEU A 1 330 ? 22.718 1.418 -13.732 1.00 90.12 330 LEU A CA 1
ATOM 2582 C C . LEU A 1 330 ? 21.611 2.072 -12.886 1.00 90.12 330 LEU A C 1
ATOM 2584 O O . LEU A 1 330 ? 21.173 3.175 -13.241 1.00 90.12 330 LEU A O 1
ATOM 2588 N N . PRO A 1 331 ? 21.198 1.476 -11.751 1.00 88.00 331 PRO A N 1
ATOM 2589 C CA . PRO A 1 331 ? 20.356 2.169 -10.782 1.00 88.00 331 PRO A CA 1
ATOM 2590 C C . PRO A 1 331 ? 20.893 3.572 -10.478 1.00 88.00 331 PRO A C 1
ATOM 2592 O O . PRO A 1 331 ? 22.105 3.777 -10.350 1.00 88.00 331 PRO A O 1
ATOM 2595 N N . SER A 1 332 ? 19.991 4.551 -10.435 1.00 81.00 332 SER A N 1
ATOM 2596 C CA . SER A 1 332 ? 20.347 5.969 -10.390 1.00 81.00 332 SER A CA 1
ATOM 2597 C C . SER A 1 332 ? 21.152 6.328 -9.141 1.00 81.00 332 SER A C 1
ATOM 2599 O O . SER A 1 332 ? 20.930 5.805 -8.053 1.00 81.00 332 SER A O 1
ATOM 2601 N N . PHE A 1 333 ? 22.075 7.273 -9.292 1.00 76.62 333 PHE A N 1
ATOM 2602 C CA . PHE A 1 333 ? 22.746 7.901 -8.156 1.00 76.62 333 PHE A CA 1
ATOM 2603 C C . PHE A 1 333 ? 21.839 8.973 -7.549 1.00 76.62 333 PHE A C 1
ATOM 2605 O O . PHE A 1 333 ? 21.131 9.668 -8.280 1.00 76.62 333 PHE A O 1
ATOM 2612 N N . SER A 1 334 ? 21.929 9.188 -6.234 1.00 72.94 334 SER A N 1
ATOM 2613 C CA . SER A 1 334 ? 21.393 10.415 -5.637 1.00 72.94 334 SER A CA 1
ATOM 2614 C C . SER A 1 334 ? 22.141 11.634 -6.189 1.00 72.94 334 SER A C 1
ATOM 2616 O O . SER A 1 334 ? 23.306 11.529 -6.582 1.00 72.94 334 SER A O 1
ATOM 2618 N N . SER A 1 335 ? 21.486 12.798 -6.233 1.00 68.75 335 SER A N 1
ATOM 2619 C CA . SER A 1 335 ? 21.935 13.970 -7.007 1.00 68.75 335 SER A CA 1
ATOM 2620 C C . SER A 1 335 ? 23.398 14.371 -6.779 1.00 68.75 335 SER A C 1
ATOM 2622 O O . SER A 1 335 ? 24.073 14.718 -7.746 1.00 68.75 335 SER A O 1
ATOM 2624 N N . LYS A 1 336 ? 23.925 14.224 -5.555 1.00 75.12 336 LYS A N 1
ATOM 2625 C CA . LYS A 1 336 ? 25.316 14.560 -5.193 1.00 75.12 336 LYS A CA 1
ATOM 2626 C C . LYS A 1 336 ? 26.252 13.356 -5.018 1.00 75.12 336 LYS A C 1
ATOM 2628 O O . LYS A 1 336 ? 27.458 13.553 -4.903 1.00 75.12 336 LYS A O 1
ATOM 2633 N N . ALA A 1 337 ? 25.746 12.122 -4.996 1.00 78.75 337 ALA A N 1
ATOM 2634 C CA . ALA A 1 337 ? 26.583 10.951 -4.737 1.00 78.75 337 ALA A CA 1
ATOM 2635 C C . ALA A 1 337 ? 27.407 10.545 -5.962 1.00 78.75 337 ALA A C 1
ATOM 2637 O O . ALA A 1 337 ? 26.933 10.603 -7.099 1.00 78.75 337 ALA A O 1
ATOM 2638 N N . THR A 1 338 ? 28.630 10.085 -5.714 1.00 85.62 338 THR A N 1
ATOM 2639 C CA . THR A 1 338 ? 29.531 9.501 -6.722 1.00 85.62 338 THR A CA 1
ATOM 2640 C C . THR A 1 338 ? 29.965 8.088 -6.352 1.00 85.62 338 THR A C 1
ATOM 2642 O O . THR A 1 338 ? 30.266 7.293 -7.242 1.00 85.62 338 THR A O 1
ATOM 2645 N N . ALA A 1 339 ? 29.973 7.756 -5.060 1.00 89.12 339 ALA A N 1
ATOM 2646 C CA . ALA A 1 339 ? 30.205 6.407 -4.569 1.00 89.12 339 ALA A CA 1
ATOM 2647 C C . ALA A 1 339 ? 29.041 5.479 -4.942 1.00 89.12 339 ALA A C 1
ATOM 2649 O O . ALA A 1 339 ? 27.884 5.899 -4.963 1.00 89.12 339 ALA A O 1
ATOM 2650 N N . LEU A 1 340 ? 29.364 4.214 -5.219 1.00 84.69 340 LEU A N 1
ATOM 2651 C CA . LEU A 1 340 ? 28.351 3.187 -5.441 1.00 84.69 340 LEU A CA 1
ATOM 2652 C C . LEU A 1 340 ? 27.673 2.820 -4.116 1.00 84.69 340 LEU A C 1
ATOM 2654 O O . LEU A 1 340 ? 28.346 2.691 -3.089 1.00 84.69 340 LEU A O 1
ATOM 2658 N N . THR A 1 341 ? 26.369 2.579 -4.150 1.00 85.62 341 THR A N 1
ATOM 2659 C CA . THR A 1 341 ? 25.645 1.914 -3.057 1.00 85.62 341 THR A CA 1
ATOM 2660 C C . THR A 1 341 ? 25.904 0.402 -3.072 1.00 85.62 341 THR A C 1
ATOM 2662 O O . THR A 1 341 ? 26.465 -0.127 -4.037 1.00 85.62 341 THR A O 1
ATOM 2665 N N . ASN A 1 342 ? 25.500 -0.312 -2.014 1.00 77.50 342 ASN A N 1
ATOM 2666 C CA . ASN A 1 342 ? 25.527 -1.782 -2.009 1.00 77.50 342 ASN A CA 1
ATOM 2667 C C . ASN A 1 342 ? 24.694 -2.346 -3.167 1.00 77.50 342 ASN A C 1
ATOM 2669 O O . ASN A 1 342 ? 25.219 -3.112 -3.962 1.00 77.50 342 ASN A O 1
ATOM 2673 N N . SER A 1 343 ? 23.474 -1.846 -3.373 1.00 74.31 343 SER A N 1
ATOM 2674 C CA . SER A 1 343 ? 22.599 -2.294 -4.463 1.00 74.31 343 SER A CA 1
ATOM 2675 C C . SER A 1 343 ? 23.225 -2.099 -5.849 1.00 74.31 343 SER A C 1
ATOM 2677 O O . SER A 1 343 ? 23.170 -2.992 -6.687 1.00 74.31 343 SER A O 1
ATOM 2679 N N . GLN A 1 344 ? 23.890 -0.964 -6.103 1.00 86.25 344 GLN A N 1
ATOM 2680 C CA . GLN A 1 344 ? 24.592 -0.741 -7.374 1.00 86.25 344 GLN A CA 1
ATOM 2681 C C . GLN A 1 344 ? 25.795 -1.679 -7.543 1.00 86.25 344 GLN A C 1
ATOM 2683 O O . GLN A 1 344 ? 26.062 -2.145 -8.652 1.00 86.25 344 GLN A O 1
ATOM 2688 N N . ARG A 1 345 ? 26.525 -1.967 -6.458 1.00 87.50 345 ARG A N 1
ATOM 2689 C CA . ARG A 1 345 ? 27.608 -2.959 -6.461 1.00 87.50 345 ARG A CA 1
ATOM 2690 C C . ARG A 1 345 ? 27.073 -4.351 -6.780 1.00 87.50 345 ARG A C 1
ATOM 2692 O O . ARG A 1 345 ? 27.578 -4.987 -7.701 1.00 87.50 345 ARG A O 1
ATOM 2699 N N . ASP A 1 346 ? 26.029 -4.784 -6.091 1.00 81.94 346 ASP A N 1
ATOM 2700 C CA . ASP A 1 346 ? 25.429 -6.104 -6.276 1.00 81.94 346 ASP A CA 1
ATOM 2701 C C . ASP A 1 346 ? 24.860 -6.262 -7.686 1.00 81.94 346 ASP A C 1
ATOM 2703 O O . ASP A 1 346 ? 25.103 -7.278 -8.341 1.00 81.94 346 ASP A O 1
ATOM 2707 N N . TRP A 1 347 ? 24.226 -5.213 -8.217 1.00 91.19 347 TRP A N 1
ATOM 2708 C CA . TRP A 1 347 ? 23.746 -5.168 -9.596 1.00 91.19 347 TRP A CA 1
ATOM 2709 C C . TRP A 1 347 ? 24.880 -5.378 -10.611 1.00 91.19 347 TRP A C 1
ATOM 2711 O O . TRP A 1 347 ? 24.773 -6.218 -11.510 1.00 91.19 347 TRP A O 1
ATOM 2721 N N . ILE A 1 348 ? 26.003 -4.663 -10.457 1.00 92.69 348 ILE A N 1
ATOM 2722 C CA . ILE A 1 348 ? 27.171 -4.819 -11.341 1.00 92.69 348 ILE A CA 1
ATOM 2723 C C . ILE A 1 348 ? 27.771 -6.221 -11.181 1.00 92.69 348 ILE A C 1
ATOM 2725 O O . ILE A 1 348 ? 28.081 -6.878 -12.178 1.00 92.69 348 ILE A O 1
ATOM 2729 N N . ALA A 1 349 ? 27.923 -6.696 -9.943 1.00 90.31 349 ALA A N 1
ATOM 2730 C CA . ALA A 1 349 ? 28.495 -8.003 -9.643 1.00 90.31 349 ALA A CA 1
ATOM 2731 C C . ALA A 1 349 ? 27.659 -9.141 -10.243 1.00 90.31 349 ALA A C 1
ATOM 2733 O O . ALA A 1 349 ? 28.222 -10.061 -10.835 1.00 90.31 349 ALA A O 1
ATOM 2734 N N . ALA A 1 350 ? 26.329 -9.062 -10.159 1.00 86.75 350 ALA A N 1
ATOM 2735 C CA . ALA A 1 350 ? 25.420 -10.052 -10.725 1.00 86.75 350 ALA A CA 1
ATOM 2736 C C . ALA A 1 350 ? 25.594 -10.201 -12.244 1.00 86.75 350 ALA A C 1
ATOM 2738 O O . ALA A 1 350 ? 25.614 -11.320 -12.751 1.00 86.75 350 ALA A O 1
ATOM 2739 N N . LYS A 1 351 ? 25.788 -9.095 -12.973 1.00 89.88 351 LYS A N 1
ATOM 2740 C CA . LYS A 1 351 ? 26.029 -9.132 -14.426 1.00 89.88 351 LYS A CA 1
ATOM 2741 C C . LYS A 1 351 ? 27.437 -9.614 -14.772 1.00 89.88 351 LYS A C 1
ATOM 2743 O O . LYS A 1 351 ? 27.618 -10.377 -15.713 1.00 89.88 351 LYS A O 1
ATOM 2748 N N . VAL A 1 352 ? 28.435 -9.225 -13.985 1.00 92.19 352 VAL A N 1
ATOM 2749 C CA . VAL A 1 352 ? 29.825 -9.665 -14.174 1.00 92.19 352 VAL A CA 1
ATOM 2750 C C . VAL A 1 352 ? 30.012 -11.169 -13.912 1.00 92.19 352 VAL A C 1
ATOM 2752 O O . VAL A 1 352 ? 30.905 -11.777 -14.501 1.00 92.19 352 VAL A O 1
ATOM 2755 N N . LYS A 1 353 ? 29.165 -11.796 -13.082 1.00 89.25 353 LYS A N 1
ATOM 2756 C CA . LYS A 1 353 ? 29.213 -13.248 -12.826 1.00 89.25 353 LYS A CA 1
ATOM 2757 C C . LYS A 1 353 ? 29.032 -14.087 -14.094 1.00 89.25 353 LYS A C 1
ATOM 2759 O O . LYS A 1 353 ? 29.645 -15.152 -14.180 1.00 89.25 353 LYS A O 1
ATOM 2764 N N . ASP A 1 354 ? 28.274 -13.608 -15.085 1.00 87.25 354 ASP A N 1
ATOM 2765 C CA . ASP A 1 354 ? 28.081 -14.317 -16.355 1.00 87.25 354 ASP A CA 1
ATOM 2766 C C . ASP A 1 354 ? 29.444 -14.613 -17.009 1.00 87.25 354 ASP A C 1
ATOM 2768 O O . ASP A 1 354 ? 30.217 -13.680 -17.252 1.00 87.25 354 ASP A O 1
ATOM 2772 N N . PRO A 1 355 ? 29.788 -15.892 -17.264 1.00 87.25 355 PRO A N 1
ATOM 2773 C CA . PRO A 1 355 ? 31.104 -16.296 -17.764 1.00 87.25 355 PRO A CA 1
ATOM 2774 C C . PRO A 1 355 ? 31.449 -15.691 -19.119 1.00 87.25 355 PRO A C 1
ATOM 2776 O O . PRO A 1 355 ? 32.626 -15.572 -19.458 1.00 87.25 355 PRO A O 1
ATOM 2779 N N . ARG A 1 356 ? 30.437 -15.264 -19.875 1.00 90.06 356 ARG A N 1
ATOM 2780 C CA . ARG A 1 356 ? 30.623 -14.653 -21.181 1.00 90.06 356 ARG A CA 1
ATOM 2781 C C . ARG A 1 356 ? 31.053 -13.197 -21.083 1.00 90.06 356 ARG A C 1
ATOM 2783 O O . ARG A 1 356 ? 31.377 -12.642 -22.111 1.00 90.06 356 ARG A O 1
ATOM 2790 N N . VAL A 1 357 ? 31.058 -12.558 -19.912 1.00 91.38 357 VAL A N 1
ATOM 2791 C CA . VAL A 1 357 ? 31.473 -11.154 -19.766 1.00 91.38 357 VAL A CA 1
ATOM 2792 C C . VAL A 1 357 ? 32.983 -11.059 -19.538 1.00 91.38 357 VAL A C 1
ATOM 2794 O O . VAL A 1 357 ? 33.506 -11.571 -18.544 1.00 91.38 357 VAL A O 1
ATOM 2797 N N . LYS A 1 358 ? 33.673 -10.341 -20.432 1.00 88.38 358 LYS A N 1
ATOM 2798 C CA . LYS A 1 358 ? 35.120 -10.054 -20.377 1.00 88.38 358 LYS A CA 1
ATOM 2799 C C . LYS A 1 358 ? 35.451 -8.561 -20.376 1.00 88.38 358 LYS A C 1
ATOM 2801 O O . LYS A 1 358 ? 36.521 -8.161 -19.914 1.00 88.38 358 LYS A O 1
ATOM 2806 N N . GLN A 1 359 ? 34.542 -7.727 -20.877 1.00 93.25 359 GLN A N 1
ATOM 2807 C CA . GLN A 1 359 ? 34.720 -6.282 -20.932 1.00 93.25 359 GLN A CA 1
ATOM 2808 C C . GLN A 1 359 ? 33.469 -5.547 -20.453 1.00 93.25 359 GLN A C 1
ATOM 2810 O O . GLN A 1 359 ? 32.344 -5.969 -20.713 1.00 93.25 359 GLN A O 1
ATOM 2815 N N . VAL A 1 360 ? 33.675 -4.409 -19.787 1.00 96.50 360 VAL A N 1
ATOM 2816 C CA . VAL A 1 360 ? 32.591 -3.520 -19.350 1.00 96.50 360 VAL A CA 1
ATOM 2817 C C . VAL A 1 360 ? 32.872 -2.086 -19.787 1.00 96.50 360 VAL A C 1
ATOM 2819 O O . VAL A 1 360 ? 33.916 -1.518 -19.470 1.00 96.50 360 VAL A O 1
ATOM 2822 N N . SER A 1 361 ? 31.941 -1.478 -20.514 1.00 97.75 361 SER A N 1
ATOM 2823 C CA . SER A 1 361 ? 31.988 -0.053 -20.853 1.00 97.75 361 SER A CA 1
ATOM 2824 C C . SER A 1 361 ? 30.989 0.712 -19.992 1.00 97.75 361 SER A C 1
ATOM 2826 O O . SER A 1 361 ? 29.837 0.304 -19.932 1.00 97.75 361 SER A O 1
ATOM 2828 N N . CYS A 1 362 ? 31.406 1.810 -19.360 1.00 98.00 362 CYS A N 1
ATOM 2829 C CA . CYS A 1 362 ? 30.550 2.662 -18.533 1.00 98.00 362 CYS A CA 1
ATOM 2830 C C . CYS A 1 362 ? 30.445 4.053 -19.155 1.00 98.00 362 CYS A C 1
ATOM 2832 O O . CYS A 1 362 ? 31.455 4.729 -19.352 1.00 98.00 362 CYS A O 1
ATOM 2834 N N . THR A 1 363 ? 29.227 4.495 -19.444 1.00 98.19 363 THR A N 1
ATOM 2835 C CA . THR A 1 363 ? 28.959 5.753 -20.138 1.00 98.19 363 THR A CA 1
ATOM 2836 C C . THR A 1 363 ? 28.085 6.657 -19.287 1.00 98.19 363 THR A C 1
ATOM 2838 O O . THR A 1 363 ? 26.968 6.281 -18.941 1.00 98.19 363 THR A O 1
ATOM 2841 N N . ALA A 1 364 ? 28.565 7.861 -18.988 1.00 97.38 364 ALA A N 1
ATOM 2842 C CA . ALA A 1 364 ? 27.761 8.890 -18.338 1.00 97.38 364 ALA A CA 1
ATOM 2843 C C . ALA A 1 364 ? 27.078 9.796 -19.373 1.00 97.38 364 ALA A C 1
ATOM 2845 O O . ALA A 1 364 ? 27.728 10.277 -20.304 1.00 97.38 364 ALA A O 1
ATOM 2846 N N . ALA A 1 365 ? 25.781 10.045 -19.215 1.00 95.56 365 ALA A N 1
ATOM 2847 C CA . ALA A 1 365 ? 25.025 10.917 -20.110 1.00 95.56 365 ALA A CA 1
ATOM 2848 C C . ALA A 1 365 ? 24.990 12.372 -19.605 1.00 95.56 365 ALA A C 1
ATOM 2850 O O . ALA A 1 365 ? 24.822 12.623 -18.412 1.00 95.56 365 ALA A O 1
ATOM 2851 N N . TYR A 1 366 ? 25.141 13.339 -20.513 1.00 96.44 366 TYR A N 1
ATOM 2852 C CA . TYR A 1 366 ? 25.112 14.778 -20.214 1.00 96.44 366 TYR A CA 1
ATOM 2853 C C . TYR A 1 366 ? 24.389 15.567 -21.313 1.00 96.44 366 TYR A C 1
ATOM 2855 O O . TYR A 1 366 ? 24.247 15.079 -22.427 1.00 96.44 366 TYR A O 1
ATOM 2863 N N . SER A 1 367 ? 23.944 16.792 -21.036 1.00 96.19 367 SER A N 1
ATOM 2864 C CA . SER A 1 367 ? 23.296 17.665 -22.030 1.00 96.19 367 SER A CA 1
ATOM 2865 C C . SER A 1 367 ? 24.180 18.857 -22.402 1.00 96.19 367 SER A C 1
ATOM 2867 O O . SER A 1 367 ? 25.181 19.130 -21.744 1.00 96.19 367 SER A O 1
ATOM 2869 N N . SER A 1 368 ? 23.788 19.627 -23.423 1.00 93.50 368 SER A N 1
ATOM 2870 C CA . SER A 1 368 ? 24.440 20.912 -23.736 1.00 93.50 368 SER A CA 1
ATOM 2871 C C . SER A 1 368 ? 24.375 21.931 -22.595 1.00 93.50 368 SER A C 1
ATOM 2873 O O . SER A 1 368 ? 25.206 22.829 -22.560 1.00 93.50 368 SER A O 1
ATOM 2875 N N . LYS A 1 369 ? 23.408 21.798 -21.678 1.00 92.56 369 LYS A N 1
ATOM 2876 C CA . LYS A 1 369 ? 23.222 22.690 -20.525 1.00 92.56 369 LYS A CA 1
ATOM 2877 C C . LYS A 1 369 ? 23.971 22.215 -19.272 1.00 92.56 369 LYS A C 1
ATOM 2879 O O . LYS A 1 369 ? 23.917 22.880 -18.245 1.00 92.56 369 LYS A O 1
ATOM 2884 N N . THR A 1 370 ? 24.631 21.054 -19.318 1.00 92.38 370 THR A N 1
ATOM 2885 C CA . THR A 1 370 ? 25.333 20.489 -18.158 1.00 92.38 370 THR A CA 1
ATOM 2886 C C . THR A 1 370 ? 26.588 21.303 -17.843 1.00 92.38 370 THR A C 1
ATOM 2888 O O . THR A 1 370 ? 27.438 21.497 -18.710 1.00 92.38 370 THR A O 1
ATOM 2891 N N . THR A 1 371 ? 26.720 21.751 -16.592 1.00 94.56 371 THR A N 1
ATOM 2892 C CA . THR A 1 371 ? 27.896 22.507 -16.142 1.00 94.56 371 THR A CA 1
ATOM 2893 C C . THR A 1 371 ? 29.153 21.630 -16.144 1.00 94.56 371 THR A C 1
ATOM 2895 O O . THR A 1 371 ? 29.075 20.405 -16.027 1.00 94.56 371 THR A O 1
ATOM 2898 N N . ALA A 1 372 ? 30.341 22.239 -16.216 1.00 94.31 372 ALA A N 1
ATOM 2899 C CA . ALA A 1 372 ? 31.604 21.496 -16.134 1.00 94.31 372 ALA A CA 1
ATOM 2900 C C . ALA A 1 372 ? 31.726 20.690 -14.824 1.00 94.31 372 ALA A C 1
ATOM 2902 O O . ALA A 1 372 ? 32.234 19.566 -14.824 1.00 94.31 372 ALA A O 1
ATOM 2903 N N . LYS A 1 373 ? 31.202 21.239 -13.719 1.00 90.25 373 LYS A N 1
ATOM 2904 C CA . LYS A 1 373 ? 31.178 20.591 -12.402 1.00 90.25 373 LYS A CA 1
ATOM 2905 C C . LYS A 1 373 ? 30.297 19.340 -12.402 1.00 90.25 373 LYS A C 1
ATOM 2907 O O . LYS A 1 373 ? 30.733 18.287 -11.940 1.00 90.25 373 LYS A O 1
ATOM 2912 N N . ASP A 1 374 ? 29.092 19.433 -12.957 1.00 90.88 374 ASP A N 1
ATOM 2913 C CA . ASP A 1 374 ? 28.172 18.295 -13.033 1.00 90.88 374 ASP A CA 1
ATOM 2914 C C . ASP A 1 374 ? 28.681 17.225 -13.999 1.00 90.88 374 ASP A C 1
ATOM 2916 O O . ASP A 1 374 ? 28.605 16.034 -13.705 1.00 90.88 374 ASP A O 1
ATOM 2920 N N . LEU A 1 375 ? 29.288 17.628 -15.120 1.00 94.12 375 LEU A N 1
ATOM 2921 C CA . LEU A 1 375 ? 29.906 16.690 -16.055 1.00 94.12 375 LEU A CA 1
ATOM 2922 C C . LEU A 1 375 ? 31.050 15.904 -15.397 1.00 94.12 375 LEU A C 1
ATOM 2924 O O . LEU A 1 375 ? 31.144 14.689 -15.585 1.00 94.12 375 LEU A O 1
ATOM 2928 N N . ALA A 1 376 ? 31.894 16.566 -14.599 1.00 93.25 376 ALA A N 1
ATOM 2929 C CA . ALA A 1 376 ? 32.944 15.899 -13.831 1.00 93.25 376 ALA A CA 1
ATOM 2930 C C . ALA A 1 376 ? 32.357 14.886 -12.832 1.00 93.25 376 ALA A C 1
ATOM 2932 O O . ALA A 1 376 ? 32.842 13.757 -12.733 1.00 93.25 376 ALA A O 1
ATOM 2933 N N . LEU A 1 377 ? 31.265 15.251 -12.157 1.00 93.06 377 LEU A N 1
ATOM 2934 C CA . LEU A 1 377 ? 30.545 14.379 -11.230 1.00 93.06 377 LEU A CA 1
ATOM 2935 C C . LEU A 1 377 ? 29.933 13.157 -11.938 1.00 93.06 377 LEU A C 1
ATOM 2937 O O . LEU A 1 377 ? 30.080 12.027 -11.468 1.00 93.06 377 LEU A O 1
ATOM 2941 N N . TYR A 1 378 ? 29.307 13.343 -13.102 1.00 95.38 378 TYR A N 1
ATOM 2942 C CA . TYR A 1 378 ? 28.748 12.245 -13.897 1.00 95.38 378 TYR A CA 1
ATOM 2943 C C . TYR A 1 378 ? 29.841 11.308 -14.416 1.00 95.38 378 TYR A C 1
ATOM 2945 O O . TYR A 1 378 ? 29.697 10.085 -14.355 1.00 95.38 378 TYR A O 1
ATOM 2953 N N . LYS A 1 379 ? 30.972 11.867 -14.860 1.00 96.56 379 LYS A N 1
ATOM 2954 C CA . LYS A 1 379 ? 32.145 11.085 -15.263 1.00 96.56 379 LYS A CA 1
ATOM 2955 C C . LYS A 1 379 ? 32.680 10.252 -14.097 1.00 96.56 379 LYS A C 1
ATOM 2957 O O . LYS A 1 379 ? 32.955 9.069 -14.292 1.00 96.56 379 LYS A O 1
ATOM 2962 N N . LEU A 1 380 ? 32.751 10.820 -12.892 1.00 94.75 380 LEU A N 1
ATOM 2963 C CA . LEU A 1 380 ? 33.227 10.114 -11.699 1.00 94.75 380 LEU A CA 1
ATOM 2964 C C . LEU A 1 380 ? 32.331 8.923 -11.325 1.00 94.75 380 LEU A C 1
ATOM 2966 O O . LEU A 1 380 ? 32.828 7.856 -10.973 1.00 94.75 380 LEU A O 1
ATOM 2970 N N . ARG A 1 381 ? 31.012 9.042 -11.498 1.00 96.56 381 ARG A N 1
ATOM 2971 C CA . ARG A 1 381 ? 30.076 7.915 -11.325 1.00 96.56 381 ARG A CA 1
ATOM 2972 C C . ARG A 1 381 ? 30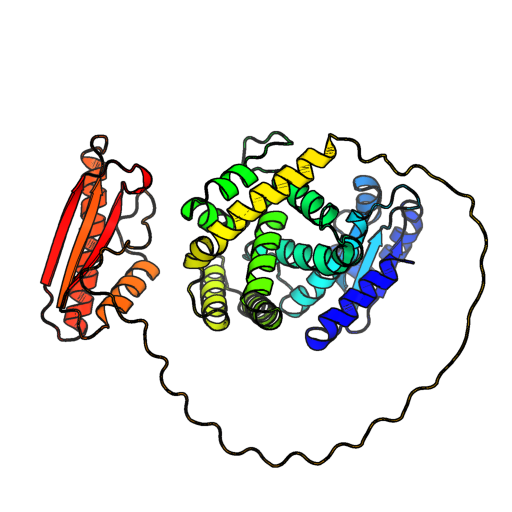.362 6.763 -12.288 1.00 96.56 381 ARG A C 1
ATOM 2974 O O . ARG A 1 381 ? 30.414 5.602 -11.875 1.00 96.56 381 ARG A O 1
ATOM 2981 N N . ALA A 1 382 ? 30.577 7.068 -13.569 1.00 97.62 382 ALA A N 1
ATOM 2982 C CA . ALA A 1 382 ? 30.929 6.054 -14.563 1.00 97.62 382 ALA A CA 1
ATOM 2983 C C . ALA A 1 382 ? 32.309 5.432 -14.286 1.00 97.62 382 ALA A C 1
ATOM 2985 O O . ALA A 1 382 ? 32.473 4.221 -14.444 1.00 97.62 382 ALA A O 1
ATOM 2986 N N . GLN A 1 383 ? 33.274 6.225 -13.803 1.00 96.94 383 GLN A N 1
ATOM 2987 C CA . GLN A 1 383 ? 34.581 5.733 -13.358 1.00 96.94 383 GLN A CA 1
ATOM 2988 C C . GLN A 1 383 ? 34.450 4.748 -12.196 1.00 96.94 383 GLN A C 1
ATOM 2990 O O . GLN A 1 383 ? 34.960 3.636 -12.297 1.00 96.94 383 GLN A O 1
ATOM 2995 N N . ASN A 1 384 ? 33.711 5.106 -11.145 1.00 96.38 384 ASN A N 1
ATOM 2996 C CA . ASN A 1 384 ? 33.508 4.243 -9.980 1.00 96.38 384 ASN A CA 1
ATOM 2997 C C . ASN A 1 384 ? 32.786 2.940 -10.349 1.00 96.38 384 ASN A C 1
ATOM 2999 O O . ASN A 1 384 ? 33.167 1.865 -9.886 1.00 96.38 384 ASN A O 1
ATOM 3003 N N . SER A 1 385 ? 31.804 3.019 -11.251 1.00 96.81 385 SER A N 1
ATOM 3004 C CA . SER A 1 385 ? 31.092 1.849 -11.784 1.00 96.81 385 SER A CA 1
ATOM 3005 C C . SER A 1 385 ? 32.045 0.882 -12.495 1.00 96.81 385 SER A C 1
ATOM 3007 O O . SER A 1 385 ? 32.064 -0.314 -12.202 1.00 96.81 385 SER A O 1
ATOM 3009 N N . CYS A 1 386 ? 32.890 1.398 -13.390 1.00 97.50 386 CYS A N 1
ATOM 3010 C CA . CYS A 1 386 ? 33.850 0.577 -14.126 1.00 97.50 386 CYS A CA 1
ATOM 3011 C C . CYS A 1 386 ? 35.001 0.078 -13.246 1.00 97.50 386 CYS A C 1
ATOM 3013 O O . CYS A 1 386 ? 35.441 -1.055 -13.420 1.00 97.50 386 CYS A O 1
ATOM 3015 N N . ALA A 1 387 ? 35.459 0.862 -12.269 1.00 97.19 387 ALA A N 1
ATOM 3016 C CA . ALA A 1 387 ? 36.466 0.426 -11.304 1.00 97.19 387 ALA A CA 1
ATOM 3017 C C . ALA A 1 387 ? 35.968 -0.769 -10.473 1.00 97.19 387 ALA A C 1
ATOM 3019 O O . ALA A 1 387 ? 36.693 -1.754 -10.293 1.00 97.19 387 ALA A O 1
ATOM 3020 N N . TYR A 1 388 ? 34.706 -0.727 -10.034 1.00 97.25 388 TYR A N 1
ATOM 3021 C CA . TYR A 1 388 ? 34.089 -1.847 -9.334 1.00 97.25 388 TYR A CA 1
ATOM 3022 C C . TYR A 1 388 ? 33.913 -3.064 -10.253 1.00 97.25 388 TYR A C 1
ATOM 3024 O O . TYR A 1 388 ? 34.329 -4.160 -9.887 1.00 97.25 388 TYR A O 1
ATOM 3032 N N . ALA A 1 389 ? 33.399 -2.879 -11.475 1.00 96.19 389 ALA A N 1
ATOM 3033 C CA . ALA A 1 389 ? 33.269 -3.964 -12.453 1.00 96.19 389 ALA A CA 1
ATOM 3034 C C . ALA A 1 389 ? 34.616 -4.643 -12.758 1.00 96.19 389 ALA A C 1
ATOM 3036 O O . ALA A 1 389 ? 34.693 -5.871 -12.812 1.00 96.19 389 ALA A O 1
ATOM 3037 N N . LYS A 1 390 ? 35.688 -3.849 -12.899 1.00 95.56 390 LYS A N 1
ATOM 3038 C CA . LYS A 1 390 ? 37.057 -4.340 -13.091 1.00 95.56 390 LYS A CA 1
ATOM 3039 C C . LYS A 1 390 ? 37.492 -5.215 -11.919 1.00 95.56 390 LYS A C 1
ATOM 3041 O O . LYS A 1 390 ? 37.911 -6.346 -12.130 1.00 95.56 390 LYS A O 1
ATOM 3046 N N . THR A 1 391 ? 37.334 -4.707 -10.698 1.00 94.81 391 THR A N 1
ATOM 3047 C CA . THR A 1 391 ? 37.671 -5.438 -9.466 1.00 94.81 391 THR A CA 1
ATOM 3048 C C . THR A 1 391 ? 36.898 -6.754 -9.371 1.00 94.81 391 THR A C 1
ATOM 3050 O O . THR A 1 391 ? 37.479 -7.787 -9.043 1.00 94.81 391 THR A O 1
ATOM 3053 N N . SER A 1 392 ? 35.606 -6.747 -9.705 1.00 94.12 392 SER A N 1
ATOM 3054 C CA . SER A 1 392 ? 34.760 -7.944 -9.695 1.00 94.12 392 SER A CA 1
ATOM 3055 C C . SER A 1 392 ? 35.193 -8.978 -10.738 1.00 94.12 392 SER A C 1
ATOM 3057 O O . SER A 1 392 ? 35.261 -10.160 -10.418 1.00 94.12 392 SER A O 1
ATOM 3059 N N . LEU A 1 393 ? 35.555 -8.555 -11.955 1.00 92.06 393 LEU A N 1
ATOM 3060 C CA . LEU A 1 393 ? 36.101 -9.449 -12.986 1.00 92.06 393 LEU A CA 1
ATOM 3061 C C . LEU A 1 393 ? 37.444 -10.058 -12.560 1.00 92.06 393 LEU A C 1
ATOM 3063 O O . LEU A 1 393 ? 37.644 -11.263 -12.711 1.00 92.06 393 LEU A O 1
ATOM 3067 N N . THR A 1 394 ? 38.336 -9.249 -11.982 1.00 91.00 394 THR A N 1
ATOM 3068 C CA . THR A 1 394 ? 39.632 -9.718 -11.474 1.00 91.00 394 THR A CA 1
ATOM 3069 C C . THR A 1 394 ? 39.458 -10.749 -10.357 1.00 91.00 394 THR A C 1
ATOM 3071 O O . THR A 1 394 ? 40.138 -11.770 -10.373 1.00 91.00 394 THR A O 1
ATOM 3074 N N . LYS A 1 395 ? 38.515 -10.541 -9.426 1.00 90.69 395 LYS A N 1
ATOM 3075 C CA . LYS A 1 395 ? 38.198 -11.515 -8.360 1.00 90.69 395 LYS A CA 1
ATOM 3076 C C . LYS A 1 395 ? 37.697 -12.859 -8.896 1.00 90.69 395 LYS A C 1
ATOM 3078 O O . LYS A 1 395 ? 37.853 -13.870 -8.226 1.00 90.69 395 LYS A O 1
ATOM 3083 N N . LEU A 1 396 ? 37.124 -12.876 -10.098 1.00 89.75 396 LEU A N 1
ATOM 3084 C CA . LEU A 1 396 ? 36.704 -14.093 -10.798 1.00 89.75 396 LEU A CA 1
ATOM 3085 C C . LEU A 1 396 ? 37.827 -14.711 -11.654 1.00 89.75 396 LEU A C 1
ATOM 3087 O O . LEU A 1 396 ? 37.552 -15.598 -12.459 1.00 89.75 396 LEU A O 1
ATOM 3091 N N . GLY A 1 397 ? 39.068 -14.226 -11.536 1.00 89.06 397 GLY A N 1
ATOM 3092 C CA . GLY A 1 397 ? 40.221 -14.719 -12.296 1.00 89.06 397 GLY A CA 1
ATOM 3093 C C . GLY A 1 397 ? 40.234 -14.304 -13.770 1.00 89.06 397 GLY A C 1
ATOM 3094 O O . GLY A 1 397 ? 40.936 -14.916 -14.570 1.00 89.06 397 GLY A O 1
ATOM 3095 N N . ARG A 1 398 ? 39.452 -13.289 -14.167 1.00 86.00 398 ARG A N 1
ATOM 3096 C CA . ARG A 1 398 ? 39.318 -12.872 -15.573 1.00 86.00 398 ARG A CA 1
ATOM 3097 C C . ARG A 1 398 ? 40.152 -11.630 -15.877 1.00 86.00 398 ARG A C 1
ATOM 3099 O O . ARG A 1 398 ? 40.221 -10.697 -15.076 1.00 86.00 398 ARG A O 1
ATOM 3106 N N . SER A 1 399 ? 40.727 -11.573 -17.080 1.00 78.25 399 SER A N 1
ATOM 3107 C CA . SER A 1 399 ? 41.392 -10.369 -17.590 1.00 78.25 399 SER A CA 1
ATOM 3108 C C . SER A 1 399 ? 40.367 -9.247 -17.785 1.00 78.25 399 SER A C 1
ATOM 3110 O O . SER A 1 399 ? 39.530 -9.315 -18.687 1.00 78.25 399 SER A O 1
ATOM 3112 N N . ALA A 1 400 ? 40.413 -8.221 -16.940 1.00 79.81 400 ALA A N 1
ATOM 3113 C CA . ALA A 1 400 ? 39.387 -7.187 -16.899 1.00 79.81 400 ALA A CA 1
ATOM 3114 C C . ALA A 1 400 ? 39.712 -6.003 -17.827 1.00 79.81 400 ALA A C 1
ATOM 3116 O O . ALA A 1 400 ? 40.608 -5.202 -17.539 1.00 79.81 400 ALA A O 1
ATOM 3117 N N . LYS A 1 401 ? 38.949 -5.848 -18.918 1.00 91.19 401 LYS A N 1
ATOM 3118 C CA . LYS A 1 401 ? 38.980 -4.644 -19.766 1.00 91.19 401 LYS A CA 1
ATOM 3119 C C . LYS A 1 401 ? 37.808 -3.733 -19.416 1.00 91.19 401 LYS A C 1
ATOM 3121 O O . LYS A 1 401 ? 36.653 -4.145 -19.488 1.00 91.19 401 LYS A O 1
ATOM 3126 N N . THR A 1 402 ? 38.086 -2.478 -19.074 1.00 95.38 402 THR A N 1
ATOM 3127 C CA . THR A 1 402 ? 37.038 -1.485 -18.801 1.00 95.38 402 THR A CA 1
ATOM 3128 C C . THR A 1 402 ? 37.288 -0.183 -19.536 1.00 95.38 402 THR A C 1
ATOM 3130 O O . THR A 1 402 ? 38.435 0.242 -19.645 1.00 95.38 402 THR A O 1
ATOM 3133 N N . SER A 1 403 ? 36.226 0.474 -20.000 1.00 96.75 403 SER A N 1
ATOM 3134 C CA . SER A 1 403 ? 36.314 1.772 -20.682 1.00 96.75 403 SER A CA 1
ATOM 3135 C C . SER A 1 403 ? 35.279 2.744 -20.131 1.00 96.75 403 SER A C 1
ATOM 3137 O O . SER A 1 403 ? 34.114 2.375 -20.000 1.00 96.75 403 SER A O 1
ATOM 3139 N N . VAL A 1 404 ? 35.675 3.989 -19.880 1.00 97.25 404 VAL A N 1
ATOM 3140 C CA . VAL A 1 404 ? 34.765 5.038 -19.408 1.00 97.25 404 VAL A CA 1
ATOM 3141 C C . VAL A 1 404 ? 34.590 6.087 -20.493 1.00 97.25 404 VAL A C 1
ATOM 3143 O O . VAL A 1 404 ? 35.578 6.609 -21.005 1.00 97.25 404 VAL A O 1
ATOM 3146 N N . THR A 1 405 ? 33.346 6.417 -20.825 1.00 96.75 405 THR A N 1
ATOM 3147 C CA . THR A 1 405 ? 33.016 7.457 -21.806 1.00 96.75 405 THR A CA 1
ATOM 3148 C C . THR A 1 405 ? 31.924 8.384 -21.286 1.00 96.75 405 THR A C 1
ATOM 3150 O O . THR A 1 405 ? 31.246 8.103 -20.296 1.00 96.75 405 THR A O 1
ATOM 3153 N N . THR A 1 406 ? 31.748 9.516 -21.956 1.00 97.00 406 THR A N 1
ATOM 3154 C CA . THR A 1 406 ? 30.590 10.391 -21.779 1.00 97.00 406 THR A CA 1
ATOM 3155 C C . THR A 1 406 ? 29.841 10.492 -23.101 1.00 97.00 406 THR A C 1
ATOM 3157 O O . THR A 1 406 ? 30.441 10.371 -24.167 1.00 97.00 406 THR A O 1
ATOM 3160 N N . VAL A 1 407 ? 28.524 10.685 -23.047 1.00 97.25 407 VAL A N 1
ATOM 3161 C CA . VAL A 1 407 ? 27.695 10.857 -24.245 1.00 97.25 407 VAL A CA 1
ATOM 3162 C C . VAL A 1 407 ? 26.736 12.022 -24.069 1.00 97.25 407 VAL A C 1
ATOM 3164 O O . VAL A 1 407 ? 26.089 12.156 -23.029 1.00 97.25 407 VAL A O 1
ATOM 3167 N N . LYS A 1 408 ? 26.649 12.870 -25.093 1.00 96.81 408 LYS A N 1
ATOM 3168 C CA . LYS A 1 408 ? 25.674 13.955 -25.122 1.00 96.81 408 LYS A CA 1
ATOM 3169 C C . LYS A 1 408 ? 24.287 13.374 -25.412 1.00 96.81 408 LYS A C 1
ATOM 3171 O O . LYS A 1 408 ? 24.141 12.576 -26.332 1.00 96.81 408 LYS A O 1
ATOM 3176 N N . THR A 1 409 ? 23.280 13.776 -24.650 1.00 92.56 409 THR A N 1
ATOM 3177 C CA . THR A 1 409 ? 21.875 13.391 -24.823 1.00 92.56 409 THR A CA 1
ATOM 3178 C C . THR A 1 409 ? 20.999 14.636 -24.926 1.00 92.56 409 THR A C 1
ATOM 3180 O O . THR A 1 409 ? 21.292 15.678 -24.332 1.00 92.56 409 THR A O 1
ATOM 3183 N N . THR A 1 410 ? 19.928 14.531 -25.707 1.00 92.19 410 THR A N 1
ATOM 3184 C CA . THR A 1 410 ? 18.864 15.541 -25.801 1.00 92.19 410 THR A CA 1
ATOM 3185 C C . THR A 1 410 ? 17.728 15.269 -24.816 1.00 92.19 410 THR A C 1
ATOM 3187 O O . THR A 1 410 ? 16.892 16.140 -24.596 1.00 92.19 410 THR A O 1
ATOM 3190 N N . LYS A 1 411 ? 17.700 14.084 -24.193 1.00 88.88 411 LYS A N 1
ATOM 3191 C CA . LYS A 1 411 ? 16.654 13.677 -23.254 1.00 88.88 411 LYS A CA 1
ATOM 3192 C C . LYS A 1 411 ? 17.013 14.116 -21.841 1.00 88.88 411 LYS A C 1
ATOM 3194 O O . LYS A 1 411 ? 17.945 13.582 -21.241 1.00 88.88 411 LYS A O 1
ATOM 3199 N N . THR A 1 412 ? 16.231 15.036 -21.281 1.00 82.44 412 THR A N 1
ATOM 3200 C CA . THR A 1 412 ? 16.435 15.561 -19.920 1.00 82.44 412 THR A CA 1
ATOM 3201 C C . THR A 1 412 ? 16.484 14.452 -18.870 1.00 82.44 412 THR A C 1
ATOM 3203 O O . THR A 1 412 ? 17.364 14.467 -18.013 1.00 82.44 412 THR A O 1
ATOM 3206 N N . ALA A 1 413 ? 15.620 13.439 -18.990 1.00 83.12 413 ALA A N 1
ATOM 3207 C CA . ALA A 1 413 ? 15.567 12.314 -18.059 1.00 83.12 413 ALA A CA 1
ATOM 3208 C C . ALA A 1 413 ? 16.870 11.495 -18.005 1.00 83.12 413 ALA A C 1
ATOM 3210 O O . ALA A 1 413 ? 17.147 10.866 -16.989 1.00 83.12 413 ALA A O 1
ATOM 3211 N N . GLU A 1 414 ? 17.682 11.491 -19.070 1.00 87.56 414 GLU A N 1
ATOM 3212 C CA . GLU A 1 414 ? 18.921 10.709 -19.132 1.00 87.56 414 GLU A CA 1
ATOM 3213 C C . GLU A 1 414 ? 20.132 11.436 -18.530 1.00 87.56 414 GLU A C 1
ATOM 3215 O O . GLU A 1 414 ? 21.154 10.798 -18.269 1.00 87.56 414 GLU A O 1
ATOM 3220 N N . VAL A 1 415 ? 20.046 12.749 -18.308 1.00 91.31 415 VAL A N 1
ATOM 3221 C CA . VAL A 1 415 ? 21.169 13.556 -17.815 1.00 91.31 415 VAL A CA 1
ATOM 3222 C C . VAL A 1 415 ? 21.613 13.060 -16.438 1.00 91.31 415 VAL A C 1
ATOM 3224 O O . VAL A 1 415 ? 20.815 12.896 -15.521 1.00 91.31 415 VAL A O 1
ATOM 3227 N N . GLY A 1 416 ? 22.910 12.792 -16.292 1.00 86.00 416 GLY A N 1
ATOM 3228 C CA . GLY A 1 416 ? 23.504 12.300 -15.051 1.00 86.00 416 GLY A CA 1
ATOM 3229 C C . GLY A 1 416 ? 23.349 10.802 -14.793 1.00 86.00 416 GLY A C 1
ATOM 3230 O O . GLY A 1 416 ? 23.904 10.313 -13.800 1.00 86.00 416 GLY A O 1
ATOM 3231 N N . ARG A 1 417 ? 22.660 10.064 -15.678 1.00 93.31 417 ARG A N 1
ATOM 3232 C CA . ARG A 1 417 ? 22.568 8.597 -15.623 1.00 93.31 417 ARG A CA 1
ATOM 3233 C C . ARG A 1 417 ? 23.855 7.942 -16.128 1.00 93.31 417 ARG A C 1
ATOM 3235 O O . ARG A 1 417 ? 24.546 8.472 -17.003 1.00 93.31 417 ARG A O 1
ATOM 3242 N N . VAL A 1 418 ? 24.148 6.759 -15.589 1.00 96.31 418 VAL A N 1
ATOM 3243 C CA . VAL A 1 418 ? 25.258 5.902 -16.024 1.00 96.31 418 VAL A CA 1
ATOM 3244 C C . VAL A 1 418 ? 24.693 4.655 -16.689 1.00 96.31 418 VAL A C 1
ATOM 3246 O O . VAL A 1 418 ? 23.803 4.002 -16.152 1.00 96.31 418 VAL A O 1
ATOM 3249 N N . TYR A 1 419 ? 25.236 4.317 -17.850 1.00 96.56 419 TYR A N 1
ATOM 3250 C CA . TYR A 1 419 ? 24.885 3.125 -18.608 1.00 96.56 419 TYR A CA 1
ATOM 3251 C C . TYR A 1 419 ? 26.085 2.199 -18.709 1.00 96.56 419 TYR A C 1
ATOM 3253 O O . TYR A 1 419 ? 27.206 2.667 -18.903 1.00 96.56 419 TYR A O 1
ATOM 3261 N N . LEU A 1 420 ? 25.852 0.898 -18.593 1.00 97.31 420 LEU A N 1
ATOM 3262 C CA . LEU A 1 420 ? 26.862 -0.131 -18.760 1.00 97.31 420 LEU A CA 1
ATOM 3263 C C . LEU A 1 420 ? 26.574 -0.947 -20.020 1.00 97.31 420 LEU A C 1
ATOM 3265 O O . LEU A 1 420 ? 25.423 -1.182 -20.379 1.00 97.31 420 LEU A O 1
ATOM 3269 N N . VAL A 1 421 ? 27.639 -1.384 -20.682 1.00 96.56 421 VAL A N 1
ATOM 3270 C CA . VAL A 1 421 ? 27.596 -2.377 -21.757 1.00 96.56 421 VAL A CA 1
ATOM 3271 C C . VAL A 1 421 ? 28.548 -3.501 -21.382 1.00 96.56 421 VAL A C 1
ATOM 3273 O O . VAL A 1 421 ? 29.748 -3.265 -21.221 1.00 96.56 421 VAL A O 1
ATOM 3276 N N . PHE A 1 422 ? 28.017 -4.713 -21.253 1.00 94.12 422 PHE A N 1
ATOM 3277 C CA . PHE A 1 422 ? 28.785 -5.919 -20.949 1.00 94.12 422 PHE A CA 1
ATOM 3278 C C . PHE A 1 422 ? 29.111 -6.647 -22.254 1.00 94.12 422 PHE A C 1
ATOM 3280 O O . PHE A 1 422 ? 28.205 -6.953 -23.024 1.00 94.12 422 PHE A O 1
ATOM 3287 N N . LYS A 1 423 ? 30.390 -6.903 -22.528 1.00 91.19 423 LYS A N 1
ATOM 3288 C CA . LYS A 1 423 ? 30.867 -7.543 -23.764 1.00 91.19 423 LYS A CA 1
ATOM 3289 C C . LYS A 1 423 ? 31.667 -8.799 -23.436 1.00 91.19 423 LYS A C 1
ATOM 3291 O O . LYS A 1 423 ? 32.241 -8.877 -22.345 1.00 91.19 423 LYS A O 1
ATOM 3296 N N . GLY A 1 424 ? 31.694 -9.754 -24.364 1.00 86.25 424 GLY A N 1
ATOM 3297 C CA . GLY A 1 424 ? 32.397 -11.031 -24.199 1.00 86.25 424 GLY A CA 1
ATOM 3298 C C . GLY A 1 424 ? 33.729 -11.187 -24.889 1.00 86.25 424 GLY A C 1
ATOM 3299 O O . GLY A 1 424 ? 34.145 -10.234 -25.578 1.00 86.25 424 GLY A O 1
#